Protein AF-A0A4W6E101-F1 (afdb_monomer_lite)

pLDDT: mean 82.93, std 12.12, range [36.28, 95.25]

Foldseek 3Di:
DPFKDFDLLQLQQLCLLQPCVVQEAEDAAVVVVVVVVVVCVVVVPDDDYHYDHLVPQDADDDDDDPDPFKDQPLVRMDGDPSCVSVSCVRRVQEIEGCDPVVQVVCLCVDQGWYAYSQGFTAHVVGDTDDDHDDSVPRPSVVVVVVVVVVVVVVVVVVVVVVVVVVVVVVVVVVVVVVVVVVVVVVVVVVVVVVVVVVVVVVVVVVVVVVVVVVVVVVVVVVVVVVVPPDDDDPDDDPVVVVVVVVVVVVVVVVVVVVVVVVVVVVVVVVVVVVVVCCCVVPVVVVVVVVVVVVVVCCVPCVPPVVVVVVVVVVVVVVVVVVVVVVVVVVVVVVVVVVVVVVVVVVVVVVVVVVVVVVVVVVVVVVVVVVVVVVVVVVVVVVVVVVVVVVVVVPDDDPVVCVPDVPDDPVRVVVVVVVVVVVVVVVVVVVVVVPPPDDDDDDDDDD

Sequence (446 aa):
MNNFECEPAFYTCVEVTAGTRLFYHIVETDEVSTKILMEFNKMNLPGEVTFLPLSKLDVRDTAYPETNDAIPMISKLRYSPNFDKAFKHVFGKTLICRSMEVSTQLARAFTMDCITLEGDQVSHRGALTGGYYDTRKSRLELQKDMRKAEEELGELEIDQLMNQMQQIETQQRKFKASRDSILSEMKMLKEKRQQSEKTFMPKQRSLQSLEASLHAMESTRESLKAELGTDLLSQLSLEDQRRVDDLNDEIRQLQQDNRQLLNERIKLEGIMTRVETYLNENLRKRLDQVEQELNELRETEGGTVLTATTSELDGINKRVKETLARSEDLDSLIDKTEAEIKDHIKSMERWKNIEKEQNDASTTTPRSWEKMTNRQGMLLKKKEECMKKIRELGSLPQEAFEKYQTLTLKQVQTQRQGLMMIHFQHQHRSKVVHIHTQIDPGLFKE

Organism: Lates calcarifer (NCBI:txid8187)

Secondary structure (DSSP, 8-state):
--SEEE-GGGHHHHHHHHGGGGG-EEES-HHHHHHHHHHHHHTT-SS---EEETTT------PPP--TTEEEGGGGEEE-GGGHHHHHHHHTTEEEESSHHHHHHHHHHSSSEEEETT--EE-TTS-EE-----GGG-HHHHHHHHHHHHHHHHHHHHHHHHHHHHHHHHHHHHHHHHHHHHHHHHHHHHHHHHHHHHHHHHHHHHHHHHHHHHHHHHHHHHHHHHHTT----SS--HHHHHHHHHHHHHHHHHHHHHHHHHHHHHHHHHHHHHHHHHIIIIIHHHHHHHHHHHHHHHHHTTTHHHHHHHHHHHHHHHHHHHHHHHHHHHHHHHHHHHHHHHHHHHHHHHHHHHHHHHHHHHHHHHHHHHHHHHHHHHHHHHHHHHHHHHHHT-PPPHHHHHHHTT--HHHHHHHHHHHHHHHHHHHHHHHGGGSSS---------

Radius of gyration: 68.0 Å; chains: 1; bounding box: 144×52×223 Å

InterPro domains:
  IPR010935 SMCs flexible hinge [PF06470] (3-106)
  IPR010935 SMCs flexible hinge [SM00968] (2-107)
  IPR036277 SMCs flexible hinge superfamily [SSF75553] (3-153)

Structure (mmCIF, N/CA/C/O backbone):
data_AF-A0A4W6E101-F1
#
_entry.id   AF-A0A4W6E101-F1
#
loop_
_atom_site.group_PDB
_atom_site.id
_atom_site.type_symbol
_atom_site.label_atom_id
_atom_site.label_alt_id
_atom_site.label_comp_id
_atom_site.label_asym_id
_atom_site.label_entity_id
_atom_site.label_seq_id
_atom_site.pdbx_PDB_ins_code
_atom_site.Cartn_x
_atom_site.Cartn_y
_atom_site.Cartn_z
_atom_site.occupancy
_atom_site.B_iso_or_equiv
_atom_site.auth_seq_id
_atom_site.auth_comp_id
_atom_site.auth_asym_id
_atom_site.auth_atom_id
_atom_site.pdbx_PDB_model_num
ATOM 1 N N . MET A 1 1 ? -24.120 6.894 14.967 1.00 57.19 1 MET A N 1
ATOM 2 C CA . MET A 1 1 ? -25.195 7.127 13.974 1.00 57.19 1 MET A CA 1
ATOM 3 C C . MET A 1 1 ? -24.882 6.552 12.581 1.00 57.19 1 MET A C 1
ATOM 5 O O . MET A 1 1 ? -25.517 6.953 11.619 1.00 57.19 1 MET A O 1
ATOM 9 N N . ASN A 1 2 ? -23.992 5.557 12.446 1.00 72.00 2 ASN A N 1
ATOM 10 C CA . ASN A 1 2 ? -23.522 5.120 11.115 1.00 72.00 2 ASN A CA 1
ATOM 11 C C . ASN A 1 2 ? -24.126 3.789 10.638 1.00 72.00 2 ASN A C 1
ATOM 13 O O . ASN A 1 2 ? -23.868 3.374 9.517 1.00 72.00 2 ASN A O 1
ATOM 17 N N . ASN A 1 3 ? -24.934 3.126 11.472 1.00 83.94 3 ASN A N 1
ATOM 18 C CA . ASN A 1 3 ? -25.339 1.730 11.262 1.00 83.94 3 ASN A CA 1
ATOM 19 C C . ASN A 1 3 ? -26.800 1.549 10.811 1.00 83.94 3 ASN A C 1
ATOM 21 O O . ASN A 1 3 ? -27.260 0.411 10.719 1.00 83.94 3 ASN A O 1
ATOM 25 N N . PHE A 1 4 ? -27.532 2.641 10.561 1.00 90.38 4 PHE A N 1
ATOM 26 C CA . PHE A 1 4 ? -28.880 2.585 9.995 1.00 90.38 4 PHE A CA 1
ATOM 27 C C . PHE A 1 4 ? -29.210 3.805 9.133 1.00 90.38 4 PHE A C 1
ATOM 29 O O . PHE A 1 4 ? -28.585 4.857 9.260 1.00 90.38 4 PHE A O 1
ATOM 36 N N . GLU A 1 5 ? -30.233 3.657 8.297 1.00 88.75 5 GLU A N 1
ATOM 37 C CA . GLU A 1 5 ? -30.813 4.698 7.453 1.00 88.75 5 GLU A CA 1
ATOM 38 C C . GLU A 1 5 ? -32.338 4.684 7.549 1.00 88.75 5 GLU A C 1
ATOM 40 O O . GLU A 1 5 ? -32.955 3.641 7.773 1.00 88.75 5 GLU A O 1
ATOM 45 N N . CYS A 1 6 ? -32.961 5.839 7.338 1.00 90.75 6 CYS A N 1
ATOM 46 C CA . CYS A 1 6 ? -34.413 5.973 7.256 1.00 90.75 6 CYS A CA 1
ATOM 47 C C . CYS A 1 6 ? -34.798 7.073 6.261 1.00 90.75 6 CYS A C 1
ATOM 49 O O . CYS A 1 6 ? -33.945 7.841 5.810 1.00 90.75 6 CYS A O 1
ATOM 51 N N . GLU A 1 7 ? -36.072 7.127 5.872 1.00 90.44 7 GLU A N 1
ATOM 52 C CA . GLU A 1 7 ? -36.559 8.195 4.996 1.00 90.44 7 GLU A CA 1
ATOM 53 C C . GLU A 1 7 ? -36.693 9.525 5.760 1.00 90.44 7 GLU A C 1
ATOM 55 O O . GLU A 1 7 ? -37.058 9.507 6.939 1.00 90.44 7 GLU A O 1
ATOM 60 N N . PRO A 1 8 ? -36.486 10.682 5.096 1.00 88.50 8 PRO A N 1
ATOM 61 C CA . PRO A 1 8 ? -36.558 11.999 5.738 1.00 88.50 8 PRO A CA 1
ATOM 62 C C . PRO A 1 8 ? -37.877 12.282 6.463 1.00 88.50 8 PRO A C 1
ATOM 64 O O . PRO A 1 8 ? -37.885 12.950 7.492 1.00 88.50 8 PRO A O 1
ATOM 67 N N . ALA A 1 9 ? -38.986 11.718 5.972 1.00 89.75 9 ALA A N 1
ATOM 68 C CA . ALA A 1 9 ? -40.302 11.853 6.595 1.00 89.75 9 ALA A CA 1
ATOM 69 C C . ALA A 1 9 ? -40.366 11.285 8.027 1.00 89.75 9 ALA A C 1
ATOM 71 O O . ALA A 1 9 ? -41.233 11.680 8.800 1.00 89.75 9 ALA A O 1
ATOM 72 N N . PHE A 1 10 ? -39.454 10.376 8.392 1.00 91.69 10 PHE A N 1
ATOM 73 C CA . PHE A 1 10 ? -39.414 9.740 9.708 1.00 91.69 10 PHE A CA 1
ATOM 74 C C . PHE A 1 10 ? -38.312 10.289 10.621 1.00 91.69 10 PHE A C 1
ATOM 76 O O . PHE A 1 10 ? -38.207 9.827 11.756 1.00 91.69 10 PHE A O 1
ATOM 83 N N . TYR A 1 11 ? -37.505 11.264 10.185 1.00 90.81 11 TYR A N 1
ATOM 84 C CA . TYR A 1 11 ? -36.367 11.753 10.975 1.00 90.81 11 TYR A CA 1
ATOM 85 C C . TYR A 1 11 ? -36.785 12.226 12.364 1.00 90.81 11 TYR A C 1
ATOM 87 O O . TYR A 1 11 ? -36.244 11.732 13.349 1.00 90.81 11 TYR A O 1
ATOM 95 N N . THR A 1 12 ? -37.800 13.088 12.454 1.00 90.00 12 THR A N 1
ATOM 96 C CA . THR A 1 12 ? -38.285 13.618 13.734 1.00 90.00 12 THR A CA 1
ATOM 97 C C . THR A 1 12 ? -38.743 12.500 14.664 1.00 90.00 12 THR A C 1
ATOM 99 O O . THR A 1 12 ? -38.264 12.397 15.789 1.00 90.00 12 THR A O 1
ATOM 102 N N . CYS A 1 13 ? -39.617 11.605 14.197 1.00 91.00 13 CYS A N 1
ATOM 103 C CA . CYS A 1 13 ? -40.147 10.548 15.057 1.00 91.00 13 CYS A CA 1
ATOM 104 C C . CYS A 1 13 ? -39.066 9.539 15.492 1.00 91.00 13 CYS A C 1
ATOM 106 O O . CYS A 1 13 ? -39.061 9.105 16.644 1.00 91.00 13 CYS A O 1
ATOM 108 N N . VAL A 1 14 ? -38.106 9.206 14.626 1.00 92.50 14 VAL A N 1
ATOM 109 C CA . VAL A 1 14 ? -36.992 8.298 14.950 1.00 92.50 14 VAL A CA 1
ATOM 110 C C . VAL A 1 14 ? -36.014 8.963 15.919 1.00 92.50 14 VAL A C 1
ATOM 112 O O . VAL A 1 14 ? -35.576 8.334 16.886 1.00 92.50 14 VAL A O 1
ATOM 115 N N . GLU A 1 15 ? -35.703 10.239 15.696 1.00 90.75 15 GLU A N 1
ATOM 116 C CA . GLU A 1 15 ? -34.785 11.013 16.525 1.00 90.75 15 GLU A CA 1
ATOM 117 C C . GLU A 1 15 ? -35.354 11.246 17.927 1.00 90.75 15 GLU A C 1
ATOM 119 O O . GLU A 1 15 ? -34.643 11.046 18.909 1.00 90.75 15 GLU A O 1
ATOM 124 N N . VAL A 1 16 ? -36.646 11.565 18.037 1.00 90.44 16 VAL A N 1
ATOM 125 C CA . VAL A 1 16 ? -37.339 11.716 19.325 1.00 90.44 16 VAL A CA 1
ATOM 126 C C . VAL A 1 16 ? -37.468 10.374 20.044 1.00 90.44 16 VAL A C 1
ATOM 128 O O . VAL A 1 16 ? -37.168 10.291 21.233 1.00 90.44 16 VAL A O 1
ATOM 131 N N . THR A 1 17 ? -37.835 9.304 19.328 1.00 91.38 17 THR A N 1
ATOM 132 C CA . THR A 1 17 ? -37.993 7.964 19.922 1.00 91.38 17 THR A CA 1
ATOM 133 C C . THR A 1 17 ? -36.693 7.450 20.528 1.00 91.38 17 THR A C 1
ATOM 135 O O . THR A 1 17 ? -36.692 6.886 21.624 1.00 91.38 17 THR A O 1
ATOM 138 N N . ALA A 1 18 ? -35.577 7.611 19.817 1.00 90.50 18 ALA A N 1
ATOM 139 C CA . ALA A 1 18 ? -34.288 7.166 20.320 1.00 90.50 18 ALA A CA 1
ATOM 140 C C . ALA A 1 18 ? -33.660 8.186 21.281 1.00 90.50 18 ALA A C 1
ATOM 142 O O . ALA A 1 18 ? -33.033 7.782 22.258 1.00 90.50 18 ALA A O 1
ATOM 143 N N . GLY A 1 19 ? -33.815 9.488 21.046 1.00 89.31 19 GLY A N 1
ATOM 144 C CA . GLY A 1 19 ? -33.216 10.543 21.860 1.00 89.31 19 GLY A CA 1
ATOM 145 C C . GLY A 1 19 ? -31.707 10.343 22.027 1.00 89.31 19 GLY A C 1
ATOM 146 O O . GLY A 1 19 ? -30.949 10.268 21.059 1.00 89.31 19 GLY A O 1
ATOM 147 N N . THR A 1 20 ? -31.253 10.188 23.272 1.00 88.38 20 THR A N 1
ATOM 148 C CA . THR A 1 20 ? -29.842 9.897 23.586 1.00 88.38 20 THR A CA 1
ATOM 149 C C . THR A 1 20 ? -29.395 8.496 23.155 1.00 88.38 20 THR A C 1
ATOM 151 O O . THR A 1 20 ? -28.202 8.275 22.947 1.00 88.38 20 THR A O 1
ATOM 154 N N . ARG A 1 21 ? -30.329 7.560 22.929 1.00 90.75 21 ARG A N 1
ATOM 155 C CA . ARG A 1 21 ? -30.037 6.184 22.488 1.00 90.75 21 ARG A CA 1
ATOM 156 C C . ARG A 1 21 ? -29.416 6.117 21.094 1.00 90.75 21 ARG A C 1
ATOM 158 O O . ARG A 1 21 ? -28.797 5.113 20.758 1.00 90.75 21 ARG A O 1
ATOM 165 N N . LEU A 1 22 ? -29.508 7.186 20.298 1.00 89.31 22 LEU A N 1
ATOM 166 C CA . LEU A 1 22 ? -28.811 7.289 19.008 1.00 89.31 22 LEU A CA 1
ATOM 167 C C . LEU A 1 22 ? -27.279 7.259 19.145 1.00 89.31 22 LEU A C 1
ATOM 169 O O . LEU A 1 22 ? -26.581 6.944 18.177 1.00 89.31 22 LEU A O 1
ATOM 173 N N . PHE A 1 23 ? -26.766 7.592 20.335 1.00 89.81 23 PHE A N 1
ATOM 174 C CA . PHE A 1 23 ? -25.338 7.600 20.666 1.00 89.81 23 PHE A CA 1
ATOM 175 C C . PHE A 1 23 ? -24.892 6.324 21.369 1.00 89.81 23 PHE A C 1
ATOM 177 O O . PHE A 1 23 ? -23.763 6.253 21.845 1.00 89.81 23 PHE A O 1
ATOM 184 N N . TYR A 1 24 ? -25.746 5.304 21.443 1.00 92.88 24 TYR A N 1
ATOM 185 C CA . TYR A 1 24 ? -25.341 4.036 22.027 1.00 92.88 24 TYR A CA 1
ATOM 186 C C . TYR A 1 24 ? -24.342 3.330 21.109 1.00 92.88 24 TYR A C 1
ATOM 188 O O . TYR A 1 24 ? -24.523 3.248 19.892 1.00 92.88 24 TYR A O 1
ATOM 196 N N . HIS A 1 25 ? -23.263 2.838 21.705 1.00 92.19 25 HIS A N 1
ATOM 197 C CA . HIS A 1 25 ? -22.160 2.215 20.986 1.00 92.19 25 HIS A CA 1
ATOM 198 C C . HIS A 1 25 ? -22.430 0.716 20.865 1.00 92.19 25 HIS A C 1
ATOM 200 O O . HIS A 1 25 ? -22.477 0.006 21.868 1.00 92.19 25 HIS A O 1
ATOM 206 N N . ILE A 1 26 ? -22.636 0.235 19.639 1.00 92.19 26 ILE A N 1
ATOM 207 C CA . ILE A 1 26 ? -22.823 -1.194 19.368 1.00 92.19 26 ILE A CA 1
ATOM 208 C C . ILE A 1 26 ? -21.456 -1.871 19.450 1.00 92.19 26 ILE A C 1
ATOM 210 O O . ILE A 1 26 ? -20.531 -1.479 18.742 1.00 92.19 26 ILE A O 1
ATOM 214 N N . VAL A 1 27 ? -21.340 -2.875 20.314 1.00 92.88 27 VAL A N 1
ATOM 215 C CA . VAL A 1 27 ? -20.091 -3.600 20.573 1.00 92.88 27 VAL A CA 1
ATOM 216 C C . VAL A 1 27 ? -20.346 -5.098 20.572 1.00 92.88 27 VAL A C 1
ATOM 218 O O . VAL A 1 27 ? -21.447 -5.559 20.868 1.00 92.88 27 VAL A O 1
ATOM 221 N N . GLU A 1 28 ? -19.329 -5.873 20.220 1.00 89.50 28 GLU A N 1
ATOM 222 C CA . GLU A 1 28 ? -19.459 -7.320 20.056 1.00 89.50 28 GLU A CA 1
ATOM 223 C C . GLU A 1 28 ? -19.690 -8.030 21.402 1.00 89.50 28 GLU A C 1
ATOM 225 O O . GLU A 1 28 ? -20.663 -8.775 21.573 1.00 89.50 28 GLU A O 1
ATOM 230 N N . THR A 1 29 ? -18.857 -7.722 22.401 1.00 91.56 29 THR A N 1
ATOM 231 C CA . THR A 1 29 ? -18.892 -8.343 23.733 1.00 91.56 29 THR A CA 1
ATOM 232 C C . THR A 1 29 ? -19.015 -7.326 24.873 1.00 91.56 29 THR A C 1
ATOM 234 O O . THR A 1 29 ? -18.703 -6.138 24.743 1.00 91.56 29 THR A O 1
ATOM 237 N N . ASP A 1 30 ? -19.506 -7.792 26.020 1.00 91.25 30 ASP A N 1
ATOM 238 C CA . ASP A 1 30 ? -19.560 -7.029 27.271 1.00 91.25 30 ASP A CA 1
ATOM 239 C C . ASP A 1 30 ? -18.164 -6.747 27.851 1.00 91.25 30 ASP A C 1
ATOM 241 O O . ASP A 1 30 ? -17.956 -5.699 28.467 1.00 91.25 30 ASP A O 1
ATOM 245 N N . GLU A 1 31 ? -17.181 -7.608 27.582 1.00 92.56 31 GLU A N 1
ATOM 246 C CA . GLU A 1 31 ? -15.774 -7.375 27.932 1.00 92.56 31 GLU A CA 1
ATOM 247 C C . GLU A 1 31 ? -15.227 -6.083 27.309 1.00 92.56 31 GLU A C 1
ATOM 249 O O . GLU A 1 31 ? -14.627 -5.265 28.010 1.00 92.56 31 GLU A O 1
ATOM 254 N N . VAL A 1 32 ? -15.496 -5.848 26.016 1.00 92.12 32 VAL A N 1
ATOM 255 C CA . VAL A 1 32 ? -15.089 -4.611 25.323 1.00 92.12 32 VAL A CA 1
ATOM 256 C C . VAL A 1 32 ? -15.723 -3.392 25.993 1.00 92.12 32 VAL A C 1
ATOM 258 O O . VAL A 1 32 ? -15.030 -2.417 26.279 1.00 92.12 32 VAL A O 1
ATOM 261 N N . SER A 1 33 ? -17.018 -3.472 26.319 1.00 91.88 33 SER A N 1
ATOM 262 C CA . SER A 1 33 ? -17.739 -2.400 27.028 1.00 91.88 33 SER A CA 1
ATOM 263 C C . SER A 1 33 ? -17.082 -2.070 28.372 1.00 91.88 33 SER A C 1
ATOM 265 O O . SER A 1 33 ? -16.861 -0.908 28.709 1.00 91.88 33 SER A O 1
ATOM 267 N N . THR A 1 34 ? -16.748 -3.112 29.137 1.00 91.69 34 THR A N 1
ATOM 268 C CA . THR A 1 34 ? -16.205 -2.994 30.495 1.00 91.69 34 THR A CA 1
ATOM 269 C C . THR A 1 34 ? -14.797 -2.414 30.471 1.00 91.69 34 THR A C 1
ATOM 271 O O . THR A 1 34 ? -14.480 -1.527 31.263 1.00 91.69 34 THR A O 1
ATOM 274 N N . LYS A 1 35 ? -13.970 -2.847 29.515 1.00 93.19 35 LYS A N 1
ATOM 275 C CA . LYS A 1 35 ? -12.613 -2.333 29.320 1.00 93.19 35 LYS A CA 1
ATOM 276 C C . LYS A 1 35 ? -12.613 -0.849 28.954 1.00 93.19 35 LYS A C 1
ATOM 278 O O . LYS A 1 35 ? -11.828 -0.088 29.516 1.00 93.19 35 LYS A O 1
ATOM 283 N N . ILE A 1 36 ? -13.522 -0.427 28.070 1.00 92.62 36 ILE A N 1
ATOM 284 C CA . ILE A 1 36 ? -13.668 0.989 27.709 1.00 92.62 36 ILE A CA 1
ATOM 285 C C . ILE A 1 36 ? -14.114 1.804 28.930 1.00 92.62 36 ILE A C 1
ATOM 287 O O . ILE A 1 36 ? -13.514 2.838 29.207 1.00 92.62 36 ILE A O 1
ATOM 291 N N . LEU A 1 37 ? -15.099 1.331 29.703 1.00 92.00 37 LEU A N 1
ATOM 292 C CA . LEU A 1 37 ? -15.545 2.016 30.926 1.00 92.00 37 LEU A CA 1
ATOM 293 C C . LEU A 1 37 ? -14.449 2.121 31.993 1.00 92.00 37 LEU A C 1
ATOM 295 O O . LEU A 1 37 ? -14.331 3.156 32.649 1.00 92.00 37 LEU A O 1
ATOM 299 N N . MET A 1 38 ? -13.645 1.072 32.174 1.00 91.56 38 MET A N 1
ATOM 300 C CA . MET A 1 38 ? -12.530 1.077 33.123 1.00 91.56 38 MET A CA 1
ATOM 301 C C . MET A 1 38 ? -11.508 2.163 32.783 1.00 91.56 38 MET A C 1
ATOM 303 O O . MET A 1 38 ? -11.156 2.958 33.655 1.00 91.56 38 MET A O 1
ATOM 307 N N . GLU A 1 39 ? -11.068 2.238 31.525 1.00 92.19 39 GLU A N 1
ATOM 308 C CA . GLU A 1 39 ? -10.117 3.270 31.099 1.00 92.19 39 GLU A CA 1
ATOM 309 C C . GLU A 1 39 ? -10.752 4.669 31.098 1.00 92.19 39 GLU A C 1
ATOM 311 O O . GLU A 1 39 ? -10.114 5.625 31.536 1.00 92.19 39 GLU A O 1
ATOM 316 N N . PHE A 1 40 ? -12.029 4.793 30.721 1.00 93.31 40 PHE A N 1
ATOM 317 C CA . PHE A 1 40 ? -12.762 6.062 30.760 1.00 93.31 40 PHE A CA 1
ATOM 318 C C . PHE A 1 40 ? -12.808 6.657 32.178 1.00 93.31 40 PHE A C 1
ATOM 320 O O . PHE A 1 40 ? -12.501 7.835 32.375 1.00 93.31 40 PHE A O 1
ATOM 327 N N . ASN A 1 41 ? -13.111 5.822 33.179 1.00 91.56 41 ASN A N 1
ATOM 328 C CA . ASN A 1 41 ? -13.149 6.227 34.586 1.00 91.56 41 ASN A CA 1
ATOM 329 C C . ASN A 1 41 ? -11.750 6.508 35.147 1.00 91.56 41 ASN A C 1
ATOM 331 O O . ASN A 1 41 ? -11.559 7.467 35.891 1.00 91.56 41 ASN A O 1
ATOM 335 N N . LYS A 1 42 ? -10.756 5.698 34.772 1.00 93.81 42 LYS A N 1
ATOM 336 C CA . LYS A 1 42 ? -9.358 5.876 35.186 1.00 93.81 42 LYS A CA 1
ATOM 337 C C . LYS A 1 42 ? -8.767 7.193 34.682 1.00 93.81 42 LYS A C 1
ATOM 339 O O . LYS A 1 42 ? -8.004 7.829 35.403 1.00 93.81 42 LYS A O 1
ATOM 344 N N . MET A 1 43 ? -9.132 7.606 33.471 1.00 93.06 43 MET A N 1
ATOM 345 C CA . MET A 1 43 ? -8.708 8.875 32.870 1.00 93.06 43 MET A CA 1
ATOM 346 C C . MET A 1 43 ? -9.583 10.069 33.286 1.00 93.06 43 MET A C 1
ATOM 348 O O . MET A 1 43 ? -9.286 11.196 32.898 1.00 93.06 43 MET A O 1
ATOM 352 N N . ASN A 1 44 ? -10.631 9.838 34.087 1.00 90.44 44 ASN A N 1
ATOM 353 C CA . ASN A 1 44 ? -11.578 10.850 34.559 1.00 90.44 44 ASN A CA 1
ATOM 354 C C . ASN A 1 44 ? -12.146 11.713 33.413 1.00 90.44 44 ASN A C 1
ATOM 356 O O . ASN A 1 44 ? -12.199 12.943 33.503 1.00 90.44 44 ASN A O 1
ATOM 360 N N . LEU A 1 45 ? -12.510 11.057 32.306 1.00 90.00 45 LEU A N 1
ATOM 361 C CA . LEU A 1 45 ? -13.022 11.734 31.119 1.00 90.00 45 LEU A CA 1
ATOM 362 C C . LEU A 1 45 ? -14.437 12.285 31.367 1.00 90.00 45 LEU A C 1
ATOM 364 O O . LEU A 1 45 ? -15.250 11.638 32.030 1.00 90.00 45 LEU A O 1
ATOM 368 N N . PRO A 1 46 ? -14.761 13.476 30.836 1.00 88.19 46 PRO A N 1
ATOM 369 C CA . PRO A 1 46 ? -16.088 14.052 30.989 1.00 88.19 46 PRO A CA 1
ATOM 370 C C . PRO A 1 46 ? -17.110 13.335 30.096 1.00 88.19 46 PRO A C 1
ATOM 372 O O . PRO A 1 46 ? -16.884 13.160 28.899 1.00 88.19 46 PRO A O 1
ATOM 375 N N . GLY A 1 47 ? -18.272 12.999 30.660 1.00 85.81 47 GLY A N 1
ATOM 376 C CA . GLY A 1 47 ? -19.443 12.540 29.909 1.00 85.81 47 GLY A CA 1
ATOM 377 C C . GLY A 1 47 ? -20.017 11.207 30.382 1.00 85.81 47 GLY A C 1
ATOM 378 O O . GLY A 1 47 ? -19.573 10.625 31.367 1.00 85.81 47 GLY A O 1
ATOM 379 N N . GLU A 1 48 ? -21.029 10.741 29.653 1.00 86.81 48 GLU A N 1
ATOM 380 C CA . GLU A 1 48 ? -21.656 9.434 29.831 1.00 86.81 48 GLU A CA 1
ATOM 381 C C . GLU A 1 48 ? -21.551 8.660 28.515 1.00 86.81 48 GLU A C 1
ATOM 383 O O . GLU A 1 48 ? -21.819 9.201 27.439 1.00 86.81 48 GLU A O 1
ATOM 388 N N . VAL A 1 49 ? -21.161 7.391 28.603 1.00 90.00 49 VAL A N 1
ATOM 389 C CA . VAL A 1 49 ? -21.100 6.471 27.467 1.00 90.00 49 VAL A CA 1
ATOM 390 C C . VAL A 1 49 ? -22.004 5.279 27.743 1.00 90.00 49 VAL A C 1
ATOM 392 O O . VAL A 1 49 ? -21.984 4.702 28.829 1.00 90.00 49 VAL A O 1
ATOM 395 N N . THR A 1 50 ? -22.809 4.898 26.756 1.00 91.50 50 THR A N 1
ATOM 396 C CA . THR A 1 50 ? -23.711 3.749 26.866 1.00 91.50 50 THR A CA 1
ATOM 397 C C . THR A 1 50 ? -23.416 2.753 25.757 1.00 91.50 50 THR A C 1
ATOM 399 O O . THR A 1 50 ? -23.318 3.122 24.584 1.00 91.50 50 THR A O 1
ATOM 402 N N . PHE A 1 51 ? -23.303 1.479 26.126 1.00 93.38 51 PHE A N 1
ATOM 403 C CA . PHE A 1 51 ? -22.934 0.395 25.221 1.00 93.38 51 PHE A CA 1
ATOM 404 C C . PHE A 1 51 ? -24.097 -0.574 25.001 1.00 93.38 51 PHE A C 1
ATOM 406 O O . PHE A 1 51 ? -24.902 -0.825 25.898 1.00 93.38 51 PHE A O 1
ATOM 413 N N . LEU A 1 52 ? -24.158 -1.137 23.797 1.00 92.44 52 LEU A N 1
ATOM 414 C CA . LEU A 1 52 ? -25.100 -2.167 23.371 1.00 92.44 52 LEU A CA 1
ATOM 415 C C . LEU A 1 52 ? -24.314 -3.439 23.006 1.00 92.44 52 LEU A C 1
ATOM 417 O O . LEU A 1 52 ? -23.959 -3.615 21.836 1.00 92.44 52 LEU A O 1
ATOM 421 N N . PRO A 1 53 ? -24.006 -4.309 23.988 1.00 92.94 53 PRO A N 1
ATOM 422 C CA . PRO A 1 53 ? -23.261 -5.543 23.753 1.00 92.94 53 PRO A CA 1
ATOM 423 C C . PRO A 1 53 ? -24.126 -6.597 23.051 1.00 92.94 53 PRO A C 1
ATOM 425 O O . PRO A 1 53 ? -25.096 -7.104 23.621 1.00 92.94 53 PRO A O 1
ATOM 428 N N . LEU A 1 54 ? -23.754 -6.973 21.825 1.00 90.00 54 LEU A N 1
ATOM 429 C CA . LEU A 1 54 ? -24.494 -7.937 20.997 1.00 90.00 54 LEU A CA 1
ATOM 430 C C . LEU A 1 54 ? -24.598 -9.326 21.651 1.00 90.00 54 LEU A C 1
ATOM 432 O O . LEU A 1 54 ? -25.629 -9.989 21.526 1.00 90.00 54 LEU A O 1
ATOM 436 N N . SER A 1 55 ? -23.565 -9.739 22.390 1.00 88.50 55 SER A N 1
ATOM 437 C CA . SER A 1 55 ? -23.526 -11.000 23.152 1.00 88.50 55 SER A CA 1
ATOM 438 C C . SER A 1 55 ? -24.544 -11.093 24.299 1.00 88.50 55 SER A C 1
ATOM 440 O O . SER A 1 55 ? -24.995 -12.192 24.622 1.00 88.50 55 SER A O 1
ATOM 442 N N . LYS A 1 56 ? -24.921 -9.963 24.914 1.00 86.19 56 LYS A N 1
ATOM 443 C CA . LYS A 1 56 ? -25.777 -9.901 26.117 1.00 86.19 56 LYS A CA 1
ATOM 444 C C . LYS A 1 56 ? -27.152 -9.285 25.874 1.00 86.19 56 LYS A C 1
ATOM 446 O O . LYS A 1 56 ? -27.996 -9.337 26.765 1.00 86.19 56 LYS A O 1
ATOM 451 N N . LEU A 1 57 ? -27.380 -8.698 24.701 1.00 88.62 57 LEU A N 1
ATOM 452 C CA . LEU A 1 57 ? -28.662 -8.109 24.335 1.00 88.62 57 LEU A CA 1
ATOM 453 C C . LEU A 1 57 ? -29.762 -9.174 24.304 1.00 88.62 57 LEU A C 1
ATOM 455 O O . LEU A 1 57 ? -29.794 -10.032 23.418 1.00 88.62 57 LEU A O 1
ATOM 459 N N . ASP A 1 58 ? -30.676 -9.071 25.266 1.00 84.31 58 ASP A N 1
ATOM 460 C CA . ASP A 1 58 ? -31.914 -9.836 25.304 1.00 84.31 58 ASP A CA 1
ATOM 461 C C . ASP A 1 58 ? -33.071 -8.957 24.826 1.00 84.31 58 ASP A C 1
ATOM 463 O O . ASP A 1 58 ? -33.337 -7.874 25.359 1.00 84.31 58 ASP A O 1
ATOM 467 N N . VAL A 1 59 ? -33.745 -9.417 23.779 1.00 84.19 59 VAL A N 1
ATOM 468 C CA . VAL A 1 59 ? -34.848 -8.708 23.142 1.00 84.19 59 VAL A CA 1
ATOM 469 C C . VAL A 1 59 ? -36.025 -9.658 23.088 1.00 84.19 59 VAL A C 1
ATOM 471 O O . VAL A 1 59 ? -35.930 -10.751 22.539 1.00 84.19 59 VAL A O 1
ATOM 474 N N . ARG A 1 60 ? -37.160 -9.220 23.631 1.00 77.50 60 ARG A N 1
ATOM 475 C CA . ARG A 1 60 ? -38.405 -9.977 23.525 1.00 77.50 60 ARG A CA 1
ATOM 476 C C . ARG A 1 60 ? -38.994 -9.821 22.134 1.00 77.50 60 ARG A C 1
ATOM 478 O O . ARG A 1 60 ? -39.229 -8.692 21.697 1.00 77.50 60 ARG A O 1
ATOM 485 N N . ASP A 1 61 ? -39.320 -10.945 21.508 1.00 75.25 61 ASP A N 1
ATOM 486 C CA . ASP A 1 61 ? -40.181 -10.938 20.334 1.00 75.25 61 ASP A CA 1
ATOM 487 C C . ASP A 1 61 ? -41.552 -10.398 20.734 1.00 75.25 61 ASP A C 1
ATOM 489 O O . ASP A 1 61 ? -42.213 -10.880 21.657 1.00 75.25 61 ASP A O 1
ATOM 493 N N . THR A 1 62 ? -41.936 -9.318 20.070 1.00 79.38 62 THR A N 1
ATOM 494 C CA . THR A 1 62 ? -43.171 -8.596 20.331 1.00 79.38 62 THR A CA 1
ATOM 495 C C . THR A 1 62 ? -44.039 -8.691 19.090 1.00 79.38 62 THR A C 1
ATOM 497 O O . THR A 1 62 ? -43.633 -8.289 18.004 1.00 79.38 62 THR A O 1
ATOM 500 N N . ALA A 1 63 ? -45.235 -9.255 19.249 1.00 83.38 63 ALA A N 1
ATOM 501 C CA . ALA A 1 63 ? -46.228 -9.250 18.188 1.00 83.38 63 ALA A CA 1
ATOM 502 C C . ALA A 1 63 ? -46.778 -7.827 18.043 1.00 83.38 63 ALA A C 1
ATOM 504 O O . ALA A 1 63 ? -47.283 -7.247 19.008 1.00 83.38 63 ALA A O 1
ATOM 505 N N . TYR A 1 64 ? -46.647 -7.258 16.847 1.00 88.25 64 TYR A N 1
ATOM 506 C CA . TYR A 1 64 ? -47.207 -5.948 16.538 1.00 88.25 64 TYR A CA 1
ATOM 507 C C . TYR A 1 64 ? -48.704 -6.074 16.228 1.00 88.25 64 TYR A C 1
ATOM 509 O O . TYR A 1 64 ? -49.108 -7.053 15.600 1.00 88.25 64 TYR A O 1
ATOM 517 N N . PRO A 1 65 ? -49.535 -5.108 16.650 1.00 85.19 65 PRO A N 1
ATOM 518 C CA . PRO A 1 65 ? -50.953 -5.118 16.324 1.00 85.19 65 PRO A CA 1
ATOM 519 C C . PRO A 1 65 ? -51.174 -4.923 14.818 1.00 85.19 65 PRO A C 1
ATOM 521 O O . PRO A 1 65 ? -50.607 -4.017 14.207 1.00 85.19 65 PRO A O 1
ATOM 524 N N . GLU A 1 66 ? -52.035 -5.752 14.226 1.00 81.69 66 GLU A N 1
ATOM 525 C CA . GLU A 1 66 ? -52.475 -5.623 12.831 1.00 81.69 66 GLU A CA 1
ATOM 526 C C . GLU A 1 66 ? -53.554 -4.536 12.720 1.00 81.69 66 GLU A C 1
ATOM 528 O O . GLU A 1 66 ? -54.749 -4.804 12.605 1.00 81.69 66 GLU A O 1
ATOM 533 N N . THR A 1 67 ? -53.136 -3.276 12.820 1.00 84.38 67 THR A N 1
ATOM 534 C CA . THR A 1 67 ? -54.020 -2.110 12.690 1.00 84.38 67 THR A CA 1
ATOM 535 C C . THR A 1 67 ? -53.602 -1.247 11.509 1.00 84.38 67 THR A C 1
ATOM 537 O O . THR A 1 67 ? -52.428 -0.925 11.374 1.00 84.38 67 THR A O 1
ATOM 540 N N . ASN A 1 68 ? -54.561 -0.783 10.703 1.00 84.38 68 ASN A N 1
ATOM 541 C CA . ASN A 1 68 ? -54.286 0.091 9.550 1.00 84.38 68 ASN A CA 1
ATOM 542 C C . ASN A 1 68 ? -53.859 1.522 9.927 1.00 84.38 68 ASN A C 1
ATOM 544 O O . ASN A 1 68 ? -53.455 2.297 9.058 1.00 84.38 68 ASN A O 1
ATOM 548 N N . ASP A 1 69 ? -53.960 1.891 11.204 1.00 88.19 69 ASP A N 1
ATOM 549 C CA . ASP A 1 69 ? -53.686 3.250 11.682 1.00 88.19 69 ASP A CA 1
ATOM 550 C C . ASP A 1 69 ? -52.328 3.392 12.391 1.00 88.19 69 ASP A C 1
ATOM 552 O O . ASP A 1 69 ? -51.981 4.493 12.833 1.00 88.19 69 ASP A O 1
ATOM 556 N N . ALA A 1 70 ? -51.542 2.309 12.455 1.00 89.81 70 ALA A N 1
ATOM 557 C CA . ALA A 1 70 ? -50.190 2.320 13.000 1.00 89.81 70 ALA A CA 1
ATOM 558 C C . ALA A 1 70 ? -49.246 1.362 12.267 1.00 89.81 70 ALA A C 1
ATOM 560 O O . ALA A 1 70 ? -49.647 0.303 11.793 1.00 89.81 70 ALA A O 1
ATOM 561 N N . ILE A 1 71 ? -47.968 1.733 12.206 1.00 92.62 71 ILE A N 1
ATOM 562 C CA . ILE A 1 71 ? -46.906 0.933 11.589 1.00 92.62 71 ILE A CA 1
ATOM 563 C C . ILE A 1 71 ? -45.741 0.724 12.570 1.00 92.62 71 ILE A C 1
ATOM 565 O O . ILE A 1 71 ? -45.394 1.649 13.311 1.00 92.62 71 ILE A O 1
ATOM 569 N N . PRO A 1 72 ? -45.085 -0.451 12.586 1.00 92.56 72 PRO A N 1
ATOM 570 C CA . PRO A 1 72 ? -43.884 -0.663 13.393 1.00 92.56 72 PRO A CA 1
ATOM 571 C C . PRO A 1 72 ? -42.737 0.229 12.922 1.00 92.56 72 PRO A C 1
ATOM 573 O O . PRO A 1 72 ? -42.350 0.162 11.753 1.00 92.56 72 PRO A O 1
ATOM 576 N N . MET A 1 73 ? -42.145 1.017 13.826 1.00 92.12 73 MET A N 1
ATOM 577 C CA . MET A 1 73 ? -41.042 1.923 13.475 1.00 92.12 73 MET A CA 1
ATOM 578 C C . MET A 1 73 ? -39.862 1.168 12.857 1.00 92.12 73 MET A C 1
ATOM 580 O O . MET A 1 73 ? -39.308 1.596 11.848 1.00 92.12 73 MET A O 1
ATOM 584 N N . ILE A 1 74 ? -39.533 -0.001 13.412 1.00 91.62 74 ILE A N 1
ATOM 585 C CA . ILE A 1 74 ? -38.421 -0.836 12.948 1.00 91.62 74 ILE A CA 1
ATOM 586 C C . ILE A 1 74 ? -38.548 -1.259 11.476 1.00 91.62 74 ILE A C 1
ATOM 588 O O . ILE A 1 74 ? -37.539 -1.410 10.799 1.00 91.62 74 ILE A O 1
ATOM 592 N N . SER A 1 75 ? -39.775 -1.370 10.950 1.00 91.06 75 SER A N 1
ATOM 593 C CA . SER A 1 75 ? -40.021 -1.741 9.547 1.00 91.06 75 SER A CA 1
ATOM 594 C C . SER A 1 75 ? -39.620 -0.657 8.540 1.00 91.06 75 SER A C 1
ATOM 596 O O . SER A 1 75 ? -39.496 -0.935 7.348 1.00 91.06 75 SER A O 1
ATOM 598 N N . LYS A 1 76 ? -39.430 0.586 9.003 1.00 92.31 76 LYS A N 1
ATOM 599 C CA . LYS A 1 76 ? -39.045 1.745 8.183 1.00 92.31 76 LYS A CA 1
ATOM 600 C C . LYS A 1 76 ? -37.568 2.116 8.320 1.00 92.31 76 LYS A C 1
ATOM 602 O O . LYS A 1 76 ? -37.131 3.102 7.730 1.00 92.31 76 LYS A O 1
ATOM 607 N N . LEU A 1 77 ? -36.798 1.325 9.068 1.00 92.56 77 LEU A N 1
ATOM 608 C CA . LEU A 1 77 ? -35.361 1.502 9.242 1.00 92.56 77 LEU A CA 1
ATOM 609 C C . LEU A 1 77 ? -34.609 0.462 8.407 1.00 92.56 77 LEU A C 1
ATOM 611 O O . LEU A 1 77 ? -34.921 -0.726 8.454 1.00 92.56 77 LEU A O 1
ATOM 615 N N . ARG A 1 78 ? -33.585 0.896 7.670 1.00 92.19 78 ARG A N 1
ATOM 616 C CA . ARG A 1 78 ? -32.631 0.006 6.998 1.00 92.19 78 ARG A CA 1
ATOM 617 C C . ARG A 1 78 ? -31.384 -0.111 7.857 1.00 92.19 78 ARG A C 1
ATOM 619 O O . ARG A 1 78 ? -30.726 0.892 8.101 1.00 92.19 78 ARG A O 1
ATOM 626 N N . TYR A 1 79 ? -31.053 -1.313 8.307 1.00 92.50 79 TYR A N 1
ATOM 627 C CA . TYR A 1 79 ? -29.867 -1.580 9.120 1.00 92.50 79 TYR A CA 1
ATOM 628 C C . TYR A 1 79 ? -29.290 -2.962 8.794 1.00 92.50 79 TYR A C 1
ATOM 630 O O . TYR A 1 79 ? -29.958 -3.802 8.189 1.00 92.50 79 TYR A O 1
ATOM 638 N N . SER A 1 80 ? -28.035 -3.200 9.182 1.00 91.25 80 SER A N 1
ATOM 639 C CA . SER A 1 80 ? -27.385 -4.499 8.967 1.00 91.25 80 SER A CA 1
ATOM 640 C C . SER A 1 80 ? -28.022 -5.594 9.838 1.00 91.25 80 SER A C 1
ATOM 642 O O . SER A 1 80 ? -28.143 -5.385 11.050 1.00 91.25 80 SER A O 1
ATOM 644 N N . PRO A 1 81 ? -28.350 -6.783 9.290 1.00 89.06 81 PRO A N 1
ATOM 645 C CA . PRO A 1 81 ? -28.923 -7.897 10.055 1.00 89.06 81 PRO A CA 1
ATOM 646 C C . PRO A 1 81 ? -28.078 -8.316 11.264 1.00 89.06 81 PRO A C 1
ATOM 648 O O . PRO A 1 81 ? -28.613 -8.765 12.274 1.00 89.06 81 PRO A O 1
ATOM 651 N N . ASN A 1 82 ? -26.760 -8.103 11.201 1.00 89.50 82 ASN A N 1
ATOM 652 C CA . ASN A 1 82 ? -25.835 -8.407 12.295 1.00 89.50 82 ASN A CA 1
ATOM 653 C C . ASN A 1 82 ? -26.154 -7.617 13.577 1.00 89.50 82 ASN A C 1
ATOM 655 O O . ASN A 1 82 ? -25.796 -8.038 14.675 1.00 89.50 82 ASN A O 1
ATOM 659 N N . PHE A 1 83 ? -26.844 -6.481 13.449 1.00 91.62 83 PHE A N 1
ATOM 660 C CA . PHE A 1 83 ? -27.198 -5.594 14.555 1.00 91.62 83 PHE A CA 1
ATOM 661 C C . PHE A 1 83 ? -28.685 -5.660 14.929 1.00 91.62 83 PHE A C 1
ATOM 663 O O . PHE A 1 83 ? -29.159 -4.814 15.687 1.00 91.62 83 PHE A O 1
ATOM 670 N N . ASP A 1 84 ? -29.424 -6.666 14.450 1.00 90.06 84 ASP A N 1
ATOM 671 C CA . ASP A 1 84 ? -30.878 -6.768 14.635 1.00 90.06 84 ASP A CA 1
ATOM 672 C C . ASP A 1 84 ? -31.312 -6.682 16.104 1.00 90.06 84 ASP A C 1
ATOM 674 O O . ASP A 1 84 ? -32.211 -5.915 16.444 1.00 90.06 84 ASP A O 1
ATOM 678 N N . LYS A 1 85 ? -30.603 -7.365 17.011 1.00 90.56 85 LYS A N 1
ATOM 679 C CA . LYS A 1 85 ? -30.881 -7.286 18.455 1.00 90.56 85 LYS A CA 1
ATOM 680 C C . LYS A 1 85 ? -30.733 -5.862 19.006 1.00 90.56 85 LYS A C 1
ATOM 682 O O . LYS A 1 85 ? -31.555 -5.416 19.802 1.00 90.56 85 LYS A O 1
ATOM 687 N N . ALA A 1 86 ? -29.713 -5.123 18.574 1.00 91.94 86 ALA A N 1
ATOM 688 C CA . ALA A 1 86 ? -29.492 -3.753 19.030 1.00 91.94 86 ALA A CA 1
ATOM 689 C C . ALA A 1 86 ? -30.606 -2.815 18.535 1.00 91.94 86 ALA A C 1
ATOM 691 O O . ALA A 1 86 ? -31.156 -2.035 19.315 1.00 91.94 86 ALA A O 1
ATOM 692 N N . PHE A 1 87 ? -31.000 -2.934 17.265 1.00 92.69 87 PHE A N 1
ATOM 693 C CA . PHE A 1 87 ? -32.062 -2.105 16.692 1.00 92.69 87 PHE A CA 1
ATOM 694 C C . PHE A 1 87 ? -33.450 -2.458 17.232 1.00 92.69 87 PHE A C 1
ATOM 696 O O . PHE A 1 87 ? -34.216 -1.550 17.556 1.00 92.69 87 PHE A O 1
ATOM 703 N N . LYS A 1 88 ? -33.755 -3.743 17.446 1.00 91.31 88 LYS A N 1
ATOM 704 C CA . LYS A 1 88 ? -34.985 -4.159 18.134 1.00 91.31 88 LYS A CA 1
ATOM 705 C C . LYS A 1 88 ? -35.040 -3.679 19.581 1.00 91.31 88 LYS A C 1
ATOM 707 O O . LYS A 1 88 ? -36.112 -3.317 20.054 1.00 91.31 88 LYS A O 1
ATOM 712 N N . HIS A 1 89 ? -33.910 -3.615 20.283 1.00 90.81 89 HIS A N 1
ATOM 713 C CA . HIS A 1 89 ? -33.877 -3.060 21.635 1.00 90.81 89 HIS A CA 1
ATOM 714 C C . HIS A 1 89 ? -34.243 -1.565 21.664 1.00 90.81 89 HIS A C 1
ATOM 716 O O . HIS A 1 89 ? -34.970 -1.126 22.554 1.00 90.81 89 HIS A O 1
ATOM 722 N N . VAL A 1 90 ? -33.763 -0.780 20.691 1.00 90.75 90 VAL A N 1
ATOM 723 C CA . VAL A 1 90 ? -34.001 0.675 20.650 1.00 90.75 90 VAL A CA 1
ATOM 724 C C . VAL A 1 90 ? -35.374 1.027 20.069 1.00 90.75 90 VAL A C 1
ATOM 726 O O . VAL A 1 90 ? -36.068 1.858 20.650 1.00 90.75 90 VAL A O 1
ATOM 729 N N . PHE A 1 91 ? -35.778 0.392 18.964 1.00 92.19 91 PHE A N 1
ATOM 730 C CA . PHE A 1 91 ? -36.965 0.770 18.178 1.00 92.19 91 PHE A CA 1
ATOM 731 C C . PHE A 1 91 ? -38.073 -0.290 18.151 1.00 92.19 91 PHE A C 1
ATOM 733 O O . PHE A 1 91 ? -39.169 -0.026 17.661 1.00 92.19 91 PHE A O 1
ATOM 740 N N . GLY A 1 92 ? -37.822 -1.494 18.668 1.00 89.31 92 GLY A N 1
ATOM 741 C CA . GLY A 1 92 ? -38.753 -2.620 18.555 1.00 89.31 92 GLY A CA 1
ATOM 742 C C . GLY A 1 92 ? -40.029 -2.482 19.385 1.00 89.31 92 GLY A C 1
ATOM 743 O O . GLY A 1 92 ? -40.966 -3.237 19.155 1.00 89.31 92 GLY A O 1
ATOM 744 N N . LYS A 1 93 ? -40.105 -1.517 20.309 1.00 89.88 93 LYS A N 1
ATOM 745 C CA . LYS A 1 93 ? -41.287 -1.267 21.153 1.00 89.88 93 LYS A CA 1
ATOM 746 C C . LYS A 1 93 ? -42.064 -0.002 20.785 1.00 89.88 93 LYS A C 1
ATOM 748 O O . LYS A 1 93 ? -42.911 0.420 21.568 1.00 89.88 93 LYS A O 1
ATOM 753 N N . THR A 1 94 ? -41.790 0.582 19.617 1.00 92.31 94 THR A N 1
ATOM 754 C CA . THR A 1 94 ? -42.403 1.846 19.198 1.00 92.31 94 THR A CA 1
ATOM 755 C C . THR A 1 94 ? -43.211 1.690 17.911 1.00 92.31 94 THR A C 1
ATOM 757 O O . THR A 1 94 ? -42.716 1.193 16.894 1.00 92.31 94 THR A O 1
ATOM 760 N N . LEU A 1 95 ? -44.458 2.155 17.949 1.00 93.75 95 LEU A N 1
ATOM 761 C CA . LEU A 1 95 ? -45.377 2.239 16.818 1.00 93.75 95 LEU A CA 1
ATOM 762 C C . LEU A 1 95 ? -45.506 3.690 16.347 1.00 93.75 95 LEU A C 1
ATOM 764 O O . LEU A 1 95 ? -45.665 4.603 17.156 1.00 93.75 95 LEU A O 1
ATOM 768 N N . ILE A 1 96 ? -45.491 3.897 15.033 1.00 94.56 96 ILE A N 1
ATOM 769 C CA . ILE A 1 96 ? -45.785 5.191 14.418 1.00 94.56 96 ILE A CA 1
ATOM 770 C C . ILE A 1 96 ? -47.280 5.226 14.109 1.00 94.56 96 ILE A C 1
ATOM 772 O O . ILE A 1 96 ? -47.764 4.405 13.332 1.00 94.56 96 ILE A O 1
ATOM 776 N N . CYS A 1 97 ? -48.002 6.160 14.718 1.00 93.44 97 CYS A N 1
ATOM 777 C CA . CYS A 1 97 ? -49.452 6.299 14.607 1.00 93.44 97 CYS A CA 1
ATOM 778 C C . CYS A 1 97 ? -49.830 7.507 13.741 1.00 93.44 97 CYS A C 1
ATOM 780 O O . CYS A 1 97 ? -49.085 8.486 13.657 1.00 93.44 97 CYS A O 1
ATOM 782 N N . ARG A 1 98 ? -51.020 7.465 13.124 1.00 91.44 98 ARG A N 1
ATOM 783 C CA . ARG A 1 98 ? -51.518 8.566 12.277 1.00 91.44 98 ARG A CA 1
ATOM 784 C C . ARG A 1 98 ? -51.788 9.859 13.056 1.00 91.44 98 ARG A C 1
ATOM 786 O O . ARG A 1 98 ? -51.543 10.936 12.527 1.00 91.44 98 ARG A O 1
ATOM 793 N N . SER A 1 99 ? -52.321 9.762 14.272 1.00 91.12 99 SER A N 1
ATOM 794 C CA . SER A 1 99 ? -52.701 10.915 15.098 1.00 91.12 99 SER A CA 1
ATOM 795 C C . SER A 1 99 ? -52.468 10.644 16.584 1.00 91.12 99 SER A C 1
ATOM 797 O O . SER A 1 99 ? -52.394 9.492 17.011 1.00 91.12 99 SER A O 1
ATOM 799 N N . MET A 1 100 ? -52.390 11.709 17.386 1.00 89.06 100 MET A N 1
ATOM 800 C CA . MET A 1 100 ? -52.182 11.620 18.837 1.00 89.06 100 MET A CA 1
ATOM 801 C C . MET A 1 100 ? -53.309 10.857 19.559 1.00 89.06 100 MET A C 1
ATOM 803 O O . MET A 1 100 ? -53.067 10.137 20.532 1.00 89.06 100 MET A O 1
ATOM 807 N N . GLU A 1 101 ? -54.545 10.978 19.073 1.00 89.69 101 GLU A N 1
ATOM 808 C CA . GLU A 1 101 ? -55.704 10.251 19.604 1.00 89.69 101 GLU A CA 1
ATOM 809 C C . GLU A 1 101 ? -55.524 8.737 19.437 1.00 89.69 101 GLU A C 1
ATOM 811 O O . GLU A 1 101 ? -55.663 7.978 20.401 1.00 89.69 101 GLU A O 1
ATOM 816 N N . VAL A 1 102 ? -55.109 8.314 18.237 1.00 91.06 102 VAL A N 1
ATOM 817 C CA . VAL A 1 102 ? -54.796 6.915 17.923 1.00 91.06 102 VAL A CA 1
ATOM 818 C C . VAL A 1 102 ? -53.599 6.434 18.747 1.00 91.06 102 VAL A C 1
ATOM 820 O O . VAL A 1 102 ? -53.665 5.345 19.316 1.00 91.06 102 VAL A O 1
ATOM 823 N N . SER A 1 103 ? -52.555 7.261 18.907 1.00 91.00 103 SER A N 1
ATOM 824 C CA . SER A 1 103 ? -51.413 6.956 19.784 1.00 91.00 103 SER A CA 1
ATOM 825 C C . SER A 1 103 ? -51.854 6.668 21.218 1.00 91.00 103 SER A C 1
ATOM 827 O O . SER A 1 103 ? -51.374 5.725 21.842 1.00 91.00 103 SER A O 1
ATOM 829 N N . THR A 1 104 ? -52.801 7.448 21.747 1.00 89.38 104 THR A N 1
ATOM 830 C CA . THR A 1 104 ? -53.307 7.279 23.117 1.00 89.38 104 THR A CA 1
ATOM 831 C C . THR A 1 104 ? -54.146 6.012 23.262 1.00 89.38 104 THR A C 1
ATOM 833 O O . THR A 1 104 ? -54.048 5.316 24.275 1.00 89.38 104 THR A O 1
ATOM 836 N N . GLN A 1 105 ? -54.964 5.692 22.257 1.00 89.81 105 GLN A N 1
ATOM 837 C CA . GLN A 1 105 ? -55.765 4.470 22.241 1.00 89.81 105 GLN A CA 1
ATOM 838 C C . GLN A 1 105 ? -54.876 3.221 22.162 1.00 89.81 105 GLN A C 1
ATOM 840 O O . GLN A 1 105 ? -55.048 2.296 22.959 1.00 89.81 105 GLN A O 1
ATOM 845 N N . LEU A 1 106 ? -53.899 3.211 21.251 1.00 89.94 106 LEU A N 1
ATOM 846 C CA . LEU A 1 106 ? -52.985 2.087 21.046 1.00 89.94 106 LEU A CA 1
ATOM 847 C C . LEU A 1 106 ? -52.031 1.884 22.223 1.00 89.94 106 LEU A C 1
ATOM 849 O O . LEU A 1 106 ? -51.882 0.748 22.660 1.00 89.94 106 LEU A O 1
ATOM 853 N N . ALA A 1 107 ? -51.462 2.950 22.793 1.00 89.62 107 ALA A N 1
ATOM 854 C CA . ALA A 1 107 ? -50.565 2.845 23.949 1.00 89.62 107 ALA A CA 1
ATOM 855 C C . ALA A 1 107 ? -51.273 2.348 25.225 1.00 89.62 107 ALA A C 1
ATOM 857 O O . ALA A 1 107 ? -50.627 1.820 26.128 1.00 89.62 107 ALA A O 1
ATOM 858 N N . ARG A 1 108 ? -52.602 2.524 25.324 1.00 86.50 108 ARG A N 1
ATOM 859 C CA . ARG A 1 108 ? -53.418 1.964 26.417 1.00 86.50 108 ARG A CA 1
ATOM 860 C C . ARG A 1 108 ? -53.826 0.517 26.163 1.00 86.50 108 ARG A C 1
ATOM 862 O O . ARG A 1 108 ? -53.888 -0.263 27.109 1.00 86.50 108 ARG A O 1
ATOM 869 N N . ALA A 1 109 ? -54.154 0.183 24.916 1.00 86.81 109 ALA A N 1
ATOM 870 C CA . ALA A 1 109 ? -54.613 -1.150 24.536 1.00 86.81 109 ALA A CA 1
ATOM 871 C C . ALA A 1 109 ? -53.460 -2.162 24.432 1.00 86.81 109 ALA A C 1
ATOM 873 O O . ALA A 1 109 ? -53.623 -3.326 24.791 1.00 86.81 109 ALA A O 1
ATOM 874 N N . PHE A 1 110 ? -52.294 -1.713 23.970 1.00 85.38 110 PHE A N 1
ATOM 875 C CA . PHE A 1 110 ? -51.105 -2.527 23.756 1.00 85.38 110 PHE A CA 1
ATOM 876 C C . PHE A 1 110 ? -49.940 -1.991 24.588 1.00 85.38 110 PHE A C 1
ATOM 878 O O . PHE A 1 110 ? -49.791 -0.789 24.779 1.00 85.38 110 PHE A O 1
ATOM 885 N N . THR A 1 111 ? -49.066 -2.878 25.065 1.00 87.50 111 THR A N 1
ATOM 886 C CA . THR A 1 111 ? -47.863 -2.505 25.829 1.00 87.50 111 THR A CA 1
ATOM 887 C C . THR A 1 111 ? -46.743 -2.005 24.906 1.00 87.50 111 THR A C 1
ATOM 889 O O . THR A 1 111 ? -45.653 -2.580 24.883 1.00 87.50 111 THR A O 1
ATOM 892 N N . MET A 1 112 ? -47.039 -0.981 24.105 1.00 89.12 112 MET A N 1
ATOM 893 C CA . MET A 1 112 ? -46.166 -0.396 23.086 1.00 89.12 112 MET A CA 1
ATOM 894 C C . MET A 1 112 ? -46.165 1.126 23.215 1.00 89.12 112 MET A C 1
ATOM 896 O O . MET A 1 112 ? -47.206 1.737 23.460 1.00 89.12 112 MET A O 1
ATOM 900 N N . ASP A 1 113 ? -45.000 1.738 23.034 1.00 92.56 113 ASP A N 1
ATOM 901 C CA . ASP A 1 113 ? -44.901 3.189 22.940 1.00 92.56 113 ASP A CA 1
ATOM 902 C C . ASP A 1 113 ? -45.418 3.633 21.565 1.00 92.56 113 ASP A C 1
ATOM 904 O O . ASP A 1 113 ? -45.199 2.964 20.554 1.00 92.56 113 ASP A O 1
ATOM 908 N N . CYS A 1 114 ? -46.132 4.751 21.518 1.00 93.69 114 CYS A N 1
ATOM 909 C CA . CYS A 1 114 ? -46.723 5.274 20.292 1.00 93.69 114 CYS A CA 1
ATOM 910 C C . CYS A 1 114 ? -46.206 6.685 20.027 1.00 93.69 114 CYS A C 1
ATOM 912 O O . CYS A 1 114 ? -46.099 7.489 20.952 1.00 93.69 114 CYS A O 1
ATOM 914 N N . ILE A 1 115 ? -45.901 6.996 18.771 1.00 95.25 115 ILE A N 1
ATOM 915 C CA . ILE A 1 115 ? -45.423 8.317 18.361 1.00 95.25 115 ILE A CA 1
ATOM 916 C C . ILE A 1 115 ? -46.078 8.753 17.048 1.00 95.25 115 ILE A C 1
ATOM 918 O O . ILE A 1 115 ? -46.344 7.922 16.181 1.00 95.25 115 ILE A O 1
ATOM 922 N N . THR A 1 116 ? -46.362 10.043 16.890 1.00 93.88 116 THR A N 1
ATOM 923 C CA . THR A 1 116 ? -46.812 10.617 15.611 1.00 93.88 116 THR A CA 1
ATOM 924 C C . THR A 1 116 ? -45.619 10.985 14.721 1.00 93.88 116 THR A C 1
ATOM 926 O O . THR A 1 116 ? -44.478 11.052 15.180 1.00 93.88 116 THR A O 1
ATOM 929 N N . LEU A 1 117 ? -45.856 11.259 13.433 1.00 91.62 117 LEU A N 1
ATOM 930 C CA . LEU A 1 117 ? -44.804 11.773 12.538 1.00 91.62 117 LEU A CA 1
ATOM 931 C C . LEU A 1 117 ? -44.242 13.128 13.003 1.00 91.62 117 LEU A C 1
ATOM 933 O O . LEU A 1 117 ? -43.076 13.426 12.759 1.00 91.62 117 LEU A O 1
ATOM 937 N N . GLU A 1 118 ? -45.060 13.913 13.706 1.00 89.06 118 GLU A N 1
ATOM 938 C CA . GLU A 1 118 ? -44.708 15.240 14.223 1.00 89.06 118 GLU A CA 1
ATOM 939 C C . GLU A 1 118 ? -43.866 15.180 15.510 1.00 89.06 118 GLU A C 1
ATOM 941 O O . GLU A 1 118 ? -43.252 16.176 15.882 1.00 89.06 118 GLU A O 1
ATOM 946 N N . GLY A 1 119 ? -43.764 14.006 16.146 1.00 89.81 119 GLY A N 1
ATOM 947 C CA . GLY A 1 119 ? -42.925 13.783 17.326 1.00 89.81 119 GLY A CA 1
ATOM 948 C C . GLY A 1 119 ? -43.677 13.718 18.656 1.00 89.81 119 GLY A C 1
ATOM 949 O O . GLY A 1 119 ? -43.033 13.573 19.693 1.00 89.81 119 GLY A O 1
ATOM 950 N N . ASP A 1 120 ? -45.013 13.767 18.656 1.00 92.69 120 ASP A N 1
ATOM 951 C CA . ASP A 1 120 ? -45.796 13.587 19.882 1.00 92.69 120 ASP A CA 1
ATOM 952 C C . ASP A 1 120 ? -45.759 12.128 20.326 1.00 92.69 120 ASP A C 1
ATOM 954 O O . ASP A 1 120 ? -46.249 11.233 19.630 1.00 92.69 120 ASP A O 1
ATOM 958 N N . GLN A 1 121 ? -45.195 11.891 21.506 1.00 93.06 121 GLN A N 1
ATOM 959 C CA . GLN A 1 121 ? -44.974 10.568 22.063 1.00 93.06 121 GLN A CA 1
ATOM 960 C C . GLN A 1 121 ? -45.918 10.292 23.236 1.00 93.06 121 GLN A C 1
ATOM 962 O O . GLN A 1 121 ? -46.031 11.067 24.190 1.00 93.06 121 GLN A O 1
ATOM 967 N N . VAL A 1 122 ? -46.546 9.119 23.192 1.00 92.94 122 VAL A N 1
ATOM 968 C CA . VAL A 1 122 ? -47.331 8.538 24.278 1.00 92.94 122 VAL A CA 1
ATOM 969 C C . VAL A 1 122 ? -46.659 7.240 24.700 1.00 92.94 122 VAL A C 1
ATOM 971 O O . VAL A 1 122 ? -46.617 6.270 23.942 1.00 92.94 122 VAL A O 1
ATOM 974 N N . SER A 1 123 ? -46.122 7.207 25.916 1.00 92.81 123 SER A N 1
ATOM 975 C CA . SER A 1 123 ? -45.556 5.975 26.456 1.00 92.81 123 SER A CA 1
ATOM 976 C C . SER A 1 123 ? -46.660 5.000 26.861 1.00 92.81 123 SER A C 1
ATOM 978 O O . SER A 1 123 ? -47.694 5.408 27.396 1.00 92.81 123 SER A O 1
ATOM 980 N N . HIS A 1 124 ? -46.383 3.701 26.754 1.00 88.31 124 HIS A N 1
ATOM 981 C CA . HIS A 1 124 ? -47.231 2.633 27.291 1.00 88.31 124 HIS A CA 1
ATOM 982 C C . HIS A 1 124 ? -47.469 2.750 28.815 1.00 88.31 124 HIS A C 1
ATOM 984 O O . HIS A 1 124 ? -48.334 2.079 29.377 1.00 88.31 124 HIS A O 1
ATOM 990 N N . ARG A 1 125 ? -46.674 3.574 29.519 1.00 89.50 125 ARG A N 1
ATOM 991 C CA . ARG A 1 125 ? -46.829 3.887 30.954 1.00 89.50 125 ARG A CA 1
ATOM 992 C C . ARG A 1 125 ? -47.663 5.144 31.220 1.00 89.50 125 ARG A C 1
ATOM 994 O O . ARG A 1 125 ? -47.821 5.521 32.377 1.00 89.50 125 ARG A O 1
ATOM 1001 N N . GLY A 1 126 ? -48.174 5.794 30.175 1.00 84.06 126 GLY A N 1
ATOM 1002 C CA . GLY A 1 126 ? -49.022 6.983 30.265 1.00 84.06 126 GLY A CA 1
ATOM 1003 C C . GLY A 1 126 ? -48.278 8.321 30.297 1.00 84.06 126 GLY A C 1
ATOM 1004 O O . GLY A 1 126 ? -48.921 9.350 30.483 1.00 84.06 126 GLY A O 1
ATOM 1005 N N . ALA A 1 127 ? -46.953 8.338 30.115 1.00 90.44 127 ALA A N 1
ATOM 1006 C CA . ALA A 1 127 ? -46.210 9.587 29.950 1.00 90.44 127 ALA A CA 1
ATOM 1007 C C . ALA A 1 127 ? -46.503 10.201 28.572 1.00 90.44 127 ALA A C 1
ATOM 1009 O O . ALA A 1 127 ? -46.444 9.499 27.564 1.00 90.44 127 ALA A O 1
ATOM 1010 N N . LEU A 1 128 ? -46.799 11.501 28.541 1.00 90.19 128 LEU A N 1
ATOM 1011 C CA . LEU A 1 128 ? -47.019 12.278 27.321 1.00 90.19 128 LEU A CA 1
ATOM 1012 C C . LEU A 1 128 ? -45.836 13.225 27.130 1.00 90.19 128 LEU A C 1
ATOM 1014 O O . LEU A 1 128 ? -45.463 13.942 28.058 1.00 90.19 128 LEU A O 1
ATOM 1018 N N . THR A 1 129 ? -45.221 13.206 25.955 1.00 88.88 129 THR A N 1
ATOM 1019 C CA . THR A 1 129 ? -44.091 14.071 25.601 1.00 88.88 129 THR A CA 1
ATOM 1020 C C . THR A 1 129 ? -44.372 14.698 24.245 1.00 88.88 129 THR A C 1
ATOM 1022 O O . THR A 1 129 ? -44.676 13.988 23.295 1.00 88.88 129 THR A O 1
ATOM 1025 N N . GLY A 1 130 ? -44.300 16.023 24.167 1.00 88.38 130 GLY A N 1
ATOM 1026 C CA . GLY A 1 130 ? -44.549 16.778 22.943 1.00 88.38 130 GLY A CA 1
ATOM 1027 C C . GLY A 1 130 ? -43.983 18.191 23.055 1.00 88.38 130 GLY A C 1
ATOM 1028 O O . GLY A 1 130 ? -43.641 18.651 24.150 1.00 88.38 130 GLY A O 1
ATOM 1029 N N . GLY A 1 131 ? -43.851 18.869 21.919 1.00 87.69 131 GLY A N 1
ATOM 1030 C CA . GLY A 1 131 ? -43.257 20.198 21.822 1.00 87.69 131 GLY A CA 1
ATOM 1031 C C . GLY A 1 131 ? -42.942 20.586 20.380 1.00 87.69 131 GLY A C 1
ATOM 1032 O O . GLY A 1 131 ? -43.231 19.848 19.445 1.00 87.69 131 GLY A O 1
ATOM 1033 N N . TYR A 1 132 ? -42.338 21.760 20.195 1.00 87.56 132 TYR A N 1
ATOM 1034 C CA . TYR A 1 132 ? -41.882 22.195 18.877 1.00 87.56 132 TYR A CA 1
ATOM 1035 C C . TYR A 1 132 ? -40.524 21.564 18.540 1.00 87.56 132 TYR A C 1
ATOM 1037 O O . TYR A 1 132 ? -39.538 21.803 19.243 1.00 87.56 132 TYR A O 1
ATOM 1045 N N . TYR A 1 133 ? -40.468 20.799 17.449 1.00 85.19 133 TYR A N 1
ATOM 1046 C CA . TYR A 1 133 ? -39.244 20.185 16.933 1.00 85.19 133 TYR A CA 1
ATOM 1047 C C . TYR A 1 133 ? -38.733 20.954 15.710 1.00 85.19 133 TYR A C 1
ATOM 1049 O O . TYR A 1 133 ? -39.420 21.069 14.697 1.00 85.19 133 TYR A O 1
ATOM 1057 N N . ASP A 1 134 ? -37.516 21.495 15.805 1.00 81.44 134 ASP A N 1
ATOM 1058 C CA . ASP A 1 134 ? -36.877 22.227 14.709 1.00 81.44 134 ASP A CA 1
ATOM 1059 C C . ASP A 1 134 ? -36.221 21.252 13.724 1.00 81.44 134 ASP A C 1
ATOM 1061 O O . ASP A 1 134 ? -35.224 20.602 14.045 1.00 81.44 134 ASP A O 1
ATOM 1065 N N . THR A 1 135 ? -36.765 21.177 12.512 1.00 74.12 135 THR A N 1
ATOM 1066 C CA . THR A 1 135 ? -36.278 20.285 11.453 1.00 74.12 135 THR A CA 1
ATOM 1067 C C . THR A 1 135 ? -34.854 20.619 11.013 1.00 74.12 135 THR A C 1
ATOM 1069 O O . THR A 1 135 ? -34.093 19.709 10.707 1.00 74.12 135 THR A O 1
ATOM 1072 N N . ARG A 1 136 ? -34.429 21.890 11.094 1.00 74.06 136 ARG A N 1
ATOM 1073 C CA . ARG A 1 136 ? -33.069 22.322 10.704 1.00 74.06 136 ARG A CA 1
ATOM 1074 C C . ARG A 1 136 ? -31.968 21.786 11.614 1.00 74.06 136 ARG A C 1
ATOM 1076 O O . ARG A 1 136 ? -30.793 21.860 11.266 1.00 74.06 136 ARG A O 1
ATOM 1083 N N . LYS A 1 137 ? -32.328 21.311 12.808 1.00 74.50 137 LYS A N 1
ATOM 1084 C CA . LYS A 1 137 ? -31.390 20.740 13.781 1.00 74.50 137 LYS A CA 1
ATOM 1085 C C . LYS A 1 137 ? -31.374 19.215 13.752 1.00 74.50 137 LYS A C 1
ATOM 1087 O O . LYS A 1 137 ? -30.768 18.626 14.648 1.00 74.50 137 LYS A O 1
ATOM 1092 N N . SER A 1 138 ? -32.017 18.577 12.768 1.00 81.75 138 SER A N 1
ATOM 1093 C CA . SER A 1 138 ? -32.031 17.119 12.708 1.00 81.75 138 SER A CA 1
ATOM 1094 C C . SER A 1 138 ? -30.620 16.579 12.503 1.00 81.75 138 SER A C 1
ATOM 1096 O O . SER A 1 138 ? -29.926 16.873 11.526 1.00 81.75 138 SER A O 1
ATOM 1098 N N . ARG A 1 139 ? -30.183 15.755 13.451 1.00 83.62 139 ARG A N 1
ATOM 1099 C CA . ARG A 1 139 ? -28.825 15.197 13.460 1.00 83.62 139 ARG A CA 1
ATOM 1100 C C . ARG A 1 139 ? -28.653 14.137 12.376 1.00 83.62 139 ARG A C 1
ATOM 1102 O O . ARG A 1 139 ? -27.551 13.948 11.870 1.00 83.62 139 ARG A O 1
ATOM 1109 N N . LEU A 1 140 ? -29.748 13.468 12.009 1.00 83.31 140 LEU A N 1
ATOM 1110 C CA . LEU A 1 140 ? -29.784 12.478 10.933 1.00 83.31 140 LEU A CA 1
ATOM 1111 C C . LEU A 1 140 ? -29.617 13.129 9.553 1.00 83.31 140 LEU A C 1
ATOM 1113 O O . LEU A 1 140 ? -28.970 12.548 8.684 1.00 83.31 140 LEU A O 1
ATOM 1117 N N . GLU A 1 141 ? -30.152 14.338 9.363 1.00 84.81 141 GLU A N 1
ATOM 1118 C CA . GLU A 1 141 ? -29.984 15.103 8.124 1.00 84.81 141 GLU A CA 1
ATOM 1119 C C . GLU A 1 141 ? -28.528 15.547 7.939 1.00 84.81 141 GLU A C 1
ATOM 1121 O O . GLU A 1 141 ? -27.914 15.213 6.927 1.00 84.81 141 GLU A O 1
ATOM 1126 N N . LEU A 1 142 ? -27.929 16.153 8.970 1.00 84.56 142 LEU A N 1
ATOM 1127 C CA . LEU A 1 142 ? -26.517 16.557 8.951 1.00 84.56 142 LEU A CA 1
ATOM 1128 C C . LEU A 1 142 ? -25.569 15.379 8.677 1.00 84.56 142 LEU A C 1
ATOM 1130 O O . LEU A 1 142 ? -24.622 15.510 7.905 1.00 84.56 142 LEU A O 1
ATOM 1134 N N . GLN A 1 143 ? -25.831 14.211 9.273 1.00 82.75 143 GLN A N 1
ATOM 1135 C CA . GLN A 1 143 ? -25.028 13.008 9.037 1.00 82.75 143 GLN A CA 1
ATOM 1136 C C . GLN A 1 143 ? -25.118 12.524 7.583 1.00 82.75 143 GLN A C 1
ATOM 1138 O O . GLN A 1 143 ? -24.133 12.021 7.038 1.00 82.75 143 GLN A O 1
ATOM 1143 N N . LYS A 1 144 ? -26.294 12.644 6.958 1.00 84.44 144 LYS A N 1
ATOM 1144 C CA . LYS A 1 144 ? -26.498 12.253 5.560 1.00 84.44 144 LYS A CA 1
ATOM 1145 C C . LYS A 1 144 ? -25.750 13.184 4.613 1.00 84.44 144 LYS A C 1
ATOM 1147 O O . LYS A 1 144 ? -25.120 12.698 3.679 1.00 84.44 144 LYS A O 1
ATOM 1152 N N . ASP A 1 145 ? -25.802 14.487 4.861 1.00 85.31 145 ASP A N 1
ATOM 1153 C CA . ASP A 1 145 ? -25.090 15.470 4.043 1.00 85.31 145 ASP A CA 1
ATOM 1154 C C . ASP A 1 145 ? -23.572 15.331 4.196 1.00 85.31 145 ASP A C 1
ATOM 1156 O O . ASP A 1 145 ? -22.852 15.371 3.202 1.00 85.31 145 ASP A O 1
ATOM 1160 N N . MET A 1 146 ? -23.087 15.056 5.411 1.00 84.00 146 MET A N 1
ATOM 1161 C CA . MET A 1 146 ? -21.672 14.766 5.650 1.00 84.00 146 MET A CA 1
ATOM 1162 C C . MET A 1 146 ? -21.209 13.514 4.894 1.00 84.00 146 MET A C 1
ATOM 1164 O O . MET A 1 146 ? -20.165 13.549 4.254 1.00 84.00 146 MET A O 1
ATOM 1168 N N . ARG A 1 147 ? -22.007 12.435 4.900 1.00 83.62 147 ARG A N 1
ATOM 1169 C CA . ARG A 1 147 ? -21.680 11.212 4.149 1.00 83.62 147 ARG A CA 1
ATOM 1170 C C . ARG A 1 147 ? -21.599 11.470 2.643 1.00 83.62 147 ARG A C 1
ATOM 1172 O O . ARG A 1 147 ? -20.672 10.995 2.003 1.00 83.62 147 ARG A O 1
ATOM 1179 N N . LYS A 1 148 ? -22.535 12.243 2.086 1.00 85.44 148 LYS A N 1
ATOM 1180 C CA . LYS A 1 148 ? -22.487 12.627 0.667 1.00 85.44 148 LYS A CA 1
ATOM 1181 C C . LYS A 1 148 ? -21.232 13.428 0.334 1.00 85.44 148 LYS A C 1
ATOM 1183 O O . LYS A 1 148 ? -20.602 13.159 -0.675 1.00 85.44 148 LYS A O 1
ATOM 1188 N N . ALA A 1 149 ? -20.859 14.380 1.187 1.00 82.62 149 ALA A N 1
ATOM 1189 C CA . ALA A 1 149 ? -19.649 15.168 0.982 1.00 82.62 149 ALA A CA 1
ATOM 1190 C C . ALA A 1 149 ? -18.372 14.306 1.051 1.00 82.62 149 ALA A C 1
ATOM 1192 O O . ALA A 1 149 ? -17.442 14.536 0.284 1.00 82.62 149 ALA A O 1
ATOM 1193 N N . GLU A 1 150 ? -18.325 13.308 1.941 1.00 80.81 150 GLU A N 1
ATOM 1194 C CA . GLU A 1 150 ? -17.227 12.329 2.001 1.00 80.81 150 GLU A CA 1
ATOM 1195 C C . GLU A 1 150 ? -17.164 11.457 0.736 1.00 80.81 150 GLU A C 1
ATOM 1197 O O . GLU A 1 150 ? -16.077 11.226 0.208 1.00 80.81 150 GLU A O 1
ATOM 1202 N N . GLU A 1 151 ? -18.314 11.004 0.228 1.00 82.69 151 GLU A N 1
ATOM 1203 C CA . GLU A 1 151 ? -18.412 10.246 -1.027 1.00 82.69 151 GLU A CA 1
ATOM 1204 C C . GLU A 1 151 ? -17.939 11.087 -2.226 1.00 82.69 151 GLU A C 1
ATOM 1206 O O . GLU A 1 151 ? -17.077 10.641 -2.983 1.00 82.69 151 GLU A O 1
ATOM 1211 N N . GLU A 1 152 ? -18.415 12.330 -2.350 1.00 83.00 152 GLU A N 1
ATOM 1212 C CA . GLU A 1 152 ? -18.011 13.265 -3.410 1.00 83.00 152 GLU A CA 1
ATOM 1213 C C . GLU A 1 152 ? -16.507 13.588 -3.362 1.00 83.00 152 GLU A C 1
ATOM 1215 O O . GLU A 1 152 ? -15.857 13.681 -4.405 1.00 83.00 152 GLU A O 1
ATOM 1220 N N . LEU A 1 153 ? -15.926 13.732 -2.164 1.00 79.75 153 LEU A N 1
ATOM 1221 C CA . LEU A 1 153 ? -14.487 13.960 -2.005 1.00 79.75 153 LEU A CA 1
ATOM 1222 C C . LEU A 1 153 ? -13.672 12.741 -2.458 1.00 79.75 153 LEU A C 1
ATOM 1224 O O . LEU A 1 153 ? -12.670 12.901 -3.156 1.00 79.75 153 LEU A O 1
ATOM 1228 N N . GLY A 1 154 ? -14.120 11.534 -2.099 1.00 75.56 154 GLY A N 1
ATOM 1229 C CA . GLY A 1 154 ? -13.480 10.287 -2.512 1.00 75.56 154 GLY A CA 1
ATOM 1230 C C . GLY A 1 154 ? -13.510 10.082 -4.028 1.00 75.56 154 GLY A C 1
ATOM 1231 O O . GLY A 1 154 ? -12.500 9.694 -4.615 1.00 75.56 154 GLY A O 1
ATOM 1232 N N . GLU A 1 155 ? -14.630 10.396 -4.682 1.00 79.62 155 GLU A N 1
ATOM 1233 C CA . GLU A 1 155 ? -14.730 10.360 -6.148 1.00 79.62 155 GLU A CA 1
ATOM 1234 C C . GLU A 1 155 ? -13.763 11.355 -6.807 1.00 79.62 155 GLU A C 1
ATOM 1236 O O . GLU A 1 155 ? -13.057 11.000 -7.754 1.00 79.62 155 GLU A O 1
ATOM 1241 N N . LEU A 1 156 ? -13.642 12.570 -6.258 1.00 78.38 156 LEU A N 1
ATOM 1242 C CA . LEU A 1 156 ? -12.736 13.590 -6.788 1.00 78.38 156 LEU A CA 1
ATOM 1243 C C . LEU A 1 156 ? -11.258 13.171 -6.715 1.00 78.38 156 LEU A C 1
ATOM 1245 O O . LEU A 1 156 ? -10.486 13.440 -7.639 1.00 78.38 156 LEU A O 1
ATOM 1249 N N . GLU A 1 157 ? -10.849 12.533 -5.617 1.00 78.19 157 GLU A N 1
ATOM 1250 C CA . GLU A 1 157 ? -9.483 12.026 -5.444 1.00 78.19 157 GLU A CA 1
ATOM 1251 C C . GLU A 1 157 ? -9.176 10.898 -6.436 1.00 78.19 157 GLU A C 1
ATOM 1253 O O . GLU A 1 157 ? -8.103 10.881 -7.053 1.00 78.19 157 GLU A O 1
ATOM 1258 N N . ILE A 1 158 ? -10.136 9.994 -6.649 1.00 77.94 158 ILE A N 1
ATOM 1259 C CA . ILE A 1 158 ? -10.025 8.905 -7.624 1.00 77.94 158 ILE A CA 1
ATOM 1260 C C . ILE A 1 158 ? -9.876 9.465 -9.044 1.00 77.94 158 ILE A C 1
ATOM 1262 O O . ILE A 1 158 ? -8.975 9.043 -9.774 1.00 77.94 158 ILE A O 1
ATOM 1266 N N . ASP A 1 159 ? -10.683 10.456 -9.422 1.00 82.88 159 ASP A N 1
ATOM 1267 C CA . ASP A 1 159 ? -10.618 11.085 -10.744 1.00 82.88 159 ASP A CA 1
ATOM 1268 C C . ASP A 1 159 ? -9.282 11.806 -10.990 1.00 82.88 159 ASP A C 1
ATOM 1270 O O . ASP A 1 159 ? -8.731 11.778 -12.099 1.00 82.88 159 ASP A O 1
ATOM 1274 N N . GLN A 1 160 ? -8.709 12.436 -9.960 1.00 83.75 160 GLN A N 1
ATOM 1275 C CA . GLN A 1 160 ? -7.383 13.053 -10.054 1.00 83.75 160 GLN A CA 1
ATOM 1276 C C . GLN A 1 160 ? -6.283 12.007 -10.264 1.00 83.75 160 GLN A C 1
ATOM 1278 O O . GLN A 1 160 ? -5.429 12.180 -11.141 1.00 83.75 160 GLN A O 1
ATOM 1283 N N . LEU A 1 161 ? -6.324 10.906 -9.509 1.00 77.88 161 LEU A N 1
ATOM 1284 C CA . LEU A 1 161 ? -5.396 9.782 -9.650 1.00 77.88 161 LEU A CA 1
ATOM 1285 C C . LEU A 1 161 ? -5.507 9.120 -11.032 1.00 77.88 161 LEU A C 1
ATOM 1287 O O . LEU A 1 161 ? -4.484 8.857 -11.668 1.00 77.88 161 LEU A O 1
ATOM 1291 N N . MET A 1 162 ? -6.725 8.920 -11.544 1.00 83.56 162 MET A N 1
ATOM 1292 C CA . MET A 1 162 ? -6.950 8.370 -12.886 1.00 83.56 162 MET A CA 1
ATOM 1293 C C . MET A 1 162 ? -6.362 9.269 -13.979 1.00 83.56 162 MET A C 1
ATOM 1295 O O . MET A 1 162 ? -5.675 8.780 -14.881 1.00 83.56 162 MET A O 1
ATOM 1299 N N . ASN A 1 163 ? -6.557 10.586 -13.877 1.00 89.12 163 ASN A N 1
ATOM 1300 C CA . ASN A 1 163 ? -5.978 11.539 -14.823 1.00 89.12 163 ASN A CA 1
ATOM 1301 C C . ASN A 1 163 ? -4.442 11.529 -14.793 1.00 89.12 163 ASN A C 1
ATOM 1303 O O . ASN A 1 163 ? -3.804 11.532 -15.850 1.00 89.12 163 ASN A O 1
ATOM 1307 N N . GLN A 1 164 ? -3.831 11.481 -13.605 1.00 86.56 164 GLN A N 1
ATOM 1308 C CA . GLN A 1 164 ? -2.374 11.368 -13.473 1.00 86.56 164 GLN A CA 1
ATOM 1309 C C . GLN A 1 164 ? -1.852 10.065 -14.091 1.00 86.56 164 GLN A C 1
ATOM 1311 O O . GLN A 1 164 ? -0.866 10.084 -14.831 1.00 86.56 164 GLN A O 1
ATOM 1316 N N . MET A 1 165 ? -2.544 8.947 -13.861 1.00 81.94 165 MET A N 1
ATOM 1317 C CA . MET A 1 165 ? -2.183 7.652 -14.435 1.00 81.94 165 MET A CA 1
ATOM 1318 C C . MET A 1 165 ? -2.225 7.684 -15.970 1.00 81.94 165 MET A C 1
ATOM 1320 O O . MET A 1 165 ? -1.267 7.274 -16.627 1.00 81.94 165 MET A O 1
ATOM 1324 N N . GLN A 1 166 ? -3.274 8.267 -16.556 1.00 88.94 166 GLN A N 1
ATOM 1325 C CA . GLN A 1 166 ? -3.400 8.405 -18.009 1.00 88.94 166 GLN A CA 1
ATOM 1326 C C . GLN A 1 166 ? -2.311 9.316 -18.613 1.00 88.94 166 GLN A C 1
ATOM 1328 O O . GLN A 1 166 ? -1.793 9.054 -19.707 1.00 88.94 166 GLN A O 1
ATOM 1333 N N . GLN A 1 167 ? -1.910 10.378 -17.905 1.00 90.12 167 GLN A N 1
ATOM 1334 C CA . GLN A 1 167 ? -0.788 11.228 -18.318 1.00 90.12 167 GLN A CA 1
ATOM 1335 C C . GLN A 1 167 ? 0.542 10.463 -18.312 1.00 90.12 167 GLN A C 1
ATOM 1337 O O . GLN A 1 167 ? 1.313 10.567 -19.269 1.00 90.12 167 GLN A O 1
ATOM 1342 N N . ILE A 1 168 ? 0.800 9.656 -17.281 1.00 84.25 168 ILE A N 1
ATOM 1343 C CA . ILE A 1 168 ? 2.015 8.837 -17.195 1.00 84.25 168 ILE A CA 1
ATOM 1344 C C . ILE A 1 168 ? 2.036 7.784 -18.311 1.00 84.25 168 ILE A C 1
ATOM 1346 O O . ILE A 1 168 ? 3.045 7.653 -19.008 1.00 84.25 168 ILE A O 1
ATOM 1350 N N . GLU A 1 169 ? 0.921 7.095 -18.567 1.00 83.62 169 GLU A N 1
ATOM 1351 C CA . GLU A 1 169 ? 0.835 6.110 -19.652 1.00 83.62 169 GLU A CA 1
ATOM 1352 C C . GLU A 1 169 ? 1.084 6.734 -21.031 1.00 83.62 169 GLU A C 1
ATOM 1354 O O . GLU A 1 169 ? 1.811 6.179 -21.862 1.00 83.62 169 GLU A O 1
ATOM 1359 N N . THR A 1 170 ? 0.503 7.907 -21.299 1.00 90.12 170 THR A N 1
ATOM 1360 C CA . THR A 1 170 ? 0.713 8.597 -22.580 1.00 90.12 170 THR A CA 1
ATOM 1361 C C . THR A 1 170 ? 2.159 9.064 -22.746 1.00 90.12 170 THR A C 1
ATOM 1363 O O . THR A 1 170 ? 2.707 8.951 -23.847 1.00 90.12 170 THR A O 1
ATOM 1366 N N . GLN A 1 171 ? 2.815 9.527 -21.677 1.00 87.81 171 GLN A N 1
ATOM 1367 C CA . GLN A 1 171 ? 4.249 9.832 -21.696 1.00 87.81 171 GLN A CA 1
ATOM 1368 C C . GLN A 1 171 ? 5.089 8.577 -21.954 1.00 87.81 171 GLN A C 1
ATOM 1370 O O . GLN A 1 171 ? 5.960 8.596 -22.825 1.00 87.81 171 GLN A O 1
ATOM 1375 N N . GLN A 1 172 ? 4.792 7.463 -21.283 1.00 81.44 172 GLN A N 1
ATOM 1376 C CA . GLN A 1 172 ? 5.510 6.201 -21.465 1.00 81.44 172 GLN A CA 1
ATOM 1377 C C . GLN A 1 172 ? 5.402 5.686 -22.909 1.00 81.44 172 GLN A C 1
ATOM 1379 O O . GLN A 1 172 ? 6.406 5.273 -23.494 1.00 81.44 172 GLN A O 1
ATOM 1384 N N . ARG A 1 173 ? 4.217 5.784 -23.531 1.00 84.94 173 ARG A N 1
ATOM 1385 C CA . ARG A 1 173 ? 4.026 5.445 -24.953 1.00 84.94 173 ARG A CA 1
ATOM 1386 C C . ARG A 1 173 ? 4.861 6.335 -25.876 1.00 84.94 173 ARG A C 1
ATOM 1388 O O . ARG A 1 173 ? 5.482 5.816 -26.803 1.00 84.94 173 ARG A O 1
ATOM 1395 N N . LYS A 1 174 ? 4.927 7.647 -25.614 1.00 90.44 174 LYS A N 1
ATOM 1396 C CA . LYS A 1 174 ? 5.768 8.584 -26.384 1.00 90.44 174 LYS A CA 1
ATOM 1397 C C . LYS A 1 174 ? 7.256 8.250 -26.256 1.00 90.44 174 LYS A C 1
ATOM 1399 O O . LYS A 1 174 ? 7.953 8.207 -27.268 1.00 90.44 174 LYS A O 1
ATOM 1404 N N . PHE A 1 175 ? 7.736 7.973 -25.043 1.00 81.75 175 PHE A N 1
ATOM 1405 C CA . PHE A 1 175 ? 9.132 7.588 -24.821 1.00 81.75 175 PHE A CA 1
ATOM 1406 C C . PHE A 1 175 ? 9.477 6.255 -25.484 1.00 81.75 175 PHE A C 1
ATOM 1408 O O . PHE A 1 175 ? 10.538 6.147 -26.094 1.00 81.75 175 PHE A O 1
ATOM 1415 N N . LYS A 1 176 ? 8.571 5.269 -25.439 1.00 84.69 176 LYS A N 1
ATOM 1416 C CA . LYS A 1 176 ? 8.757 3.985 -26.124 1.00 84.69 176 LYS A CA 1
ATOM 1417 C C . LYS A 1 176 ? 8.856 4.164 -27.642 1.00 84.69 176 LYS A C 1
ATOM 1419 O O . LYS A 1 176 ? 9.817 3.693 -28.236 1.00 84.69 176 LYS A O 1
ATOM 1424 N N . ALA A 1 177 ? 7.942 4.926 -28.246 1.00 88.88 177 ALA A N 1
ATOM 1425 C CA . ALA A 1 177 ? 7.983 5.215 -29.681 1.00 88.88 177 ALA A CA 1
ATOM 1426 C C . ALA A 1 177 ? 9.266 5.962 -30.098 1.00 88.88 177 ALA A C 1
ATOM 1428 O O . ALA A 1 177 ? 9.886 5.614 -31.100 1.00 88.88 177 ALA A O 1
ATOM 1429 N N . SER A 1 178 ? 9.696 6.954 -29.308 1.00 90.12 178 SER A N 1
ATOM 1430 C CA . SER A 1 178 ? 10.950 7.684 -29.543 1.00 90.12 178 SER A CA 1
ATOM 1431 C C . SER A 1 178 ? 12.172 6.761 -29.466 1.00 90.12 178 SER A C 1
ATOM 1433 O O . SER A 1 178 ? 13.013 6.758 -30.364 1.00 90.12 178 SER A O 1
ATOM 1435 N N . ARG A 1 179 ? 12.235 5.907 -28.437 1.00 84.81 179 ARG A N 1
ATOM 1436 C CA . ARG A 1 179 ? 13.299 4.910 -28.269 1.00 84.81 179 ARG A CA 1
ATOM 1437 C C . ARG A 1 179 ? 13.370 3.957 -29.460 1.00 84.81 179 ARG A C 1
ATOM 1439 O O . ARG A 1 179 ? 14.456 3.729 -29.984 1.00 84.81 179 ARG A O 1
ATOM 1446 N N . ASP A 1 180 ? 12.233 3.421 -29.891 1.00 85.06 180 ASP A N 1
ATOM 1447 C CA . ASP A 1 180 ? 12.181 2.458 -30.991 1.00 85.06 180 ASP A CA 1
ATOM 1448 C C . ASP A 1 180 ? 12.594 3.120 -32.327 1.00 85.06 180 ASP A C 1
ATOM 1450 O O . ASP A 1 180 ? 13.303 2.507 -33.129 1.00 85.06 180 ASP A O 1
ATOM 1454 N N . SER A 1 181 ? 12.264 4.405 -32.528 1.00 92.44 181 SER A N 1
ATOM 1455 C CA . SER A 1 181 ? 12.760 5.206 -33.661 1.00 92.44 181 SER A CA 1
ATOM 1456 C C . SER A 1 181 ? 14.284 5.369 -33.631 1.00 92.44 181 SER A C 1
ATOM 1458 O O . SER A 1 181 ? 14.951 5.091 -34.626 1.00 92.44 181 SER A O 1
ATOM 1460 N N . ILE A 1 182 ? 14.851 5.753 -32.481 1.00 89.69 182 ILE A N 1
ATOM 1461 C CA . ILE A 1 182 ? 16.304 5.930 -32.311 1.00 89.69 182 ILE A CA 1
ATOM 1462 C C . ILE A 1 182 ? 17.049 4.607 -32.535 1.00 89.69 182 ILE A C 1
ATOM 1464 O O . ILE A 1 182 ? 18.091 4.589 -33.189 1.00 89.69 182 ILE A O 1
ATOM 1468 N N . LEU A 1 183 ? 16.517 3.486 -32.037 1.00 85.50 183 LEU A N 1
ATOM 1469 C CA . LEU A 1 183 ? 17.103 2.159 -32.257 1.00 85.50 183 LEU A CA 1
ATOM 1470 C C . LEU A 1 183 ? 17.112 1.777 -33.744 1.00 85.50 183 LEU A C 1
ATOM 1472 O O . LEU A 1 183 ? 18.112 1.254 -34.242 1.00 85.50 183 LEU A O 1
ATOM 1476 N N . SER A 1 184 ? 16.031 2.076 -34.469 1.00 89.25 184 SER A N 1
ATOM 1477 C CA . SER A 1 184 ? 15.953 1.860 -35.918 1.00 89.25 184 SER A CA 1
ATOM 1478 C C . SER A 1 184 ? 16.975 2.713 -36.683 1.00 89.25 184 SER A C 1
ATOM 1480 O O . SER A 1 184 ? 17.713 2.201 -37.531 1.00 89.25 184 SER A O 1
ATOM 1482 N N . GLU A 1 185 ? 17.098 3.998 -36.335 1.00 92.62 185 GLU A N 1
ATOM 1483 C CA . GLU A 1 185 ? 18.102 4.897 -36.915 1.00 92.62 185 GLU A CA 1
ATOM 1484 C C . GLU A 1 185 ? 19.532 4.424 -36.634 1.00 92.62 185 GLU A C 1
ATOM 1486 O O . GLU A 1 185 ? 20.368 4.395 -37.543 1.00 92.62 185 GLU A O 1
ATOM 1491 N N . MET A 1 186 ? 19.810 3.989 -35.402 1.00 85.88 186 MET A N 1
ATOM 1492 C CA . MET A 1 186 ? 21.111 3.449 -35.013 1.00 85.88 186 MET A CA 1
ATOM 1493 C C . MET A 1 186 ? 21.461 2.199 -35.830 1.00 85.88 186 MET A C 1
ATOM 1495 O O . MET A 1 186 ? 22.592 2.078 -36.309 1.00 85.88 186 MET A O 1
ATOM 1499 N N . LYS A 1 187 ? 20.496 1.295 -36.047 1.00 86.81 187 LYS A N 1
ATOM 1500 C CA . LYS A 1 187 ? 20.685 0.100 -36.880 1.00 86.81 187 LYS A CA 1
ATOM 1501 C C . LYS A 1 187 ? 21.011 0.474 -38.327 1.00 86.81 187 LYS A C 1
ATOM 1503 O O . LYS A 1 187 ? 22.010 -0.004 -38.864 1.00 86.81 187 LYS A O 1
ATOM 1508 N N . MET A 1 188 ? 20.250 1.396 -38.922 1.00 91.94 188 MET A N 1
ATOM 1509 C CA . MET A 1 188 ? 20.522 1.886 -40.279 1.00 91.94 188 MET A CA 1
ATOM 1510 C C . MET A 1 188 ? 21.899 2.553 -40.401 1.00 91.94 188 MET A C 1
ATOM 1512 O O . MET A 1 188 ? 22.599 2.363 -41.398 1.00 91.94 188 MET A O 1
ATOM 1516 N N . LEU A 1 189 ? 22.319 3.332 -39.401 1.00 91.19 189 LEU A N 1
ATOM 1517 C CA . LEU A 1 189 ? 23.645 3.953 -39.381 1.00 91.19 189 LEU A CA 1
ATOM 1518 C C . LEU A 1 189 ? 24.768 2.912 -39.251 1.00 91.19 189 LEU A C 1
ATOM 1520 O O . LEU A 1 189 ? 25.786 3.041 -39.936 1.00 91.19 189 LEU A O 1
ATOM 1524 N N . LYS A 1 190 ? 24.581 1.863 -38.436 1.00 87.50 190 LYS A N 1
ATOM 1525 C CA . LYS A 1 190 ? 25.532 0.742 -38.300 1.00 87.50 190 LYS A CA 1
ATOM 1526 C C . LYS A 1 190 ? 25.706 0.010 -39.638 1.00 87.50 190 LYS A C 1
ATOM 1528 O O . LYS A 1 190 ? 26.840 -0.225 -40.056 1.00 87.50 190 LYS A O 1
ATOM 1533 N N . GLU A 1 191 ? 24.612 -0.254 -40.353 1.00 88.88 191 GLU A N 1
ATOM 1534 C CA . GLU A 1 191 ? 24.629 -0.874 -41.687 1.00 88.88 191 GLU A CA 1
ATOM 1535 C C . GLU A 1 191 ? 25.316 0.017 -42.737 1.00 88.88 191 GLU A C 1
ATOM 1537 O O . GLU A 1 191 ? 26.207 -0.444 -43.458 1.00 88.88 191 GLU A O 1
ATOM 1542 N N . LYS A 1 192 ? 24.983 1.317 -42.785 1.00 91.25 192 LYS A N 1
ATOM 1543 C CA . LYS A 1 192 ? 25.641 2.286 -43.684 1.00 91.25 192 LYS A CA 1
ATOM 1544 C C . LYS A 1 192 ? 27.144 2.377 -43.428 1.00 91.25 192 LYS A C 1
ATOM 1546 O O . LYS A 1 192 ? 27.925 2.406 -44.381 1.00 91.25 192 LYS A O 1
ATOM 1551 N N . ARG A 1 193 ? 27.560 2.393 -42.157 1.00 87.19 193 ARG A N 1
ATOM 1552 C CA . ARG A 1 193 ? 28.977 2.387 -41.774 1.00 87.19 193 ARG A CA 1
ATOM 1553 C C . ARG A 1 193 ? 29.674 1.124 -42.272 1.00 87.19 193 ARG A C 1
ATOM 1555 O O . ARG A 1 193 ? 30.710 1.238 -42.919 1.00 87.19 193 ARG A O 1
ATOM 1562 N N . GLN A 1 194 ? 29.090 -0.051 -42.033 1.00 86.81 194 GLN A N 1
ATOM 1563 C CA . GLN A 1 194 ? 29.668 -1.322 -42.473 1.00 86.81 194 GLN A CA 1
ATOM 1564 C C . GLN A 1 194 ? 29.805 -1.390 -44.001 1.00 86.81 194 GLN A C 1
ATOM 1566 O O . GLN A 1 194 ? 30.814 -1.875 -44.515 1.00 86.81 194 GLN A O 1
ATOM 1571 N N . GLN A 1 195 ? 28.817 -0.880 -44.740 1.00 89.69 195 GLN A N 1
ATOM 1572 C CA . GLN A 1 195 ? 28.883 -0.821 -46.198 1.00 89.69 195 GLN A CA 1
ATOM 1573 C C . GLN A 1 195 ? 29.970 0.146 -46.686 1.00 89.69 195 GLN A C 1
ATOM 1575 O O . GLN A 1 195 ? 30.733 -0.198 -47.589 1.00 89.69 195 GLN A O 1
ATOM 1580 N N . SER A 1 196 ? 30.077 1.328 -46.071 1.00 88.25 196 SER A N 1
ATOM 1581 C CA . SER A 1 196 ? 31.141 2.292 -46.375 1.00 88.25 196 SER A CA 1
ATOM 1582 C C . SER A 1 196 ? 32.526 1.673 -46.155 1.00 88.25 196 SER A C 1
ATOM 1584 O O . SER A 1 196 ? 33.366 1.702 -47.053 1.00 88.25 196 SER A O 1
ATOM 1586 N N . GLU A 1 197 ? 32.723 0.995 -45.023 1.00 85.06 197 GLU A N 1
ATOM 1587 C CA . GLU A 1 197 ? 33.977 0.331 -44.651 1.00 85.06 197 GLU A CA 1
ATOM 1588 C C . GLU A 1 197 ? 34.374 -0.771 -45.651 1.00 85.06 197 GLU A C 1
ATOM 1590 O O . GLU A 1 197 ? 35.524 -0.821 -46.097 1.00 85.06 197 GLU A O 1
ATOM 1595 N N . LYS A 1 198 ? 33.406 -1.574 -46.124 1.00 86.00 198 LYS A N 1
ATOM 1596 C CA . LYS A 1 198 ? 33.621 -2.568 -47.195 1.00 86.00 198 LYS A CA 1
ATOM 1597 C C . LYS A 1 198 ? 34.087 -1.942 -48.511 1.00 86.00 198 LYS A C 1
ATOM 1599 O O . LYS A 1 198 ? 34.880 -2.554 -49.220 1.00 86.00 198 LYS A O 1
ATOM 1604 N N . THR A 1 199 ? 33.603 -0.747 -48.855 1.00 89.81 199 THR A N 1
ATOM 1605 C CA . THR A 1 199 ? 34.013 -0.045 -50.088 1.00 89.81 199 THR A CA 1
ATOM 1606 C C . THR A 1 199 ? 35.306 0.754 -49.935 1.00 89.81 199 THR A C 1
ATOM 1608 O O . THR A 1 199 ? 36.017 0.959 -50.919 1.00 89.81 199 THR A O 1
ATOM 1611 N N . PHE A 1 200 ? 35.631 1.190 -48.718 1.00 88.25 200 PHE A N 1
ATOM 1612 C CA . PHE A 1 200 ? 36.807 2.002 -48.426 1.00 88.25 200 PHE A CA 1
ATOM 1613 C C . PHE A 1 200 ? 38.105 1.195 -48.557 1.00 88.25 200 PHE A C 1
ATOM 1615 O O . PHE A 1 200 ? 39.007 1.607 -49.283 1.00 88.25 200 PHE A O 1
ATOM 1622 N N . MET A 1 201 ? 38.168 0.005 -47.950 1.00 85.38 201 MET A N 1
ATOM 1623 C CA . MET A 1 201 ? 39.362 -0.855 -47.967 1.00 85.38 201 MET A CA 1
ATOM 1624 C C . MET A 1 201 ? 39.906 -1.179 -49.377 1.00 85.38 201 MET A C 1
ATOM 1626 O O . MET A 1 201 ? 41.108 -1.016 -49.599 1.00 85.38 201 MET A O 1
ATOM 1630 N N . PRO A 1 202 ? 39.094 -1.604 -50.368 1.00 89.50 202 PRO A N 1
ATOM 1631 C CA . PRO A 1 202 ? 39.602 -1.872 -51.713 1.00 89.50 202 PRO A CA 1
ATOM 1632 C C . PRO A 1 202 ? 40.037 -0.594 -52.439 1.00 89.50 202 PRO A C 1
ATOM 1634 O O . PRO A 1 202 ? 41.043 -0.619 -53.146 1.00 89.50 202 PRO A O 1
ATOM 1637 N N . LYS A 1 203 ? 39.341 0.534 -52.234 1.00 89.94 203 LYS A N 1
ATOM 1638 C CA . LYS A 1 203 ? 39.761 1.829 -52.792 1.00 89.94 203 LYS A CA 1
ATOM 1639 C C . LYS A 1 203 ? 41.100 2.281 -52.214 1.00 89.94 203 LYS A C 1
ATOM 1641 O O . LYS A 1 203 ? 41.950 2.733 -52.970 1.00 89.94 203 LYS A O 1
ATOM 1646 N N . GLN A 1 204 ? 41.313 2.100 -50.911 1.00 89.50 204 GLN A N 1
ATOM 1647 C CA . GLN A 1 204 ? 42.581 2.413 -50.254 1.00 89.50 204 GLN A CA 1
ATOM 1648 C C . GLN A 1 204 ? 43.729 1.547 -50.792 1.00 89.50 204 GLN A C 1
ATOM 1650 O O . GLN A 1 204 ? 44.790 2.076 -51.109 1.00 89.50 204 GLN A O 1
ATOM 1655 N N . ARG A 1 205 ? 43.507 0.237 -50.980 1.00 88.38 205 ARG A N 1
ATOM 1656 C CA . ARG A 1 205 ? 44.499 -0.652 -51.616 1.00 88.38 205 ARG A CA 1
ATOM 1657 C C . ARG A 1 205 ? 44.791 -0.253 -53.064 1.00 88.38 205 ARG A C 1
ATOM 1659 O O . ARG A 1 205 ? 45.944 -0.265 -53.482 1.00 88.38 205 ARG A O 1
ATOM 1666 N N . SER A 1 206 ? 43.760 0.117 -53.824 1.00 91.69 206 SER A N 1
ATOM 1667 C CA . SER A 1 206 ? 43.925 0.591 -55.201 1.00 91.69 206 SER A CA 1
ATOM 1668 C C . SER A 1 206 ? 44.732 1.887 -55.259 1.00 91.69 206 SER A C 1
ATOM 1670 O O . SER A 1 206 ? 45.585 2.014 -56.132 1.00 91.69 206 SER A O 1
ATOM 1672 N N . LEU A 1 207 ? 44.486 2.823 -54.336 1.00 92.06 207 LEU A N 1
ATOM 1673 C CA . LEU A 1 207 ? 45.240 4.071 -54.228 1.00 92.06 207 LEU A CA 1
ATOM 1674 C C . LEU A 1 207 ? 46.721 3.788 -53.960 1.00 92.06 207 LEU A C 1
ATOM 1676 O O . LEU A 1 207 ? 47.560 4.253 -54.720 1.00 92.06 207 LEU A O 1
ATOM 1680 N N . GLN A 1 208 ? 47.031 2.940 -52.975 1.00 91.75 208 GLN A N 1
ATOM 1681 C CA . GLN A 1 208 ? 48.414 2.550 -52.666 1.00 91.75 208 GLN A CA 1
ATOM 1682 C C . GLN A 1 208 ? 49.125 1.900 -53.864 1.00 91.75 208 GLN A C 1
ATOM 1684 O O . GLN A 1 208 ? 50.294 2.175 -54.125 1.00 91.75 208 GLN A O 1
ATOM 1689 N N . SER A 1 209 ? 48.425 1.052 -54.626 1.00 92.62 209 SER A N 1
ATOM 1690 C CA . SER A 1 209 ? 48.987 0.443 -55.838 1.00 92.62 209 SER A CA 1
ATOM 1691 C C . SER A 1 209 ? 49.243 1.468 -56.948 1.00 92.62 209 SER A C 1
ATOM 1693 O O . SER A 1 209 ? 50.246 1.361 -57.654 1.00 92.62 209 SER A O 1
ATOM 1695 N N . LEU A 1 210 ? 48.338 2.434 -57.126 1.00 91.50 210 LEU A N 1
ATOM 1696 C CA . LEU A 1 210 ? 48.483 3.516 -58.102 1.00 91.50 210 LEU A CA 1
ATOM 1697 C C . LEU A 1 210 ? 49.626 4.461 -57.717 1.00 91.50 210 LEU A C 1
ATOM 1699 O O . LEU A 1 210 ? 50.422 4.811 -58.580 1.00 91.50 210 LEU A O 1
ATOM 1703 N N . GLU A 1 211 ? 49.749 4.814 -56.437 1.00 92.25 211 GLU A N 1
ATOM 1704 C CA . GLU A 1 211 ? 50.849 5.624 -55.899 1.00 92.25 211 GLU A CA 1
ATOM 1705 C C . GLU A 1 211 ? 52.207 4.940 -56.106 1.00 92.25 211 GLU A C 1
ATOM 1707 O O . GLU A 1 211 ? 53.141 5.567 -56.603 1.00 92.25 211 GLU A O 1
ATOM 1712 N N . ALA A 1 212 ? 52.309 3.637 -55.820 1.00 91.69 212 ALA A N 1
ATOM 1713 C CA . ALA A 1 212 ? 53.530 2.871 -56.072 1.00 91.69 212 ALA A CA 1
ATOM 1714 C C . ALA A 1 212 ? 53.891 2.829 -57.569 1.00 91.69 212 ALA A C 1
ATOM 1716 O O . ALA A 1 212 ? 55.056 2.994 -57.936 1.00 91.69 212 ALA A O 1
ATOM 1717 N N . SER A 1 213 ? 52.896 2.647 -58.446 1.00 92.62 213 SER A N 1
ATOM 1718 C CA . SER A 1 213 ? 53.109 2.671 -59.897 1.00 92.62 213 SER A CA 1
ATOM 1719 C C . SER A 1 213 ? 53.515 4.056 -60.400 1.00 92.62 213 SER A C 1
ATOM 1721 O O . SER A 1 213 ? 54.351 4.145 -61.297 1.00 92.62 213 SER A O 1
ATOM 1723 N N . LEU A 1 214 ? 52.930 5.124 -59.851 1.00 92.62 214 LEU A N 1
ATOM 1724 C CA . LEU A 1 214 ? 53.277 6.499 -60.197 1.00 92.62 214 LEU A CA 1
ATOM 1725 C C . LEU A 1 214 ? 54.732 6.782 -59.823 1.00 92.62 214 LEU A C 1
ATOM 1727 O O . LEU A 1 214 ? 55.494 7.222 -60.676 1.00 92.62 214 LEU A O 1
ATOM 1731 N N . HIS A 1 215 ? 55.134 6.432 -58.600 1.00 92.12 215 HIS A N 1
ATOM 1732 C CA . HIS A 1 215 ? 56.505 6.614 -58.132 1.00 92.12 215 HIS A CA 1
ATOM 1733 C C . HIS A 1 215 ? 57.518 5.827 -58.983 1.00 92.12 215 HIS A C 1
ATOM 1735 O O . HIS A 1 215 ? 58.583 6.339 -59.328 1.00 92.12 215 HIS A O 1
ATOM 1741 N N . ALA A 1 216 ? 57.189 4.590 -59.376 1.00 90.19 216 ALA A N 1
ATOM 1742 C CA . ALA A 1 216 ? 58.027 3.810 -60.287 1.00 90.19 216 ALA A CA 1
ATOM 1743 C C . ALA A 1 216 ? 58.180 4.500 -61.656 1.00 90.19 216 ALA A C 1
ATOM 1745 O O . ALA A 1 216 ? 59.293 4.637 -62.161 1.00 90.19 216 ALA A O 1
ATOM 1746 N N . MET A 1 217 ? 57.080 4.990 -62.235 1.00 88.62 217 MET A N 1
ATOM 1747 C CA . MET A 1 217 ? 57.108 5.711 -63.512 1.00 88.62 217 MET A CA 1
ATOM 1748 C C . MET A 1 217 ? 57.880 7.033 -63.414 1.00 88.62 217 MET A C 1
ATOM 1750 O O . MET A 1 217 ? 58.657 7.357 -64.310 1.00 88.62 217 MET A O 1
ATOM 1754 N N . GLU A 1 218 ? 57.729 7.780 -62.322 1.00 91.50 218 GLU A N 1
ATOM 1755 C CA . GLU A 1 218 ? 58.486 9.010 -62.075 1.00 91.50 218 GLU A CA 1
ATOM 1756 C C . GLU A 1 218 ? 59.989 8.745 -61.982 1.00 91.50 218 GLU A C 1
ATOM 1758 O O . GLU A 1 218 ? 60.759 9.443 -62.645 1.00 91.50 218 GLU A O 1
ATOM 1763 N N . SER A 1 219 ? 60.391 7.689 -61.269 1.00 89.12 219 SER A N 1
ATOM 1764 C CA . SER A 1 219 ? 61.787 7.255 -61.185 1.00 89.12 219 SER A CA 1
ATOM 1765 C C . SER A 1 219 ? 62.347 6.846 -62.555 1.00 89.12 219 SER A C 1
ATOM 1767 O O . SER A 1 219 ? 63.424 7.307 -62.934 1.00 89.12 219 SER A O 1
ATOM 1769 N N . THR A 1 220 ? 61.602 6.072 -63.359 1.00 87.12 220 THR A N 1
ATOM 1770 C CA . THR A 1 220 ? 62.046 5.721 -64.726 1.00 87.12 220 THR A CA 1
ATOM 1771 C C . THR A 1 220 ? 62.168 6.944 -65.632 1.00 87.12 220 THR A C 1
ATOM 1773 O O . THR A 1 220 ? 63.129 7.057 -66.389 1.00 87.12 220 THR A O 1
ATOM 1776 N N . ARG A 1 221 ? 61.234 7.898 -65.534 1.00 89.69 221 ARG A N 1
ATOM 1777 C CA . ARG A 1 221 ? 61.284 9.159 -66.283 1.00 89.69 221 ARG A CA 1
ATOM 1778 C C . ARG A 1 221 ? 62.525 9.967 -65.914 1.00 89.69 221 ARG A C 1
ATOM 1780 O O . ARG A 1 221 ? 63.118 10.590 -66.788 1.00 89.69 221 ARG A O 1
ATOM 1787 N N . GLU A 1 222 ? 62.876 10.008 -64.635 1.00 88.00 222 GLU A N 1
ATOM 1788 C CA . GLU A 1 222 ? 64.049 10.730 -64.147 1.00 88.00 222 GLU A CA 1
ATOM 1789 C C . GLU A 1 222 ? 65.352 10.065 -64.604 1.00 88.00 222 GLU A C 1
ATOM 1791 O O . GLU A 1 222 ? 66.219 10.763 -65.126 1.00 88.00 222 GLU A O 1
ATOM 1796 N N . SER A 1 223 ? 65.433 8.728 -64.562 1.00 83.19 223 SER A N 1
ATOM 1797 C CA . SER A 1 223 ? 66.559 7.962 -65.124 1.00 83.19 223 SER A CA 1
ATOM 1798 C C . SER A 1 223 ? 66.731 8.209 -66.625 1.00 83.19 223 SER A C 1
ATOM 1800 O O . SER A 1 223 ? 67.807 8.593 -67.067 1.00 83.19 223 SER A O 1
ATOM 1802 N N . LEU A 1 224 ? 65.656 8.083 -67.412 1.00 82.38 224 LEU A N 1
ATOM 1803 C CA . LEU A 1 224 ? 65.697 8.306 -68.863 1.00 82.38 224 LEU A CA 1
ATOM 1804 C C . LEU A 1 224 ? 66.046 9.754 -69.228 1.00 82.38 224 LEU A C 1
ATOM 1806 O O . LEU A 1 224 ? 66.684 9.996 -70.247 1.00 82.38 224 LEU A O 1
ATOM 1810 N N . LYS A 1 225 ? 65.633 10.733 -68.411 1.00 85.38 225 LYS A N 1
ATOM 1811 C CA . LYS A 1 225 ? 66.051 12.132 -68.577 1.00 85.38 225 LYS A CA 1
ATOM 1812 C C . LYS A 1 225 ? 67.535 12.327 -68.279 1.00 85.38 225 LYS A C 1
ATOM 1814 O O . LYS A 1 225 ? 68.161 13.120 -68.970 1.00 85.38 225 LYS A O 1
ATOM 1819 N N . ALA A 1 226 ? 68.071 11.644 -67.269 1.00 79.81 226 ALA A N 1
ATOM 1820 C CA . ALA A 1 226 ? 69.492 11.692 -66.937 1.00 79.81 226 ALA A CA 1
ATOM 1821 C C . ALA A 1 226 ? 70.362 11.006 -68.007 1.00 79.81 226 ALA A C 1
ATOM 1823 O O . ALA A 1 226 ? 71.464 11.466 -68.282 1.00 79.81 226 ALA A O 1
ATOM 1824 N N . GLU A 1 227 ? 69.850 9.952 -68.648 1.00 75.00 227 GLU A N 1
ATOM 1825 C CA . GLU A 1 227 ? 70.491 9.281 -69.791 1.00 75.00 227 GLU A CA 1
ATOM 1826 C C . GLU A 1 227 ? 70.431 10.106 -71.088 1.00 75.00 227 GLU A C 1
ATOM 1828 O O . GLU A 1 227 ? 71.187 9.867 -72.030 1.00 75.00 227 GLU A O 1
ATOM 1833 N N . LEU A 1 228 ? 69.537 11.095 -71.166 1.00 72.88 228 LEU A N 1
ATOM 1834 C CA . LEU A 1 228 ? 69.349 11.896 -72.368 1.00 72.88 228 LEU A CA 1
ATOM 1835 C C . LEU A 1 228 ? 70.506 12.899 -72.536 1.00 72.88 228 LEU A C 1
ATOM 1837 O O . LEU A 1 228 ? 70.512 13.968 -71.929 1.00 72.88 228 LEU A O 1
ATOM 1841 N N . GLY A 1 229 ? 71.465 12.570 -73.404 1.00 66.62 229 GLY A N 1
ATOM 1842 C CA . GLY A 1 229 ? 72.599 13.440 -73.747 1.00 66.62 229 GLY A CA 1
ATOM 1843 C C . GLY A 1 229 ? 73.953 12.992 -73.192 1.00 66.62 229 GLY A C 1
ATOM 1844 O O . GLY A 1 229 ? 74.911 13.757 -73.284 1.00 66.62 229 GLY A O 1
ATOM 1845 N N . THR A 1 230 ? 74.049 11.781 -72.639 1.00 70.12 230 THR A N 1
ATOM 1846 C CA . THR A 1 230 ? 75.329 11.150 -72.294 1.00 70.12 230 THR A CA 1
ATOM 1847 C C . THR A 1 230 ? 75.899 10.377 -73.491 1.00 70.12 230 THR A C 1
ATOM 1849 O O . THR A 1 230 ? 75.158 9.817 -74.302 1.00 70.12 230 THR A O 1
ATOM 1852 N N . ASP A 1 231 ? 77.227 10.356 -73.632 1.00 61.50 231 ASP A N 1
ATOM 1853 C CA . ASP A 1 231 ? 77.900 9.610 -74.700 1.00 61.50 231 ASP A CA 1
ATOM 1854 C C . ASP A 1 231 ? 77.861 8.099 -74.418 1.00 61.50 231 ASP A C 1
ATOM 1856 O O . ASP A 1 231 ? 78.258 7.643 -73.342 1.00 61.50 231 ASP A O 1
ATOM 1860 N N . LEU A 1 232 ? 77.420 7.300 -75.399 1.00 59.09 232 LEU A N 1
ATOM 1861 C CA . LEU A 1 232 ? 77.457 5.836 -75.307 1.00 59.09 232 LEU A CA 1
ATOM 1862 C C . LEU A 1 232 ? 78.905 5.333 -75.419 1.00 59.09 232 LEU A C 1
ATOM 1864 O O . LEU A 1 232 ? 79.412 5.057 -76.507 1.00 59.09 232 LEU A O 1
ATOM 1868 N N . LEU A 1 233 ? 79.569 5.182 -74.277 1.00 60.41 233 LEU A N 1
ATOM 1869 C CA . LEU A 1 233 ? 80.860 4.508 -74.168 1.00 60.41 233 LEU A CA 1
ATOM 1870 C C . LEU A 1 233 ? 80.663 2.983 -74.180 1.00 60.41 233 LEU A C 1
ATOM 1872 O O . LEU A 1 233 ? 79.815 2.444 -73.473 1.00 60.41 233 LEU A O 1
ATOM 1876 N N . SER A 1 234 ? 81.466 2.260 -74.967 1.00 60.59 234 SER A N 1
ATOM 1877 C CA . SER A 1 234 ? 81.381 0.793 -75.070 1.00 60.59 234 SER A CA 1
ATOM 1878 C C . SER A 1 234 ? 82.022 0.043 -73.892 1.00 60.59 234 SER A C 1
ATOM 1880 O O . SER A 1 234 ? 81.930 -1.182 -73.832 1.00 60.59 234 SER A O 1
ATOM 1882 N N . GLN A 1 235 ? 82.723 0.747 -72.997 1.00 59.88 235 GLN A N 1
ATOM 1883 C CA . GLN A 1 235 ? 83.411 0.196 -71.823 1.00 59.88 235 GLN A CA 1
ATOM 1884 C C . GLN A 1 235 ? 83.289 1.179 -70.647 1.00 59.88 235 GLN A C 1
ATOM 1886 O O . GLN A 1 235 ? 83.412 2.386 -70.851 1.00 59.88 235 GLN A O 1
ATOM 1891 N N . LEU A 1 236 ? 83.047 0.663 -69.436 1.00 64.00 236 LEU A N 1
ATOM 1892 C CA . LEU A 1 236 ? 83.018 1.461 -68.202 1.00 64.00 236 LEU A CA 1
ATOM 1893 C C . LEU A 1 236 ? 84.405 2.047 -67.899 1.00 64.00 236 LEU A C 1
ATOM 1895 O O . LEU A 1 236 ? 85.423 1.393 -68.138 1.00 64.00 236 LEU A O 1
ATOM 1899 N N . SER A 1 237 ? 84.454 3.251 -67.322 1.00 71.88 237 SER A N 1
ATOM 1900 C CA . SER A 1 237 ? 85.701 3.777 -66.761 1.00 71.88 237 SER A CA 1
ATOM 1901 C C . SER A 1 237 ? 86.092 3.016 -65.481 1.00 71.88 237 SER A C 1
ATOM 1903 O O . SER A 1 237 ? 85.258 2.388 -64.830 1.00 71.88 237 SER A O 1
ATOM 1905 N N . LEU A 1 238 ? 87.369 3.077 -65.083 1.00 72.38 238 LEU A N 1
ATOM 1906 C CA . LEU A 1 238 ? 87.859 2.463 -63.835 1.00 72.38 238 LEU A CA 1
ATOM 1907 C C . LEU A 1 238 ? 87.159 3.015 -62.576 1.00 72.38 238 LEU A C 1
ATOM 1909 O O . LEU A 1 238 ? 87.029 2.295 -61.586 1.00 72.38 238 LEU A O 1
ATOM 1913 N N . GLU A 1 239 ? 86.715 4.275 -62.608 1.00 75.12 239 GLU A N 1
ATOM 1914 C CA . GLU A 1 239 ? 85.934 4.898 -61.532 1.00 75.12 239 GLU A CA 1
ATOM 1915 C C . GLU A 1 239 ? 84.494 4.377 -61.518 1.00 75.12 239 GLU A C 1
ATOM 1917 O O . GLU A 1 239 ? 84.001 3.995 -60.456 1.00 75.12 239 GLU A O 1
ATOM 1922 N N . ASP A 1 240 ? 83.860 4.256 -62.688 1.00 74.31 240 ASP A N 1
ATOM 1923 C CA . ASP A 1 240 ? 82.519 3.673 -62.807 1.00 74.31 240 ASP A CA 1
ATOM 1924 C C . ASP A 1 240 ? 82.509 2.210 -62.372 1.00 74.31 240 ASP A C 1
ATOM 1926 O O . ASP A 1 240 ? 81.565 1.759 -61.732 1.00 74.31 240 ASP A O 1
ATOM 1930 N N . GLN A 1 241 ? 83.571 1.461 -62.670 1.00 77.00 241 GLN A N 1
ATOM 1931 C CA . GLN A 1 241 ? 83.666 0.052 -62.303 1.00 77.00 241 GLN A CA 1
ATOM 1932 C C . GLN A 1 241 ? 83.784 -0.136 -60.785 1.00 77.00 241 GLN A C 1
ATOM 1934 O O . GLN A 1 241 ? 83.086 -0.976 -60.224 1.00 77.00 241 GLN A O 1
ATOM 1939 N N . ARG A 1 242 ? 84.562 0.717 -60.099 1.00 81.88 242 ARG A N 1
ATOM 1940 C CA . ARG A 1 242 ? 84.573 0.765 -58.625 1.00 81.88 242 ARG A CA 1
ATOM 1941 C C . ARG A 1 242 ? 83.222 1.183 -58.059 1.00 81.88 242 ARG A C 1
ATOM 1943 O O . ARG A 1 242 ? 82.757 0.585 -57.098 1.00 81.88 242 ARG A O 1
ATOM 1950 N N . ARG A 1 243 ? 82.569 2.175 -58.673 1.00 81.56 243 ARG A N 1
ATOM 1951 C CA . ARG A 1 243 ? 81.250 2.629 -58.228 1.00 81.56 243 ARG A CA 1
ATOM 1952 C C . ARG A 1 243 ? 80.191 1.541 -58.391 1.00 81.56 243 ARG A C 1
ATOM 1954 O O . ARG A 1 243 ? 79.329 1.419 -57.530 1.00 81.56 243 ARG A O 1
ATOM 1961 N N . VAL A 1 244 ? 80.260 0.748 -59.459 1.00 83.38 244 VAL A N 1
ATOM 1962 C CA . VAL A 1 244 ? 79.396 -0.418 -59.672 1.00 83.38 244 VAL A CA 1
ATOM 1963 C C . VAL A 1 244 ? 79.659 -1.498 -58.628 1.00 83.38 244 VAL A C 1
ATOM 1965 O O . VAL A 1 244 ? 78.696 -2.059 -58.115 1.00 83.38 244 VAL A O 1
ATOM 1968 N N . ASP A 1 245 ? 80.916 -1.775 -58.281 1.00 85.06 245 ASP A N 1
ATOM 1969 C CA . ASP A 1 245 ? 81.245 -2.744 -57.229 1.00 85.06 245 ASP A CA 1
ATOM 1970 C C . ASP A 1 245 ? 80.727 -2.282 -55.853 1.00 85.06 245 ASP A C 1
ATOM 1972 O O . ASP A 1 245 ? 80.014 -3.040 -55.193 1.00 85.06 245 ASP A O 1
ATOM 1976 N N . ASP A 1 246 ? 80.950 -1.016 -55.479 1.00 87.31 246 ASP A N 1
ATOM 1977 C CA . ASP A 1 246 ? 80.419 -0.425 -54.240 1.00 87.31 246 ASP A CA 1
ATOM 1978 C C . ASP A 1 246 ? 78.881 -0.462 -54.204 1.00 87.31 246 ASP A C 1
ATOM 1980 O O . ASP A 1 246 ? 78.278 -0.844 -53.200 1.00 87.31 246 ASP A O 1
ATOM 1984 N N . LEU A 1 247 ? 78.229 -0.094 -55.315 1.00 88.06 247 LEU A N 1
ATOM 1985 C CA . LEU A 1 247 ? 76.773 -0.152 -55.443 1.00 88.06 247 LEU A CA 1
ATOM 1986 C C . LEU A 1 247 ? 76.261 -1.594 -55.394 1.00 88.06 247 LEU A C 1
ATOM 1988 O O . LEU A 1 247 ? 75.189 -1.827 -54.850 1.00 88.06 247 LEU A O 1
ATOM 1992 N N . ASN A 1 248 ? 76.990 -2.573 -55.929 1.00 88.44 248 ASN A N 1
ATOM 1993 C CA . ASN A 1 248 ? 76.606 -3.983 -55.857 1.00 88.44 248 ASN A CA 1
ATOM 1994 C C . ASN A 1 248 ? 76.690 -4.524 -54.426 1.00 88.44 248 ASN A C 1
ATOM 1996 O O . ASN A 1 248 ? 75.820 -5.301 -54.023 1.00 88.44 248 ASN A O 1
ATOM 2000 N N . ASP A 1 249 ? 77.699 -4.115 -53.659 1.00 89.44 249 ASP A N 1
ATOM 2001 C CA . ASP A 1 249 ? 77.813 -4.462 -52.242 1.00 89.44 249 ASP A CA 1
ATOM 2002 C C . ASP A 1 249 ? 76.714 -3.779 -51.415 1.00 89.44 249 ASP A C 1
ATOM 2004 O O . ASP A 1 249 ? 76.052 -4.438 -50.607 1.00 89.44 249 ASP A O 1
ATOM 2008 N N . GLU A 1 250 ? 76.417 -2.506 -51.692 1.00 92.38 250 GLU A N 1
ATOM 2009 C CA . GLU A 1 250 ? 75.296 -1.782 -51.084 1.00 92.38 250 GLU A CA 1
ATOM 2010 C C . GLU A 1 250 ? 73.944 -2.422 -51.449 1.00 92.38 250 GLU A C 1
ATOM 2012 O O . GLU A 1 250 ? 73.105 -2.640 -50.576 1.00 92.38 250 GLU A O 1
ATOM 2017 N N . ILE A 1 251 ? 73.748 -2.830 -52.708 1.00 89.94 251 ILE A N 1
ATOM 2018 C CA . ILE A 1 251 ? 72.561 -3.570 -53.159 1.00 89.94 251 ILE A CA 1
ATOM 2019 C C . ILE A 1 251 ? 72.438 -4.894 -52.402 1.00 89.94 251 ILE A C 1
ATOM 2021 O O . ILE A 1 251 ? 71.335 -5.239 -51.979 1.00 89.94 251 ILE A O 1
ATOM 2025 N N . ARG A 1 252 ? 73.529 -5.646 -52.203 1.00 89.50 252 ARG A N 1
ATOM 2026 C CA . ARG A 1 252 ? 73.493 -6.907 -51.438 1.00 89.50 252 ARG A CA 1
ATOM 2027 C C . ARG A 1 252 ? 73.108 -6.665 -49.982 1.00 89.50 252 ARG A C 1
ATOM 2029 O O . ARG A 1 252 ? 72.257 -7.394 -49.467 1.00 89.50 252 ARG A O 1
ATOM 2036 N N . GLN A 1 253 ? 73.683 -5.642 -49.351 1.00 91.69 253 GLN A N 1
ATOM 2037 C CA . GLN A 1 253 ? 73.371 -5.277 -47.971 1.00 91.69 253 GLN A CA 1
ATOM 2038 C C . GLN A 1 253 ? 71.905 -4.839 -47.836 1.00 91.69 253 GLN A C 1
ATOM 2040 O O . GLN A 1 253 ? 71.160 -5.411 -47.041 1.00 91.69 253 GLN A O 1
ATOM 2045 N N . LEU A 1 254 ? 71.446 -3.922 -48.691 1.00 90.94 254 LEU A N 1
ATOM 2046 C CA . LEU A 1 254 ? 70.057 -3.460 -48.717 1.00 90.94 254 LEU A CA 1
ATOM 2047 C C . LEU A 1 254 ? 69.077 -4.593 -49.042 1.00 90.94 254 LEU A C 1
ATOM 2049 O O . LEU A 1 254 ? 67.982 -4.635 -48.487 1.00 90.94 254 LEU A O 1
ATOM 2053 N N . GLN A 1 255 ? 69.443 -5.547 -49.903 1.00 90.50 255 GLN A N 1
ATOM 2054 C CA . GLN A 1 255 ? 68.626 -6.737 -50.155 1.00 90.50 255 GLN A CA 1
ATOM 2055 C C . GLN A 1 255 ? 68.520 -7.636 -48.920 1.00 90.50 255 GLN A C 1
ATOM 2057 O O . GLN A 1 255 ? 67.456 -8.213 -48.680 1.00 90.50 255 GLN A O 1
ATOM 2062 N N . GLN A 1 256 ? 69.595 -7.776 -48.143 1.00 91.75 256 GLN A N 1
ATOM 2063 C CA . GLN A 1 256 ? 69.581 -8.542 -46.900 1.00 91.75 256 GLN A CA 1
ATOM 2064 C C . GLN A 1 256 ? 68.715 -7.856 -45.837 1.00 91.75 256 GLN A C 1
ATOM 2066 O O . GLN A 1 256 ? 67.849 -8.516 -45.256 1.00 91.75 256 GLN A O 1
ATOM 2071 N N . ASP A 1 257 ? 68.871 -6.546 -45.656 1.00 92.06 257 ASP A N 1
ATOM 2072 C CA . ASP A 1 257 ? 68.085 -5.752 -44.708 1.00 92.06 257 ASP A CA 1
ATOM 2073 C C . ASP A 1 257 ? 66.599 -5.734 -45.100 1.00 92.06 257 ASP A C 1
ATOM 2075 O O . ASP A 1 257 ? 65.724 -5.970 -44.267 1.00 92.06 257 ASP A O 1
ATOM 2079 N N . ASN A 1 258 ? 66.288 -5.584 -46.393 1.00 89.44 258 ASN A N 1
ATOM 2080 C CA . ASN A 1 258 ? 64.915 -5.638 -46.898 1.00 89.44 258 ASN A CA 1
ATOM 2081 C C . ASN A 1 258 ? 64.283 -7.024 -46.675 1.00 89.44 258 ASN A C 1
ATOM 2083 O O . ASN A 1 258 ? 63.129 -7.116 -46.266 1.00 89.44 258 ASN A O 1
ATOM 2087 N N . ARG A 1 259 ? 65.036 -8.124 -46.838 1.00 92.00 259 ARG A N 1
ATOM 2088 C CA . ARG A 1 259 ? 64.542 -9.470 -46.480 1.00 92.00 259 ARG A CA 1
ATOM 2089 C C . ARG A 1 259 ? 64.260 -9.606 -44.983 1.00 92.00 259 ARG A C 1
ATOM 2091 O O . ARG A 1 259 ? 63.280 -10.255 -44.618 1.00 92.00 259 ARG A O 1
ATOM 2098 N N . GLN A 1 260 ? 65.097 -9.031 -44.119 1.00 92.25 260 GLN A N 1
ATOM 2099 C CA . GLN A 1 260 ? 64.871 -9.058 -42.671 1.00 92.25 260 GLN A CA 1
ATOM 2100 C C . GLN A 1 260 ? 63.618 -8.263 -42.292 1.00 92.25 260 GLN A C 1
ATOM 2102 O O . GLN A 1 260 ? 62.721 -8.821 -41.657 1.00 92.25 260 GLN A O 1
ATOM 2107 N N . LEU A 1 261 ? 63.501 -7.024 -42.772 1.00 90.69 261 LEU A N 1
ATOM 2108 C CA . LEU A 1 261 ? 62.334 -6.169 -42.546 1.00 90.69 261 LEU A CA 1
ATOM 2109 C C . LEU A 1 261 ? 61.050 -6.778 -43.122 1.00 90.69 261 LEU A C 1
ATOM 2111 O O . LEU A 1 261 ? 60.001 -6.725 -42.482 1.00 90.69 261 LEU A O 1
ATOM 2115 N N . LEU A 1 262 ? 61.115 -7.421 -44.292 1.00 89.62 262 LEU A N 1
ATOM 2116 C CA . LEU A 1 262 ? 59.980 -8.139 -44.873 1.00 89.62 262 LEU A CA 1
ATOM 2117 C C . LEU A 1 262 ? 59.533 -9.295 -43.967 1.00 89.62 262 LEU A C 1
ATOM 2119 O O . LEU A 1 262 ? 58.338 -9.465 -43.732 1.00 89.62 262 LEU A O 1
ATOM 2123 N N . ASN A 1 263 ? 60.474 -10.065 -43.416 1.00 91.56 263 ASN A N 1
ATOM 2124 C CA . ASN A 1 263 ? 60.156 -11.152 -42.489 1.00 91.56 263 ASN A CA 1
ATOM 2125 C C . ASN A 1 263 ? 59.543 -10.635 -41.178 1.00 91.56 263 ASN A C 1
ATOM 2127 O O . ASN A 1 263 ? 58.618 -11.256 -40.650 1.00 91.56 263 ASN A O 1
ATOM 2131 N N . GLU A 1 264 ? 60.027 -9.512 -40.645 1.00 92.25 264 GLU A N 1
ATOM 2132 C CA . GLU A 1 264 ? 59.429 -8.859 -39.473 1.00 92.25 264 GLU A CA 1
ATOM 2133 C C . GLU A 1 264 ? 58.024 -8.338 -39.770 1.00 92.25 264 GLU A C 1
ATOM 2135 O O . GLU A 1 264 ? 57.097 -8.589 -38.996 1.00 92.25 264 GLU A O 1
ATOM 2140 N N . ARG A 1 265 ? 57.835 -7.708 -40.932 1.00 89.81 265 ARG A N 1
ATOM 2141 C CA . ARG A 1 265 ? 56.528 -7.255 -41.401 1.00 89.81 265 ARG A CA 1
ATOM 2142 C C . ARG A 1 265 ? 55.541 -8.414 -41.515 1.00 89.81 265 ARG A C 1
ATOM 2144 O O . ARG A 1 265 ? 54.445 -8.307 -40.978 1.00 89.81 265 ARG A O 1
ATOM 2151 N N . ILE A 1 266 ? 55.932 -9.534 -42.127 1.00 90.12 266 ILE A N 1
ATOM 2152 C CA . ILE A 1 266 ? 55.075 -10.727 -42.245 1.00 90.12 266 ILE A CA 1
ATOM 2153 C C . ILE A 1 266 ? 54.686 -11.262 -40.858 1.00 90.12 266 ILE A C 1
ATOM 2155 O O . ILE A 1 266 ? 53.531 -11.629 -40.636 1.00 90.12 266 ILE A O 1
ATOM 2159 N N . LYS A 1 267 ? 55.620 -11.282 -39.894 1.00 92.50 267 LYS A N 1
ATOM 2160 C CA . LYS A 1 267 ? 55.318 -11.690 -38.510 1.00 92.50 267 LYS A CA 1
ATOM 2161 C C . LYS A 1 267 ? 54.300 -10.753 -37.855 1.00 92.50 267 LYS A C 1
ATOM 2163 O O . LYS A 1 267 ? 53.344 -11.238 -37.252 1.00 92.50 267 LYS A O 1
ATOM 2168 N N . LEU A 1 268 ? 54.487 -9.439 -37.979 1.00 91.31 268 LEU A N 1
ATOM 2169 C CA . LEU A 1 268 ? 53.579 -8.436 -37.417 1.00 91.31 268 LEU A CA 1
ATOM 2170 C C . LEU A 1 268 ? 52.198 -8.472 -38.084 1.00 91.31 268 LEU A C 1
ATOM 2172 O O . LEU A 1 268 ? 51.193 -8.458 -37.379 1.00 91.31 268 LEU A O 1
ATOM 2176 N N . GLU A 1 269 ? 52.128 -8.615 -39.409 1.00 87.94 269 GLU A N 1
ATOM 2177 C CA . GLU A 1 269 ? 50.872 -8.802 -40.150 1.00 87.94 269 GLU A CA 1
ATOM 2178 C C . GLU A 1 269 ? 50.149 -10.088 -39.715 1.00 87.94 269 GLU A C 1
ATOM 2180 O O . GLU A 1 269 ? 48.926 -10.094 -39.557 1.00 87.94 269 GLU A O 1
ATOM 2185 N N . GLY A 1 270 ? 50.891 -11.164 -39.432 1.00 90.38 270 GLY A N 1
ATOM 2186 C CA . GLY A 1 270 ? 50.350 -12.402 -38.865 1.00 90.38 270 GLY A CA 1
ATOM 2187 C C . GLY A 1 270 ? 49.773 -12.234 -37.452 1.00 90.38 270 GLY A C 1
ATOM 2188 O O . GLY A 1 270 ? 48.747 -12.828 -37.119 1.00 90.38 270 GLY A O 1
ATOM 2189 N N . ILE A 1 271 ? 50.401 -11.411 -36.607 1.00 92.62 271 ILE A N 1
ATOM 2190 C CA . ILE A 1 271 ? 49.869 -11.076 -35.275 1.00 92.62 271 ILE A CA 1
ATOM 2191 C C . ILE A 1 271 ? 48.622 -10.201 -35.414 1.00 92.62 271 ILE A C 1
ATOM 2193 O O . ILE A 1 271 ? 47.610 -10.485 -34.777 1.00 92.62 271 ILE A O 1
ATOM 2197 N N . MET A 1 272 ? 48.674 -9.181 -36.271 1.00 89.75 272 MET A N 1
ATOM 2198 C CA . MET A 1 272 ? 47.562 -8.268 -36.520 1.00 89.75 272 MET A CA 1
ATOM 2199 C C . MET A 1 272 ? 46.326 -9.032 -37.000 1.00 89.75 272 MET A C 1
ATOM 2201 O O . MET A 1 272 ? 45.270 -8.924 -36.386 1.00 89.75 272 MET A O 1
ATOM 2205 N N . THR A 1 273 ? 46.479 -9.904 -38.000 1.00 89.62 273 THR A N 1
ATOM 2206 C CA . THR A 1 273 ? 45.384 -10.751 -38.498 1.00 89.62 273 THR A CA 1
ATOM 2207 C C . THR A 1 273 ? 44.839 -11.702 -37.432 1.00 89.62 273 THR A C 1
ATOM 2209 O O . THR A 1 273 ? 43.622 -11.858 -37.329 1.00 89.62 273 THR A O 1
ATOM 2212 N N . ARG A 1 274 ? 45.684 -12.302 -36.580 1.00 91.31 274 ARG A N 1
ATOM 2213 C CA . ARG A 1 274 ? 45.213 -13.116 -35.440 1.00 91.31 274 ARG A CA 1
ATOM 2214 C C . ARG A 1 274 ? 44.394 -12.303 -34.440 1.00 91.31 274 ARG A C 1
ATOM 2216 O O . ARG A 1 274 ? 43.340 -12.766 -34.012 1.00 91.31 274 ARG A O 1
ATOM 2223 N N . VAL A 1 275 ? 44.861 -11.109 -34.074 1.00 89.88 275 VAL A N 1
ATOM 2224 C CA . VAL A 1 275 ? 44.165 -10.222 -33.128 1.00 89.88 275 VAL A CA 1
ATOM 2225 C C . VAL A 1 275 ? 42.852 -9.716 -33.725 1.00 89.88 275 VAL A C 1
ATOM 2227 O O . VAL A 1 275 ? 41.830 -9.741 -33.044 1.00 89.88 275 VAL A O 1
ATOM 2230 N N . GLU A 1 276 ? 42.842 -9.328 -35.000 1.00 85.19 276 GLU A N 1
ATOM 2231 C CA . GLU A 1 276 ? 41.629 -8.927 -35.721 1.00 85.19 276 GLU A CA 1
ATOM 2232 C C . GLU A 1 276 ? 40.610 -10.065 -35.794 1.00 85.19 276 GLU A C 1
ATOM 2234 O O . GLU A 1 276 ? 39.420 -9.845 -35.563 1.00 85.19 276 GLU A O 1
ATOM 2239 N N . THR A 1 277 ? 41.071 -11.290 -36.064 1.00 90.50 277 THR A N 1
ATOM 2240 C CA . THR A 1 277 ? 40.208 -12.478 -36.086 1.00 90.50 277 THR A CA 1
ATOM 2241 C C . THR A 1 277 ? 39.624 -12.734 -34.700 1.00 90.50 277 THR A C 1
ATOM 2243 O O . THR A 1 277 ? 38.413 -12.876 -34.563 1.00 90.50 277 THR A O 1
ATOM 2246 N N . TYR A 1 278 ? 40.443 -12.698 -33.646 1.00 88.19 278 TYR A N 1
ATOM 2247 C CA . TYR A 1 278 ? 39.967 -12.870 -32.272 1.00 88.19 278 TYR A CA 1
ATOM 2248 C C . TYR A 1 278 ? 38.957 -11.785 -31.860 1.00 88.19 278 TYR A C 1
ATOM 2250 O O . TYR A 1 278 ? 37.914 -12.085 -31.275 1.00 88.19 278 TYR A O 1
ATOM 2258 N N . LEU A 1 279 ? 39.214 -10.523 -32.214 1.00 88.12 279 LEU A N 1
ATOM 2259 C CA . LEU A 1 279 ? 38.309 -9.411 -31.938 1.00 88.12 279 LEU A CA 1
ATOM 2260 C C . LEU A 1 279 ? 36.963 -9.587 -32.654 1.00 88.12 279 LEU A C 1
ATOM 2262 O O . LEU A 1 279 ? 35.913 -9.426 -32.034 1.00 88.12 279 LEU A O 1
ATOM 2266 N N . ASN A 1 280 ? 36.985 -9.904 -33.950 1.00 83.00 280 ASN A N 1
ATOM 2267 C CA . ASN A 1 280 ? 35.779 -9.959 -34.772 1.00 83.00 280 ASN A CA 1
ATOM 2268 C C . ASN A 1 280 ? 34.979 -11.249 -34.570 1.00 83.00 280 ASN A C 1
ATOM 2270 O O . ASN A 1 280 ? 33.750 -11.203 -34.529 1.00 83.00 280 ASN A O 1
ATOM 2274 N N . GLU A 1 281 ? 35.646 -12.395 -34.447 1.00 85.88 281 GLU A N 1
ATOM 2275 C CA . GLU A 1 281 ? 34.973 -13.689 -34.359 1.00 85.88 281 GLU A CA 1
ATOM 2276 C C . GLU A 1 281 ? 34.582 -14.072 -32.937 1.00 85.88 281 GLU A C 1
ATOM 2278 O O . GLU A 1 281 ? 33.579 -14.762 -32.773 1.00 85.88 281 GLU A O 1
ATOM 2283 N N . ASN A 1 282 ? 35.335 -13.629 -31.927 1.00 89.31 282 ASN A N 1
ATOM 2284 C CA . ASN A 1 282 ? 35.066 -13.971 -30.535 1.00 89.31 282 ASN A CA 1
ATOM 2285 C C . ASN A 1 282 ? 34.445 -12.787 -29.785 1.00 89.31 282 ASN A C 1
ATOM 2287 O O . ASN A 1 282 ? 33.258 -12.817 -29.466 1.00 89.31 282 ASN A O 1
ATOM 2291 N N . LEU A 1 283 ? 35.215 -11.716 -29.564 1.00 86.62 283 LEU A N 1
ATOM 2292 C CA . LEU A 1 283 ? 34.817 -10.642 -28.6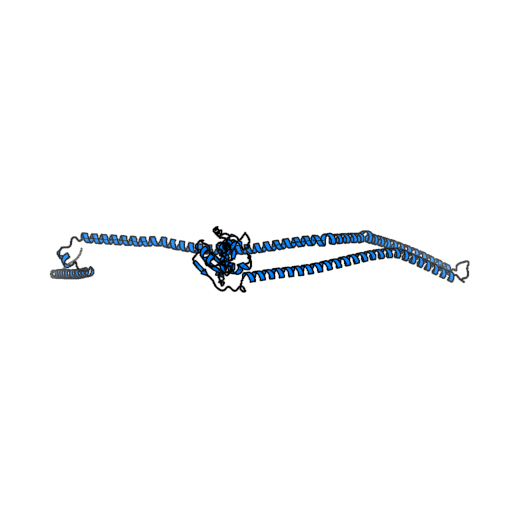46 1.00 86.62 283 LEU A CA 1
ATOM 2293 C C . LEU A 1 283 ? 33.584 -9.868 -29.124 1.00 86.62 283 LEU A C 1
ATOM 2295 O O . LEU A 1 283 ? 32.663 -9.652 -28.342 1.00 86.62 283 LEU A O 1
ATOM 2299 N N . ARG A 1 284 ? 33.529 -9.477 -30.404 1.00 85.38 284 ARG A N 1
ATOM 2300 C CA . ARG A 1 284 ? 32.374 -8.750 -30.958 1.00 85.38 284 ARG A CA 1
ATOM 2301 C C . ARG A 1 284 ? 31.114 -9.605 -30.996 1.00 85.38 284 ARG A C 1
ATOM 2303 O O . ARG A 1 284 ? 30.062 -9.124 -30.598 1.00 85.38 284 ARG A O 1
ATOM 2310 N N . LYS A 1 285 ? 31.222 -10.877 -31.398 1.00 87.44 285 LYS A N 1
ATOM 2311 C CA . LYS A 1 285 ? 30.074 -11.798 -31.366 1.00 87.44 285 LYS A CA 1
ATOM 2312 C C . LYS A 1 285 ? 29.582 -12.033 -29.942 1.00 87.44 285 LYS A C 1
ATOM 2314 O O . LYS A 1 285 ? 28.379 -12.105 -29.726 1.00 87.44 285 LYS A O 1
ATOM 2319 N N . ARG A 1 286 ? 30.496 -12.134 -28.972 1.00 87.31 286 ARG A N 1
ATOM 2320 C CA . ARG A 1 286 ? 30.131 -12.291 -27.563 1.00 87.31 286 ARG A CA 1
ATOM 2321 C C . ARG A 1 286 ? 29.454 -11.040 -27.010 1.00 87.31 286 ARG A C 1
ATOM 2323 O O . ARG A 1 286 ? 28.491 -11.177 -26.268 1.00 87.31 286 ARG A O 1
ATOM 2330 N N . LEU A 1 287 ? 29.920 -9.850 -27.389 1.00 85.69 287 LEU A N 1
ATOM 2331 C CA . LEU A 1 287 ? 29.257 -8.593 -27.044 1.00 85.69 287 LEU A CA 1
ATOM 2332 C C . LEU A 1 287 ? 27.840 -8.536 -27.630 1.00 85.69 287 LEU A C 1
ATOM 2334 O O . LEU A 1 287 ? 26.908 -8.304 -26.872 1.00 85.69 287 LEU A O 1
ATOM 2338 N N . ASP A 1 288 ? 27.670 -8.819 -28.928 1.00 85.44 288 ASP A N 1
ATOM 2339 C CA . ASP A 1 288 ? 26.345 -8.831 -29.570 1.00 85.44 288 ASP A CA 1
ATOM 2340 C C . ASP A 1 288 ? 25.405 -9.862 -28.895 1.00 85.44 288 ASP A C 1
ATOM 2342 O O . ASP A 1 288 ? 24.232 -9.572 -28.677 1.00 85.44 288 ASP A O 1
ATOM 2346 N N . GLN A 1 289 ? 25.914 -11.042 -28.501 1.00 86.00 289 GLN A N 1
ATOM 2347 C CA . GLN A 1 289 ? 25.149 -12.041 -27.733 1.00 86.00 289 GLN A CA 1
ATOM 2348 C C . GLN A 1 289 ? 24.702 -11.511 -26.366 1.00 86.00 289 GLN A C 1
ATOM 2350 O O . GLN A 1 289 ? 23.533 -11.631 -26.020 1.00 86.00 289 GLN A O 1
ATOM 2355 N N . VAL A 1 290 ? 25.613 -10.908 -25.598 1.00 85.06 290 VAL A N 1
ATOM 2356 C CA . VAL A 1 290 ? 25.298 -10.367 -24.266 1.00 85.06 290 VAL A CA 1
ATOM 2357 C C . VAL A 1 290 ? 24.342 -9.177 -24.366 1.00 85.06 290 VAL A C 1
ATOM 2359 O O . VAL A 1 290 ? 23.451 -9.041 -23.535 1.00 85.06 290 VAL A O 1
ATOM 2362 N N . GLU A 1 291 ? 24.482 -8.323 -25.382 1.00 82.31 291 GLU A N 1
ATOM 2363 C CA . GLU A 1 291 ? 23.537 -7.229 -25.641 1.00 82.31 291 GLU A CA 1
ATOM 2364 C C . GLU A 1 291 ? 22.141 -7.755 -25.993 1.00 82.31 291 GLU A C 1
ATOM 2366 O O . GLU A 1 291 ? 21.142 -7.182 -25.551 1.00 82.31 291 GLU A O 1
ATOM 2371 N N . GLN A 1 292 ? 22.061 -8.850 -26.753 1.00 82.62 292 GLN A N 1
ATOM 2372 C CA . GLN A 1 292 ? 20.794 -9.504 -27.059 1.00 82.62 292 GLN A CA 1
ATOM 2373 C C . GLN A 1 292 ? 20.167 -10.124 -25.803 1.00 82.62 292 GLN A C 1
ATOM 2375 O O . GLN A 1 292 ? 19.010 -9.830 -25.517 1.00 82.62 292 GLN A O 1
ATOM 2380 N N . GLU A 1 293 ? 20.931 -10.882 -25.012 1.00 80.06 293 GLU A N 1
ATOM 2381 C CA . GLU A 1 293 ? 20.478 -11.445 -23.730 1.00 80.06 293 GLU A CA 1
ATOM 2382 C C . GLU A 1 293 ? 20.009 -10.342 -22.760 1.00 80.06 293 GLU A C 1
ATOM 2384 O O . GLU A 1 293 ? 18.974 -10.481 -22.113 1.00 80.06 293 GLU A O 1
ATOM 2389 N N . LEU A 1 294 ? 20.717 -9.208 -22.690 1.00 75.31 294 LEU A N 1
ATOM 2390 C CA . LEU A 1 294 ? 20.344 -8.065 -21.850 1.00 75.31 294 LEU A CA 1
ATOM 2391 C C . LEU A 1 294 ? 19.046 -7.393 -22.324 1.00 75.31 294 LEU A C 1
ATOM 2393 O O . LEU A 1 294 ? 18.240 -6.957 -21.500 1.00 75.31 294 LEU A O 1
ATOM 2397 N N . ASN A 1 295 ? 18.850 -7.266 -23.638 1.00 73.06 295 ASN A N 1
ATOM 2398 C CA . ASN A 1 295 ? 17.621 -6.708 -24.198 1.00 73.06 295 ASN A CA 1
ATOM 2399 C C . ASN A 1 295 ? 16.437 -7.656 -24.002 1.00 73.06 295 ASN A C 1
ATOM 2401 O O . ASN A 1 295 ? 15.370 -7.186 -23.615 1.00 73.06 295 ASN A O 1
ATOM 2405 N N . GLU A 1 296 ? 16.637 -8.962 -24.182 1.00 72.81 296 GLU A N 1
ATOM 2406 C CA . GLU A 1 296 ? 15.637 -9.981 -23.866 1.00 72.81 296 GLU A CA 1
ATOM 2407 C C . GLU A 1 296 ? 15.264 -9.902 -22.378 1.00 72.81 296 GLU A C 1
ATOM 2409 O O . GLU A 1 296 ? 14.100 -9.659 -22.080 1.00 72.81 296 GLU A O 1
ATOM 2414 N N . LEU A 1 297 ? 16.231 -9.909 -21.448 1.00 65.38 297 LEU A N 1
ATOM 2415 C CA . LEU A 1 297 ? 15.975 -9.701 -20.011 1.00 65.38 297 LEU A CA 1
ATOM 2416 C C . LEU A 1 297 ? 15.214 -8.397 -19.718 1.00 65.38 297 LEU A C 1
ATOM 2418 O O . LEU A 1 297 ? 14.310 -8.355 -18.884 1.00 65.38 297 LEU A O 1
ATOM 2422 N N . ARG A 1 298 ? 15.562 -7.298 -20.391 1.00 64.00 298 ARG A N 1
ATOM 2423 C CA . ARG A 1 298 ? 14.873 -6.012 -20.208 1.00 64.00 298 ARG A CA 1
ATOM 2424 C C . ARG A 1 298 ? 13.429 -6.040 -20.703 1.00 64.00 298 ARG A C 1
ATOM 2426 O O . ARG A 1 298 ? 12.595 -5.349 -20.119 1.00 64.00 298 ARG A O 1
ATOM 2433 N N . GLU A 1 299 ? 13.136 -6.800 -21.753 1.00 62.62 299 GLU A N 1
ATOM 2434 C CA . GLU A 1 299 ? 11.793 -6.931 -22.320 1.00 62.62 299 GLU A CA 1
ATOM 2435 C C . GLU A 1 299 ? 10.938 -7.988 -21.604 1.00 62.62 299 GLU A C 1
ATOM 2437 O O . GLU A 1 299 ? 9.734 -7.771 -21.459 1.00 62.62 299 GLU A O 1
ATOM 2442 N N . THR A 1 300 ? 11.529 -9.077 -21.099 1.00 57.38 300 THR A N 1
ATOM 2443 C CA . THR A 1 300 ? 10.801 -10.164 -20.421 1.00 57.38 300 THR A CA 1
ATOM 2444 C C . THR A 1 300 ? 10.827 -10.115 -18.898 1.00 57.38 300 THR A C 1
ATOM 2446 O O . THR A 1 300 ? 9.900 -10.651 -18.302 1.00 57.38 300 THR A O 1
ATOM 2449 N N . GLU A 1 301 ? 11.814 -9.487 -18.247 1.00 52.03 301 GLU A N 1
ATOM 2450 C CA . GLU A 1 301 ? 11.964 -9.529 -16.778 1.00 52.03 301 GLU A CA 1
ATOM 2451 C C . GLU A 1 301 ? 11.801 -8.162 -16.096 1.00 52.03 301 GLU A C 1
ATOM 2453 O O . GLU A 1 301 ? 11.242 -8.078 -15.003 1.00 52.03 301 GLU A O 1
ATOM 2458 N N . GLY A 1 302 ? 12.193 -7.060 -16.742 1.00 50.66 302 GLY A N 1
ATOM 2459 C CA . GLY A 1 302 ? 12.138 -5.728 -16.118 1.00 50.66 302 GLY A CA 1
ATOM 2460 C C . GLY A 1 302 ? 10.725 -5.236 -15.767 1.00 50.66 302 GLY A C 1
ATOM 2461 O O . GLY A 1 302 ? 10.568 -4.423 -14.862 1.00 50.66 302 GLY A O 1
ATOM 2462 N N . GLY A 1 303 ? 9.698 -5.724 -16.468 1.00 56.38 303 GLY A N 1
ATOM 2463 C CA . GLY A 1 303 ? 8.298 -5.404 -16.183 1.00 56.38 303 GLY A CA 1
ATOM 2464 C C . GLY A 1 303 ? 7.660 -6.404 -15.226 1.00 56.38 303 GLY A C 1
ATOM 2465 O O . GLY A 1 303 ? 7.229 -6.031 -14.146 1.00 56.38 303 GLY A O 1
ATOM 2466 N N . THR A 1 304 ? 7.627 -7.678 -15.607 1.00 60.97 304 THR A N 1
ATOM 2467 C CA . THR A 1 304 ? 6.888 -8.743 -14.908 1.00 60.97 304 THR A CA 1
ATOM 2468 C C . THR A 1 304 ? 7.572 -9.212 -13.629 1.00 60.97 304 THR A C 1
ATOM 2470 O O . THR A 1 304 ? 6.892 -9.367 -12.617 1.00 60.97 304 THR A O 1
ATOM 2473 N N . VAL A 1 305 ? 8.900 -9.389 -13.625 1.00 61.84 305 VAL A N 1
ATOM 2474 C CA . VAL A 1 305 ? 9.646 -9.793 -12.421 1.00 61.84 305 VAL A CA 1
ATOM 2475 C C . VAL A 1 305 ? 9.735 -8.624 -11.453 1.00 61.84 305 VAL A C 1
ATOM 2477 O O . VAL A 1 305 ? 9.550 -8.826 -10.259 1.00 61.84 305 VAL A O 1
ATOM 2480 N N . LEU A 1 306 ? 9.914 -7.389 -11.932 1.00 65.75 306 LEU A N 1
ATOM 2481 C CA . LEU A 1 306 ? 9.860 -6.218 -11.056 1.00 65.75 306 LEU A CA 1
ATOM 2482 C C . LEU A 1 306 ? 8.466 -6.049 -10.437 1.00 65.75 306 LEU A C 1
ATOM 2484 O O . LEU A 1 306 ? 8.377 -5.831 -9.235 1.00 65.75 306 LEU A O 1
ATOM 2488 N N . THR A 1 307 ? 7.377 -6.222 -11.200 1.00 69.31 307 THR A N 1
ATOM 2489 C CA . THR A 1 307 ? 6.010 -6.194 -10.641 1.00 69.31 307 THR A CA 1
ATOM 2490 C C . THR A 1 307 ? 5.725 -7.363 -9.700 1.00 69.31 307 THR A C 1
ATOM 2492 O O . THR A 1 307 ? 5.069 -7.175 -8.682 1.00 69.31 307 THR A O 1
ATOM 2495 N N . ALA A 1 308 ? 6.230 -8.563 -10.001 1.00 73.38 308 ALA A N 1
ATOM 2496 C CA . ALA A 1 308 ? 6.047 -9.733 -9.146 1.00 73.38 308 ALA A CA 1
ATOM 2497 C C . ALA A 1 308 ? 6.827 -9.576 -7.838 1.00 73.38 308 ALA A C 1
ATOM 2499 O O . ALA A 1 308 ? 6.257 -9.723 -6.766 1.00 73.38 308 ALA A O 1
ATOM 2500 N N . THR A 1 309 ? 8.097 -9.175 -7.914 1.00 72.94 309 THR A N 1
ATOM 2501 C CA . THR A 1 309 ? 8.949 -8.952 -6.738 1.00 72.94 309 THR A CA 1
ATOM 2502 C C . THR A 1 309 ? 8.497 -7.756 -5.910 1.00 72.94 309 THR A C 1
ATOM 2504 O O . THR A 1 309 ? 8.567 -7.839 -4.691 1.00 72.94 309 THR A O 1
ATOM 2507 N N . THR A 1 310 ? 7.987 -6.674 -6.513 1.00 77.06 310 THR A N 1
ATOM 2508 C CA . THR A 1 310 ? 7.371 -5.561 -5.759 1.00 77.06 310 THR A CA 1
ATOM 2509 C C . THR A 1 310 ? 6.056 -5.973 -5.107 1.00 77.06 310 THR A C 1
ATOM 2511 O O . THR A 1 310 ? 5.840 -5.639 -3.946 1.00 77.06 310 THR A O 1
ATOM 2514 N N . SER A 1 311 ? 5.216 -6.761 -5.785 1.00 81.69 311 SER A N 1
ATOM 2515 C CA . SER A 1 311 ? 3.993 -7.319 -5.195 1.00 81.69 311 SER A CA 1
ATOM 2516 C C . SER A 1 311 ? 4.294 -8.287 -4.042 1.00 81.69 311 SER A C 1
ATOM 2518 O O . SER A 1 311 ? 3.640 -8.233 -3.000 1.00 81.69 311 SER A O 1
ATOM 2520 N N . GLU A 1 312 ? 5.320 -9.129 -4.183 1.00 85.69 312 GLU A N 1
ATOM 2521 C CA . GLU A 1 312 ? 5.817 -9.993 -3.112 1.00 85.69 312 GLU A CA 1
ATOM 2522 C C . GLU A 1 312 ? 6.409 -9.178 -1.957 1.00 85.69 312 GLU A C 1
ATOM 2524 O O . GLU A 1 312 ? 6.120 -9.477 -0.800 1.00 85.69 312 GLU A O 1
ATOM 2529 N N . LEU A 1 313 ? 7.174 -8.118 -2.244 1.00 85.44 313 LEU A N 1
ATOM 2530 C CA . LEU A 1 313 ? 7.701 -7.186 -1.241 1.00 85.44 313 LEU A CA 1
ATOM 2531 C C . LEU A 1 313 ? 6.584 -6.493 -0.463 1.00 85.44 313 LEU A C 1
ATOM 2533 O O . LEU A 1 313 ? 6.672 -6.408 0.759 1.00 85.44 313 LEU A O 1
ATOM 2537 N N . ASP A 1 314 ? 5.525 -6.043 -1.134 1.00 89.06 314 ASP A N 1
ATOM 2538 C CA . ASP A 1 314 ? 4.355 -5.451 -0.482 1.00 89.06 314 ASP A CA 1
ATOM 2539 C C . ASP A 1 314 ? 3.605 -6.479 0.369 1.00 89.06 314 ASP A C 1
ATOM 2541 O O . ASP A 1 314 ? 3.227 -6.187 1.507 1.00 89.06 314 ASP A O 1
ATOM 2545 N N . GLY A 1 315 ? 3.454 -7.710 -0.127 1.00 90.69 315 GLY A N 1
ATOM 2546 C CA . GLY A 1 315 ? 2.889 -8.819 0.640 1.00 90.69 315 GLY A CA 1
ATOM 2547 C C . GLY A 1 315 ? 3.711 -9.144 1.892 1.00 90.69 315 GLY A C 1
ATOM 2548 O O . GLY A 1 315 ? 3.154 -9.319 2.979 1.00 90.69 315 GLY A O 1
ATOM 2549 N N . ILE A 1 316 ? 5.039 -9.174 1.769 1.00 89.44 316 ILE A N 1
ATOM 2550 C CA . ILE A 1 316 ? 5.964 -9.390 2.887 1.00 89.44 316 ILE A CA 1
ATOM 2551 C C . ILE A 1 316 ? 5.913 -8.207 3.858 1.00 89.44 316 ILE A C 1
ATOM 2553 O O . ILE A 1 316 ? 5.783 -8.434 5.056 1.00 89.44 316 ILE A O 1
ATOM 2557 N N . ASN A 1 317 ? 5.930 -6.962 3.381 1.00 88.75 317 ASN A N 1
ATOM 2558 C CA . ASN A 1 317 ? 5.830 -5.768 4.224 1.00 88.75 317 ASN A CA 1
ATOM 2559 C C . ASN A 1 317 ? 4.510 -5.717 4.996 1.00 88.75 317 ASN A C 1
ATOM 2561 O O . ASN A 1 317 ? 4.500 -5.364 6.177 1.00 88.75 317 ASN A O 1
ATOM 2565 N N . LYS A 1 318 ? 3.396 -6.103 4.365 1.00 91.88 318 LYS A N 1
ATOM 2566 C CA . LYS A 1 318 ? 2.100 -6.208 5.040 1.00 91.88 318 LYS A CA 1
ATOM 2567 C C . LYS A 1 318 ? 2.141 -7.263 6.143 1.00 91.88 318 LYS A C 1
ATOM 2569 O O . LYS A 1 318 ? 1.765 -6.968 7.275 1.00 91.88 318 LYS A O 1
ATOM 2574 N N . ARG A 1 319 ? 2.689 -8.447 5.851 1.00 92.31 319 ARG A N 1
ATOM 2575 C CA . ARG A 1 319 ? 2.891 -9.499 6.859 1.00 92.31 319 ARG A CA 1
ATOM 2576 C C . ARG A 1 319 ? 3.799 -9.031 7.992 1.00 92.31 319 ARG A C 1
ATOM 2578 O O . ARG A 1 319 ? 3.482 -9.279 9.148 1.00 92.31 319 ARG A O 1
ATOM 2585 N N . VAL A 1 320 ? 4.895 -8.332 7.698 1.00 91.19 320 VAL A N 1
ATOM 2586 C CA . VAL A 1 320 ? 5.802 -7.777 8.715 1.00 91.19 320 VAL A CA 1
ATOM 2587 C C . VAL A 1 320 ? 5.060 -6.793 9.616 1.00 91.19 320 VAL A C 1
ATOM 2589 O O . VAL A 1 320 ? 5.156 -6.922 10.832 1.00 91.19 320 VAL A O 1
ATOM 2592 N N . LYS A 1 321 ? 4.257 -5.879 9.056 1.00 92.56 321 LYS A N 1
ATOM 2593 C CA . LYS A 1 321 ? 3.423 -4.955 9.843 1.00 92.56 321 LYS A CA 1
ATOM 2594 C C . LYS A 1 321 ? 2.417 -5.686 10.731 1.00 92.56 321 LYS A C 1
ATOM 2596 O O . LYS A 1 321 ? 2.319 -5.367 11.909 1.00 92.56 321 LYS A O 1
ATOM 2601 N N . GLU A 1 322 ? 1.710 -6.680 10.196 1.00 92.62 322 GLU A N 1
ATOM 2602 C CA . GLU A 1 322 ? 0.770 -7.503 10.972 1.00 92.62 322 GLU A CA 1
ATOM 2603 C C . GLU A 1 322 ? 1.482 -8.274 12.095 1.00 92.62 322 GLU A C 1
ATOM 2605 O O . GLU A 1 322 ? 0.963 -8.386 13.204 1.00 92.62 322 GLU A O 1
ATOM 2610 N N . THR A 1 323 ? 2.691 -8.777 11.834 1.00 90.44 323 THR A N 1
ATOM 2611 C CA . THR A 1 323 ? 3.480 -9.521 12.827 1.00 90.44 323 THR A CA 1
ATOM 2612 C C . THR A 1 323 ? 4.038 -8.597 13.911 1.00 90.44 323 THR A C 1
ATOM 2614 O O . THR A 1 323 ? 4.031 -8.972 15.079 1.00 90.44 323 THR A O 1
ATOM 2617 N N . LEU A 1 324 ? 4.477 -7.387 13.547 1.00 91.25 324 LEU A N 1
ATOM 2618 C CA . LEU A 1 324 ? 4.924 -6.358 14.492 1.00 91.25 324 LEU A CA 1
ATOM 2619 C C . LEU A 1 324 ? 3.778 -5.894 15.392 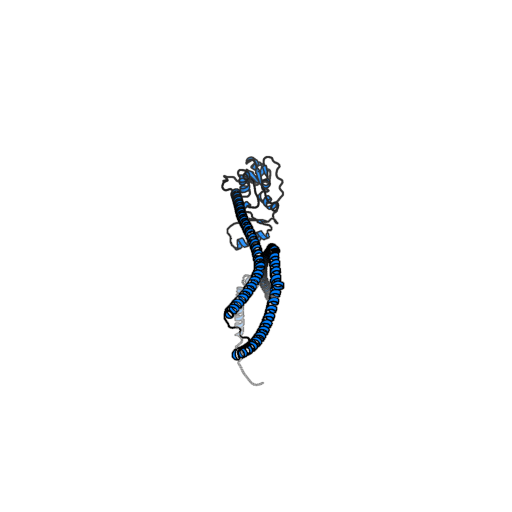1.00 91.25 324 LEU A C 1
ATOM 2621 O O . LEU A 1 324 ? 3.940 -5.911 16.605 1.00 91.25 324 LEU A O 1
ATOM 2625 N N . ALA A 1 325 ? 2.608 -5.590 14.823 1.00 91.69 325 ALA A N 1
ATOM 2626 C CA . ALA A 1 325 ? 1.423 -5.233 15.604 1.00 91.69 325 ALA A CA 1
ATOM 2627 C C . ALA A 1 325 ? 1.041 -6.352 16.587 1.00 91.69 325 ALA A C 1
ATOM 2629 O O . ALA A 1 325 ? 0.776 -6.104 17.758 1.00 91.69 325 ALA A O 1
ATOM 2630 N N . ARG A 1 326 ? 1.106 -7.613 16.139 1.00 93.38 326 ARG A N 1
ATOM 2631 C CA . ARG A 1 326 ? 0.853 -8.768 17.007 1.00 93.38 326 ARG A CA 1
ATOM 2632 C C . ARG A 1 326 ? 1.917 -8.944 18.096 1.00 93.38 326 ARG A C 1
ATOM 2634 O O . ARG A 1 326 ? 1.588 -9.439 19.169 1.00 93.38 326 ARG A O 1
ATOM 2641 N N . SER A 1 327 ? 3.168 -8.571 17.829 1.00 90.56 327 SER A N 1
ATOM 2642 C CA . SER A 1 327 ? 4.234 -8.553 18.837 1.00 90.56 327 SER A CA 1
ATOM 2643 C C . SER A 1 327 ? 3.965 -7.487 19.893 1.00 90.56 327 SER A C 1
ATOM 2645 O O . SER A 1 327 ? 4.007 -7.802 21.073 1.00 90.56 327 SER A O 1
ATOM 2647 N N . GLU A 1 328 ? 3.606 -6.268 19.481 1.00 93.69 328 GLU A N 1
ATOM 2648 C CA . GLU A 1 328 ? 3.248 -5.180 20.401 1.00 93.69 328 GLU A CA 1
ATOM 2649 C C . GLU A 1 328 ? 2.031 -5.547 21.266 1.00 93.69 328 GLU A C 1
ATOM 2651 O O . GLU A 1 328 ? 2.023 -5.307 22.476 1.00 93.69 328 GLU A O 1
ATOM 2656 N N . ASP A 1 329 ? 1.023 -6.201 20.680 1.00 92.38 329 ASP A N 1
ATOM 2657 C CA . ASP A 1 329 ? -0.130 -6.714 21.422 1.00 92.38 329 ASP A CA 1
ATOM 2658 C C . ASP A 1 329 ? 0.284 -7.756 22.471 1.00 92.38 329 ASP A C 1
ATOM 2660 O O . ASP A 1 329 ? -0.205 -7.708 23.606 1.00 92.38 329 ASP A O 1
ATOM 2664 N N . LEU A 1 330 ? 1.182 -8.681 22.107 1.00 90.81 330 LEU A N 1
ATOM 2665 C CA . LEU A 1 330 ? 1.715 -9.703 23.010 1.00 90.81 330 LEU A CA 1
ATOM 2666 C C . LEU A 1 330 ? 2.554 -9.093 24.134 1.00 90.81 330 LEU A C 1
ATOM 2668 O O . LEU A 1 330 ? 2.344 -9.469 25.284 1.00 90.81 330 LEU A O 1
ATOM 2672 N N . ASP A 1 331 ? 3.423 -8.128 23.837 1.00 91.94 331 ASP A N 1
ATOM 2673 C CA . ASP A 1 331 ? 4.211 -7.407 24.841 1.00 91.94 331 ASP A CA 1
ATOM 2674 C C . ASP A 1 331 ? 3.284 -6.673 25.822 1.00 91.94 331 ASP A C 1
ATOM 2676 O O . ASP A 1 331 ? 3.421 -6.796 27.039 1.00 91.94 331 ASP A O 1
ATOM 2680 N N . SER A 1 332 ? 2.224 -6.036 25.311 1.00 93.12 332 SER A N 1
ATOM 2681 C CA . SER A 1 332 ? 1.203 -5.408 26.157 1.00 93.12 332 SER A CA 1
ATOM 2682 C C . SER A 1 332 ? 0.425 -6.408 27.022 1.00 93.12 332 SER A C 1
ATOM 2684 O O . SER A 1 332 ? -0.167 -6.023 28.036 1.00 93.12 332 SER A O 1
ATOM 2686 N N . LEU A 1 333 ? 0.320 -7.668 26.586 1.00 93.00 333 LEU A N 1
ATOM 2687 C CA . LEU A 1 333 ? -0.300 -8.744 27.354 1.00 93.00 333 LEU A CA 1
ATOM 2688 C C . LEU A 1 333 ? 0.655 -9.224 28.445 1.00 93.00 333 LEU A C 1
ATOM 2690 O O . LEU A 1 333 ? 0.223 -9.401 29.581 1.00 93.00 333 LEU A O 1
ATOM 2694 N N . ILE A 1 334 ? 1.937 -9.381 28.111 1.00 92.75 334 ILE A N 1
ATOM 2695 C CA . ILE A 1 334 ? 2.994 -9.757 29.050 1.00 92.75 334 ILE A CA 1
ATOM 2696 C C . ILE A 1 334 ? 3.052 -8.735 30.186 1.00 92.75 334 ILE A C 1
ATOM 2698 O O . ILE A 1 334 ? 2.870 -9.125 31.338 1.00 92.75 334 ILE A O 1
ATOM 2702 N N . ASP A 1 335 ? 3.136 -7.440 29.877 1.00 93.06 335 ASP A N 1
ATOM 2703 C CA . ASP A 1 335 ? 3.169 -6.367 30.880 1.00 93.06 335 ASP A CA 1
ATOM 2704 C C . ASP A 1 335 ? 1.960 -6.409 31.832 1.00 93.06 335 ASP A C 1
ATOM 2706 O O . ASP A 1 335 ? 2.089 -6.218 33.046 1.00 93.06 335 ASP A O 1
ATOM 2710 N N . LYS A 1 336 ? 0.762 -6.696 31.302 1.00 92.75 336 LYS A N 1
ATOM 2711 C CA . LYS A 1 336 ? -0.453 -6.855 32.119 1.00 92.75 336 LYS A CA 1
ATOM 2712 C C . LYS A 1 336 ? -0.360 -8.074 33.025 1.00 92.75 336 LYS A C 1
ATOM 2714 O O . LYS A 1 336 ? -0.632 -7.959 34.218 1.00 92.75 336 LYS A O 1
ATOM 2719 N N . THR A 1 337 ? 0.048 -9.219 32.482 1.00 90.38 337 THR A N 1
ATOM 2720 C CA . THR A 1 337 ? 0.192 -10.445 33.276 1.00 90.38 337 THR A CA 1
ATOM 2721 C C . THR A 1 337 ? 1.267 -10.303 34.353 1.00 90.38 337 THR A C 1
ATOM 2723 O O . THR A 1 337 ? 1.070 -10.769 35.471 1.00 90.38 337 THR A O 1
ATOM 2726 N N . GLU A 1 338 ? 2.365 -9.591 34.087 1.00 92.00 338 GLU A N 1
ATOM 2727 C CA . GLU A 1 338 ? 3.386 -9.290 35.093 1.00 92.00 338 GLU A CA 1
ATOM 2728 C C . GLU A 1 338 ? 2.844 -8.393 36.213 1.00 92.00 338 GLU A C 1
ATOM 2730 O O . GLU A 1 338 ? 3.125 -8.628 37.395 1.00 92.00 338 GLU A O 1
ATOM 2735 N N . ALA A 1 339 ? 2.025 -7.393 35.872 1.00 92.56 339 ALA A N 1
ATOM 2736 C CA . ALA A 1 339 ? 1.357 -6.550 36.859 1.00 92.56 339 ALA A CA 1
ATOM 2737 C C . ALA A 1 339 ? 0.373 -7.353 37.731 1.00 92.56 339 ALA A C 1
ATOM 2739 O O . ALA A 1 339 ? 0.402 -7.226 38.959 1.00 92.56 339 ALA A O 1
ATOM 2740 N N . GLU A 1 340 ? -0.437 -8.223 37.121 1.00 92.56 340 GLU A N 1
ATOM 2741 C CA . GLU A 1 340 ? -1.363 -9.120 37.826 1.00 92.56 340 GLU A CA 1
ATOM 2742 C C . GLU A 1 340 ? -0.622 -10.088 38.752 1.00 92.56 340 GLU A C 1
ATOM 2744 O O . GLU A 1 340 ? -0.985 -10.230 39.921 1.00 92.56 340 GLU A O 1
ATOM 2749 N N . ILE A 1 341 ? 0.470 -10.700 38.280 1.00 91.69 341 ILE A N 1
ATOM 2750 C CA . ILE A 1 341 ? 1.333 -11.560 39.099 1.00 91.69 341 ILE A CA 1
ATOM 2751 C C . ILE A 1 341 ? 1.862 -10.780 40.306 1.00 91.69 341 ILE A C 1
ATOM 2753 O O . ILE A 1 341 ? 1.815 -11.275 41.434 1.00 91.69 341 ILE A O 1
ATOM 2757 N N . LYS A 1 342 ? 2.326 -9.542 40.106 1.00 94.06 342 LYS A N 1
ATOM 2758 C CA . LYS A 1 342 ? 2.850 -8.701 41.189 1.00 94.06 342 LYS A CA 1
ATOM 2759 C C . LYS A 1 342 ? 1.784 -8.370 42.234 1.00 94.06 342 LYS A C 1
ATOM 2761 O O . LYS A 1 342 ? 2.085 -8.365 43.429 1.00 94.06 342 LYS A O 1
ATOM 2766 N N . ASP A 1 343 ? 0.548 -8.118 41.819 1.00 92.62 343 ASP A N 1
ATOM 2767 C CA . ASP A 1 343 ? -0.557 -7.870 42.745 1.00 92.62 343 ASP A CA 1
ATOM 2768 C C . ASP A 1 343 ? -1.031 -9.146 43.449 1.00 92.62 343 ASP A C 1
ATOM 2770 O O . ASP A 1 343 ? -1.286 -9.115 44.659 1.00 92.62 343 ASP A O 1
ATOM 2774 N N . HIS A 1 344 ? -1.039 -10.289 42.760 1.00 89.69 344 HIS A N 1
ATOM 2775 C CA . HIS A 1 344 ? -1.276 -11.584 43.389 1.00 89.69 344 HIS A CA 1
ATOM 2776 C C . HIS A 1 344 ? -0.211 -11.910 44.441 1.00 89.69 344 HIS A C 1
ATOM 2778 O O . HIS A 1 344 ? -0.579 -12.316 45.544 1.00 89.69 344 HIS A O 1
ATOM 2784 N N . ILE A 1 345 ? 1.071 -11.639 44.177 1.00 91.31 345 ILE A N 1
ATOM 2785 C CA . ILE A 1 345 ? 2.155 -11.793 45.160 1.00 91.31 345 ILE A CA 1
ATOM 2786 C C . ILE A 1 345 ? 1.908 -10.907 46.390 1.00 91.31 345 ILE A C 1
ATOM 2788 O O . ILE A 1 345 ? 1.932 -11.411 47.513 1.00 91.31 345 ILE A O 1
ATOM 2792 N N . LYS A 1 346 ? 1.574 -9.621 46.207 1.00 92.81 346 LYS A N 1
ATOM 2793 C CA . LYS A 1 346 ? 1.236 -8.730 47.336 1.00 92.81 346 LYS A CA 1
ATOM 2794 C C . LYS A 1 346 ? 0.033 -9.239 48.127 1.00 92.81 346 LYS A C 1
ATOM 2796 O O . LYS A 1 346 ? 0.014 -9.154 49.353 1.00 92.81 346 LYS A O 1
ATOM 2801 N N . SER A 1 347 ? -0.997 -9.734 47.441 1.00 91.12 347 SER A N 1
ATOM 2802 C CA . SER A 1 347 ? -2.184 -10.284 48.099 1.00 91.12 347 SER A CA 1
ATOM 2803 C C . SER A 1 347 ? -1.839 -11.540 48.903 1.00 91.12 347 SER A C 1
ATOM 2805 O O . SER A 1 347 ? -2.272 -11.669 50.045 1.00 91.12 347 SER A O 1
ATOM 2807 N N . MET A 1 348 ? -0.987 -12.410 48.357 1.00 90.75 348 MET A N 1
ATOM 2808 C CA . MET A 1 348 ? -0.500 -13.611 49.024 1.00 90.75 348 MET A CA 1
ATOM 2809 C C . MET A 1 348 ? 0.315 -13.258 50.272 1.00 90.75 348 MET A C 1
ATOM 2811 O O . MET A 1 348 ? 0.085 -13.847 51.322 1.00 90.75 348 MET A O 1
ATOM 2815 N N . GLU A 1 349 ? 1.205 -12.263 50.206 1.00 91.88 349 GLU A N 1
ATOM 2816 C CA . GLU A 1 349 ? 1.949 -11.773 51.377 1.00 91.88 349 GLU A CA 1
ATOM 2817 C C . GLU A 1 349 ? 1.027 -11.202 52.460 1.00 91.88 349 GLU A C 1
ATOM 2819 O O . GLU A 1 349 ? 1.218 -11.490 53.644 1.00 91.88 349 GLU A O 1
ATOM 2824 N N . ARG A 1 350 ? -0.013 -10.447 52.075 1.00 91.94 350 ARG A N 1
ATOM 2825 C CA . ARG A 1 350 ? -1.030 -9.952 53.019 1.00 91.94 350 ARG A CA 1
ATOM 2826 C C . ARG A 1 350 ? -1.744 -11.102 53.722 1.00 91.94 350 ARG A C 1
ATOM 2828 O O . ARG A 1 350 ? -1.835 -11.092 54.946 1.00 91.94 350 ARG A O 1
ATOM 2835 N N . TRP A 1 351 ? -2.211 -12.099 52.971 1.00 87.00 351 TRP A N 1
ATOM 2836 C CA . TRP A 1 351 ? -2.873 -13.273 53.543 1.00 87.00 351 TRP A CA 1
ATOM 2837 C C . TRP A 1 351 ? -1.945 -14.076 54.448 1.00 87.00 351 TRP A C 1
ATOM 2839 O O . TRP A 1 351 ? -2.362 -14.479 55.528 1.00 87.00 351 TRP A O 1
ATOM 2849 N N . LYS A 1 352 ? -0.675 -14.229 54.067 1.00 92.12 352 LYS A N 1
ATOM 2850 C CA . LYS A 1 352 ? 0.339 -14.914 54.874 1.00 92.12 352 LYS A CA 1
ATOM 2851 C C . LYS A 1 352 ? 0.622 -14.185 56.194 1.00 92.12 352 LYS A C 1
ATOM 2853 O O . LYS A 1 352 ? 0.828 -14.829 57.220 1.00 92.12 352 LYS A O 1
ATOM 2858 N N . ASN A 1 353 ? 0.590 -12.850 56.196 1.00 90.81 353 ASN A N 1
ATOM 2859 C CA . ASN A 1 353 ? 0.693 -12.056 57.423 1.00 90.81 353 ASN A CA 1
ATOM 2860 C C . ASN A 1 353 ? -0.550 -12.201 58.310 1.00 90.81 353 ASN A C 1
ATOM 2862 O O . ASN A 1 353 ? -0.401 -12.414 59.510 1.00 90.81 353 ASN A O 1
ATOM 2866 N N . ILE A 1 354 ? -1.755 -12.152 57.732 1.00 89.38 354 ILE A N 1
ATOM 2867 C CA . ILE A 1 354 ? -3.011 -12.358 58.474 1.00 89.38 354 ILE A CA 1
ATOM 2868 C C . ILE A 1 354 ? -3.058 -13.767 59.077 1.00 89.38 354 ILE A C 1
ATOM 2870 O O . ILE A 1 354 ? -3.424 -13.930 60.238 1.00 89.38 354 ILE A O 1
ATOM 2874 N N . GLU A 1 355 ? -2.665 -14.788 58.314 1.00 86.69 355 GLU A N 1
ATOM 2875 C CA . GLU A 1 355 ? -2.561 -16.169 58.789 1.00 86.69 355 GLU A CA 1
ATOM 2876 C C . GLU A 1 355 ? -1.586 -16.271 59.968 1.00 86.69 355 GLU A C 1
ATOM 2878 O O . GLU A 1 355 ? -1.902 -16.892 60.983 1.00 86.69 355 GLU A O 1
ATOM 2883 N N . LYS A 1 356 ? -0.425 -15.611 59.876 1.00 90.75 356 LYS A N 1
ATOM 2884 C CA . LYS A 1 356 ? 0.558 -15.570 60.961 1.00 90.75 356 LYS A CA 1
ATOM 2885 C C . LYS A 1 356 ? 0.007 -14.887 62.217 1.00 90.75 356 LYS A C 1
ATOM 2887 O O . LYS A 1 356 ? 0.142 -15.447 63.301 1.00 90.75 356 LYS A O 1
ATOM 2892 N N . GLU A 1 357 ? -0.658 -13.739 62.083 1.00 88.69 357 GLU A N 1
ATOM 2893 C CA . GLU A 1 357 ? -1.307 -13.041 63.204 1.00 88.69 357 GLU A CA 1
ATOM 2894 C C . GLU A 1 357 ? -2.409 -13.888 63.855 1.00 88.69 357 GLU A C 1
ATOM 2896 O O . GLU A 1 357 ? -2.481 -13.977 65.081 1.00 88.69 357 GLU A O 1
ATOM 2901 N N . GLN A 1 358 ? -3.240 -14.556 63.051 1.00 83.81 358 GLN A N 1
ATOM 2902 C CA . GLN A 1 358 ? -4.270 -15.483 63.530 1.00 83.81 358 GLN A CA 1
ATOM 2903 C C . GLN A 1 358 ? -3.661 -16.685 64.260 1.00 83.81 358 GLN A C 1
ATOM 2905 O O . GLN A 1 358 ? -4.193 -17.119 65.284 1.00 83.81 358 GLN A O 1
ATOM 2910 N N . ASN A 1 359 ? -2.536 -17.213 63.777 1.00 85.06 359 ASN A N 1
ATOM 2911 C CA . ASN A 1 359 ? -1.838 -18.324 64.419 1.00 85.06 359 ASN A CA 1
ATOM 2912 C C . ASN A 1 359 ? -1.194 -17.891 65.753 1.00 85.06 359 ASN A C 1
ATOM 2914 O O . ASN A 1 359 ? -1.324 -18.575 66.772 1.00 85.06 359 ASN A O 1
ATOM 2918 N N . ASP A 1 360 ? -0.586 -16.703 65.801 1.00 85.19 360 ASP A N 1
ATOM 2919 C CA . ASP A 1 360 ? -0.053 -16.110 67.035 1.00 85.19 360 ASP A CA 1
ATOM 2920 C C . ASP A 1 360 ? -1.180 -15.804 68.048 1.00 85.19 360 ASP A C 1
ATOM 2922 O O . ASP A 1 360 ? -1.055 -16.085 69.246 1.00 85.19 360 ASP A O 1
ATOM 2926 N N . ALA A 1 361 ? -2.337 -15.317 67.591 1.00 81.12 361 ALA A N 1
ATOM 2927 C CA . ALA A 1 361 ? -3.528 -15.128 68.425 1.00 81.12 361 ALA A CA 1
ATOM 2928 C C . ALA A 1 361 ? -4.091 -16.467 68.944 1.00 81.12 361 ALA A C 1
ATOM 2930 O O . ALA A 1 361 ? -4.442 -16.599 70.124 1.00 81.12 361 ALA A O 1
ATOM 2931 N N . SER A 1 362 ? -4.120 -17.489 68.088 1.00 74.50 362 SER A N 1
ATOM 2932 C CA . SER A 1 362 ? -4.589 -18.837 68.425 1.00 74.50 362 SER A CA 1
ATOM 2933 C C . SER A 1 362 ? -3.672 -19.554 69.413 1.00 74.50 362 SER A C 1
ATOM 2935 O O . SER A 1 362 ? -4.150 -20.370 70.192 1.00 74.50 362 SER A O 1
ATOM 2937 N N . THR A 1 363 ? -2.374 -19.240 69.450 1.00 77.88 363 THR A N 1
ATOM 2938 C CA . THR A 1 363 ? -1.436 -19.807 70.439 1.00 77.88 363 THR A CA 1
ATOM 2939 C C . THR A 1 363 ? -1.405 -19.029 71.758 1.00 77.88 363 THR A C 1
ATOM 2941 O O . THR A 1 363 ? -1.187 -19.611 72.826 1.00 77.88 363 THR A O 1
ATOM 2944 N N . THR A 1 364 ? -1.649 -17.717 71.731 1.00 79.31 364 THR A N 1
ATOM 2945 C CA . THR A 1 364 ? -1.660 -16.863 72.934 1.00 79.31 364 THR A CA 1
ATOM 2946 C C . THR A 1 364 ? -2.959 -16.964 73.733 1.00 79.31 364 THR A C 1
ATOM 2948 O O . THR A 1 364 ? -2.922 -16.936 74.968 1.00 79.31 364 THR A O 1
ATOM 2951 N N . THR A 1 365 ? -4.097 -17.145 73.061 1.00 72.62 365 THR A N 1
ATOM 2952 C CA . THR A 1 365 ? -5.419 -17.247 73.697 1.00 72.62 365 THR A CA 1
ATOM 2953 C C . THR A 1 365 ? -5.527 -18.445 74.661 1.00 72.62 365 THR A C 1
ATOM 2955 O O . THR A 1 365 ? -5.863 -18.218 75.823 1.00 72.62 365 THR A O 1
ATOM 2958 N N . PRO A 1 366 ? -5.148 -19.690 74.299 1.00 80.31 366 PRO A N 1
ATOM 2959 C CA . PRO A 1 366 ? -5.163 -20.842 75.208 1.00 80.31 366 PRO A CA 1
ATOM 2960 C C . PRO A 1 366 ? -4.274 -20.635 76.435 1.00 80.31 366 PRO A C 1
ATOM 2962 O O . PRO A 1 366 ? -4.681 -20.937 77.552 1.00 80.31 366 PRO A O 1
ATOM 2965 N N . ARG A 1 367 ? -3.090 -20.033 76.254 1.00 80.94 367 ARG A N 1
ATOM 2966 C CA . ARG A 1 367 ? -2.163 -19.740 77.361 1.00 80.94 367 ARG A CA 1
ATOM 2967 C C . ARG A 1 367 ? -2.752 -18.747 78.364 1.00 80.94 367 ARG A C 1
ATOM 2969 O O . ARG A 1 367 ? -2.479 -18.844 79.561 1.00 80.94 367 ARG A O 1
ATOM 2976 N N . SER A 1 368 ? -3.530 -17.765 77.903 1.00 76.50 368 SER A N 1
ATOM 2977 C CA . SER A 1 368 ? -4.214 -16.825 78.799 1.00 76.50 368 SER A CA 1
ATOM 2978 C C . SER A 1 368 ? -5.399 -17.492 79.513 1.00 76.50 368 SER A C 1
ATOM 2980 O O . SER A 1 368 ? -5.554 -17.320 80.726 1.00 76.50 368 SER A O 1
ATOM 2982 N N . TRP A 1 369 ? -6.156 -18.338 78.805 1.00 71.69 369 TRP A N 1
ATOM 2983 C CA . TRP A 1 369 ? -7.240 -19.147 79.368 1.00 71.69 369 TRP A CA 1
ATOM 2984 C C . TRP A 1 369 ? -6.755 -20.1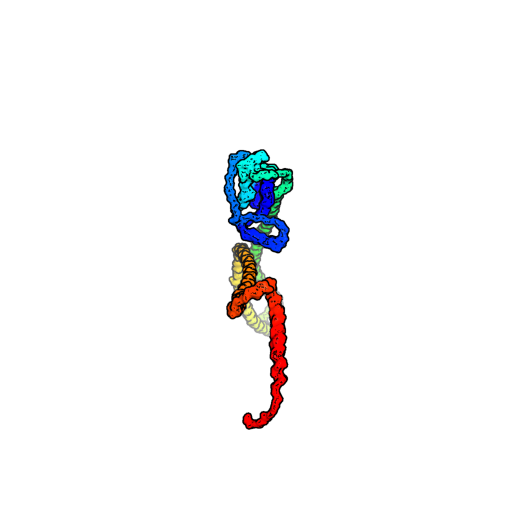44 80.421 1.00 71.69 369 TRP A C 1
ATOM 2986 O O . TRP A 1 369 ? -7.374 -20.253 81.480 1.00 71.69 369 TRP A O 1
ATOM 2996 N N . GLU A 1 370 ? -5.623 -20.814 80.204 1.00 83.44 370 GLU A N 1
ATOM 2997 C CA . GLU A 1 370 ? -4.993 -21.691 81.197 1.00 83.44 370 GLU A CA 1
ATOM 2998 C C . GLU A 1 370 ? -4.613 -20.920 82.466 1.00 83.44 370 GLU A C 1
ATOM 3000 O O . GLU A 1 370 ? -4.899 -21.367 83.579 1.00 83.44 370 GLU A O 1
ATOM 3005 N N . LYS A 1 371 ? -4.033 -19.716 82.330 1.00 86.31 371 LYS A N 1
ATOM 3006 C CA . LYS A 1 371 ? -3.717 -18.849 83.480 1.00 86.31 371 LYS A CA 1
ATOM 3007 C C . LYS A 1 371 ? -4.973 -18.458 84.263 1.00 86.31 371 LYS A C 1
ATOM 3009 O O . LYS A 1 371 ? -4.958 -18.508 85.495 1.00 86.31 371 LYS A O 1
ATOM 3014 N N . MET A 1 372 ? -6.049 -18.082 83.571 1.00 80.75 372 MET A N 1
ATOM 3015 C CA . MET A 1 372 ? -7.328 -17.724 84.197 1.00 80.75 372 MET A CA 1
ATOM 3016 C C . MET A 1 372 ? -7.980 -18.924 84.890 1.00 80.75 372 MET A C 1
ATOM 3018 O O . MET A 1 372 ? -8.405 -18.806 86.039 1.00 80.75 372 MET A O 1
ATOM 3022 N N . THR A 1 373 ? -7.966 -20.091 84.246 1.00 85.88 373 THR A N 1
ATOM 3023 C CA . THR A 1 373 ? -8.495 -21.350 84.789 1.00 85.88 373 THR A CA 1
ATOM 3024 C C . THR A 1 373 ? -7.734 -21.775 86.044 1.00 85.88 373 THR A C 1
ATOM 3026 O O . THR A 1 373 ? -8.342 -22.060 87.077 1.00 85.88 373 THR A O 1
ATOM 3029 N N . ASN A 1 374 ? -6.399 -21.717 86.017 1.00 88.06 374 ASN A N 1
ATOM 3030 C CA . ASN A 1 374 ? -5.561 -22.013 87.181 1.00 88.06 374 ASN A CA 1
ATOM 3031 C C . ASN A 1 374 ? -5.828 -21.042 88.341 1.00 88.06 374 ASN A C 1
ATOM 3033 O O . ASN A 1 374 ? -5.923 -21.455 89.501 1.00 88.06 374 ASN A O 1
ATOM 3037 N N . ARG A 1 375 ? -6.007 -19.749 88.041 1.00 88.69 375 ARG A N 1
ATOM 3038 C CA . ARG A 1 375 ? -6.343 -18.733 89.047 1.00 88.69 375 ARG A CA 1
ATOM 3039 C C . ARG A 1 375 ? -7.730 -18.961 89.649 1.00 88.69 375 ARG A C 1
ATOM 3041 O O . ARG A 1 375 ? -7.880 -18.862 90.867 1.00 88.69 375 ARG A O 1
ATOM 3048 N N . GLN A 1 376 ? -8.718 -19.308 88.828 1.00 86.12 376 GLN A N 1
ATOM 3049 C CA . GLN A 1 376 ? -10.061 -19.670 89.277 1.00 86.12 376 GLN A CA 1
ATOM 3050 C C . GLN A 1 376 ? -10.034 -20.916 90.171 1.00 86.12 376 GLN A C 1
ATOM 3052 O O . GLN A 1 376 ? -10.607 -20.892 91.259 1.00 86.12 376 GLN A O 1
ATOM 3057 N N . GLY A 1 377 ? -9.309 -21.965 89.771 1.00 88.31 377 GLY A N 1
ATOM 3058 C CA . GLY A 1 377 ? -9.137 -23.180 90.571 1.00 88.31 377 GLY A CA 1
ATOM 3059 C C . GLY A 1 377 ? -8.498 -22.901 91.935 1.00 88.31 377 GLY A C 1
ATOM 3060 O O . GLY A 1 377 ? -8.969 -23.397 92.959 1.00 88.31 377 GLY A O 1
ATOM 3061 N N . MET A 1 378 ? -7.475 -22.041 91.986 1.00 87.81 378 MET A N 1
ATOM 3062 C CA . MET A 1 378 ? -6.846 -21.635 93.248 1.00 87.81 378 MET A CA 1
ATOM 3063 C C . MET A 1 378 ? -7.804 -20.835 94.150 1.00 87.81 378 MET A C 1
ATOM 3065 O O . MET A 1 378 ? -7.828 -21.048 95.363 1.00 87.81 378 MET A O 1
ATOM 3069 N N . LEU A 1 379 ? -8.609 -19.933 93.582 1.00 86.62 379 LEU A N 1
ATOM 3070 C CA . LEU A 1 379 ? -9.616 -19.176 94.335 1.00 86.62 379 LEU A CA 1
ATOM 3071 C C . LEU A 1 379 ? -10.743 -20.073 94.859 1.00 86.62 379 LEU A C 1
ATOM 3073 O O . LEU A 1 379 ? -11.192 -19.874 95.986 1.00 86.62 379 LEU A O 1
ATOM 3077 N N . LEU A 1 380 ? -11.167 -21.075 94.086 1.00 87.69 380 LEU A N 1
ATOM 3078 C CA . LEU A 1 380 ? -12.151 -22.065 94.527 1.00 87.69 380 LEU A CA 1
ATOM 3079 C C . LEU A 1 380 ? -11.623 -22.905 95.691 1.00 87.69 380 LEU A C 1
ATOM 3081 O O . LEU A 1 380 ? -12.331 -23.035 96.686 1.00 87.69 380 LEU A O 1
ATOM 3085 N N . LYS A 1 381 ? -10.366 -23.368 95.633 1.00 89.56 381 LYS A N 1
ATOM 3086 C CA . LYS A 1 381 ? -9.722 -24.053 96.768 1.00 89.56 381 LYS A CA 1
ATOM 3087 C C . LYS A 1 381 ? -9.695 -23.175 98.021 1.00 89.56 381 LYS A C 1
ATOM 3089 O O . LYS A 1 381 ? -10.109 -23.617 99.086 1.00 89.56 381 LYS A O 1
ATOM 309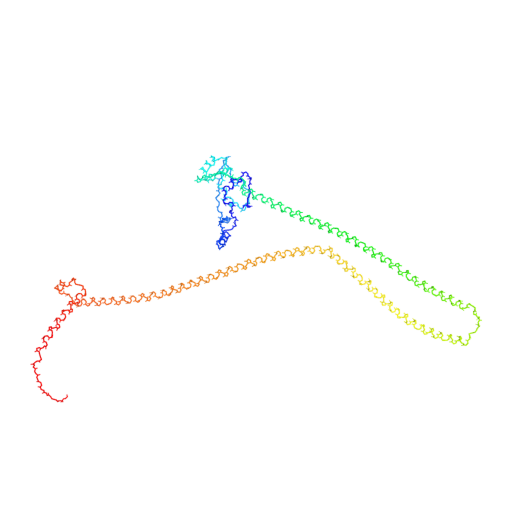4 N N . LYS A 1 382 ? -9.305 -21.900 97.892 1.00 88.19 382 LYS A N 1
ATOM 3095 C CA . LYS A 1 382 ? -9.342 -20.944 99.017 1.00 88.19 382 LYS A CA 1
ATOM 3096 C C . LYS A 1 382 ? -10.757 -20.728 99.556 1.00 88.19 382 LYS A C 1
ATOM 3098 O O . LYS A 1 382 ? -10.942 -20.662 100.768 1.00 88.19 382 LYS A O 1
ATOM 3103 N N . LYS A 1 383 ? -11.762 -20.629 98.678 1.00 87.38 383 LYS A N 1
ATOM 3104 C CA . LYS A 1 383 ? -13.173 -20.529 99.078 1.00 87.38 383 LYS A CA 1
ATOM 3105 C C . LYS A 1 383 ? -13.599 -21.768 99.861 1.00 87.38 383 LYS A C 1
ATOM 3107 O O . LYS A 1 383 ? -14.250 -21.629 100.891 1.00 87.38 383 LYS A O 1
ATOM 3112 N N . GLU A 1 384 ? -13.232 -22.956 99.396 1.00 87.62 384 GLU A N 1
ATOM 3113 C CA . GLU A 1 384 ? -13.565 -24.220 100.049 1.00 87.62 384 GLU A CA 1
ATOM 3114 C C . GLU A 1 384 ? -12.877 -24.362 101.413 1.00 87.62 384 GLU A C 1
ATOM 3116 O O . GLU A 1 384 ? -13.536 -24.725 102.385 1.00 87.62 384 GLU A O 1
ATOM 3121 N N . GLU A 1 385 ? -11.606 -23.971 101.529 1.00 86.69 385 GLU A N 1
ATOM 3122 C CA . GLU A 1 385 ? -10.894 -23.886 102.810 1.00 86.69 385 GLU A CA 1
ATOM 3123 C C . GLU A 1 385 ? -11.560 -22.900 103.775 1.00 86.69 385 GLU A C 1
ATOM 3125 O O . GLU A 1 385 ? -11.756 -23.223 104.946 1.00 86.69 385 GLU A O 1
ATOM 3130 N N . CYS A 1 386 ? -11.947 -21.710 103.305 1.00 83.12 386 CYS A N 1
ATOM 3131 C CA . CYS A 1 386 ? -12.698 -20.750 104.112 1.00 83.12 386 CYS A CA 1
ATOM 3132 C C . CYS A 1 386 ? -14.050 -21.325 104.552 1.00 83.12 386 CYS A C 1
ATOM 3134 O O . CYS A 1 386 ? -14.392 -21.225 105.725 1.00 83.12 386 CYS A O 1
ATOM 3136 N N . MET A 1 387 ? -14.790 -21.977 103.654 1.00 80.94 387 MET A N 1
ATOM 3137 C CA . MET A 1 387 ? -16.058 -22.647 103.972 1.00 80.94 387 MET A CA 1
ATOM 3138 C C . MET A 1 387 ? -15.871 -23.816 104.945 1.00 80.94 387 MET A C 1
ATOM 3140 O O . MET A 1 387 ? -16.742 -24.078 105.771 1.00 80.94 387 MET A O 1
ATOM 3144 N N . LYS A 1 388 ? -14.748 -24.537 104.865 1.00 84.88 388 LYS A N 1
ATOM 3145 C CA . LYS A 1 388 ? -14.392 -25.593 105.816 1.00 84.88 388 LYS A CA 1
ATOM 3146 C C . LYS A 1 388 ? -14.089 -24.999 107.190 1.00 84.88 388 LYS A C 1
ATOM 3148 O O . LYS A 1 388 ? -14.688 -25.444 108.157 1.00 84.88 388 LYS A O 1
ATOM 3153 N N . LYS A 1 389 ? -13.285 -23.934 107.264 1.00 82.50 389 LYS A N 1
ATOM 3154 C CA . LYS A 1 389 ? -13.020 -23.194 108.510 1.00 82.50 389 LYS A CA 1
ATOM 3155 C C . LYS A 1 389 ? -14.298 -22.623 109.126 1.00 82.50 389 LYS A C 1
ATOM 3157 O O . LYS A 1 389 ? -14.473 -22.715 110.331 1.00 82.50 389 LYS A O 1
ATOM 3162 N N . ILE A 1 390 ? -15.210 -22.081 108.314 1.00 76.31 390 ILE A N 1
ATOM 3163 C CA . ILE A 1 390 ? -16.523 -21.614 108.788 1.00 76.31 390 ILE A CA 1
ATOM 3164 C C . ILE A 1 390 ? -17.316 -22.774 109.408 1.00 76.31 390 ILE A C 1
ATOM 3166 O O . ILE A 1 390 ? -17.913 -22.592 110.462 1.00 76.31 390 ILE A O 1
ATOM 3170 N N . ARG A 1 391 ? -17.293 -23.968 108.799 1.00 78.56 391 ARG A N 1
ATOM 3171 C CA . ARG A 1 391 ? -17.952 -25.166 109.351 1.00 78.56 391 ARG A CA 1
ATOM 3172 C C . ARG A 1 391 ? -17.273 -25.696 110.621 1.00 78.56 391 ARG A C 1
ATOM 3174 O O . ARG A 1 391 ? -17.972 -26.079 111.551 1.00 78.56 391 ARG A O 1
ATOM 3181 N N . GLU A 1 392 ? -15.941 -25.703 110.673 1.00 79.31 392 GLU A N 1
ATOM 3182 C CA . GLU A 1 392 ? -15.147 -26.166 111.826 1.00 79.31 392 GLU A CA 1
ATOM 3183 C C . GLU A 1 392 ? -15.291 -25.257 113.057 1.00 79.31 392 GLU A C 1
ATOM 3185 O O . GLU A 1 392 ? -15.197 -25.737 114.182 1.00 79.31 392 GLU A O 1
ATOM 3190 N N . LEU A 1 393 ? -15.560 -23.962 112.862 1.00 72.19 393 LEU A N 1
ATOM 3191 C CA . LEU A 1 393 ? -15.803 -23.008 113.951 1.00 72.19 393 LEU A CA 1
ATOM 3192 C C . LEU A 1 393 ? -17.156 -23.218 114.666 1.00 72.19 393 LEU A C 1
ATOM 3194 O O . LEU A 1 393 ? -17.374 -22.621 115.719 1.00 72.19 393 LEU A O 1
ATOM 3198 N N . GLY A 1 394 ? -18.030 -24.090 114.147 1.00 66.94 394 GLY A N 1
ATOM 3199 C CA . GLY A 1 394 ? -19.300 -24.456 114.777 1.00 66.94 394 GLY A CA 1
ATOM 3200 C C . GLY A 1 394 ? -20.390 -23.381 114.680 1.00 66.94 394 GLY A C 1
ATOM 3201 O O . GLY A 1 394 ? -20.194 -22.291 114.141 1.00 66.94 394 GLY A O 1
ATOM 3202 N N . SER A 1 395 ? -21.588 -23.705 115.174 1.00 65.44 395 SER A N 1
ATOM 3203 C CA . SER A 1 395 ? -22.723 -22.776 115.186 1.00 65.44 395 SER A CA 1
ATOM 3204 C C . SER A 1 395 ? -22.490 -21.653 116.194 1.00 65.44 395 SER A C 1
ATOM 3206 O O . SER A 1 395 ? -22.307 -21.913 117.384 1.00 65.44 395 SER A O 1
ATOM 3208 N N . LEU A 1 396 ? -22.535 -20.405 115.726 1.00 62.66 396 LEU A N 1
ATOM 3209 C CA . LEU A 1 396 ? -22.491 -19.236 116.600 1.00 62.66 396 LEU A CA 1
ATOM 3210 C C . LEU A 1 396 ? -23.685 -19.237 117.581 1.00 62.66 396 LEU A C 1
ATOM 3212 O O . LEU A 1 396 ? -24.798 -19.574 117.172 1.00 62.66 396 LEU A O 1
ATOM 3216 N N . PRO A 1 397 ? -23.489 -18.820 118.846 1.00 64.00 397 PRO A N 1
ATOM 3217 C CA . PRO A 1 397 ? -24.579 -18.623 119.802 1.00 64.00 397 PRO A CA 1
ATOM 3218 C C . PRO A 1 397 ? -25.614 -17.608 119.285 1.00 64.00 397 PRO A C 1
ATOM 3220 O O . PRO A 1 397 ? -25.238 -16.593 118.695 1.00 64.00 397 PRO A O 1
ATOM 3223 N N . GLN A 1 398 ? -26.907 -17.836 119.548 1.00 60.75 398 GLN A N 1
ATOM 3224 C CA . GLN A 1 398 ? -28.008 -16.969 119.083 1.00 60.75 398 GLN A CA 1
ATOM 3225 C C . GLN A 1 398 ? -27.862 -15.498 119.521 1.00 60.75 398 GLN A C 1
ATOM 3227 O O . GLN A 1 398 ? -28.152 -14.600 118.733 1.00 60.75 398 GLN A O 1
ATOM 3232 N N . GLU A 1 399 ? -27.284 -15.234 120.698 1.00 59.47 399 GLU A N 1
ATOM 3233 C CA . GLU A 1 399 ? -27.010 -13.868 121.180 1.00 59.47 399 GLU A CA 1
ATOM 3234 C C . GLU A 1 399 ? -25.999 -13.085 120.317 1.00 59.47 399 GLU A C 1
ATOM 3236 O O . GLU A 1 399 ? -26.041 -11.853 120.269 1.00 59.47 399 GLU A O 1
ATOM 3241 N N . ALA A 1 400 ? -25.077 -13.776 119.635 1.00 61.59 400 ALA A N 1
ATOM 3242 C CA . ALA A 1 400 ? -24.108 -13.148 118.735 1.00 61.59 400 ALA A CA 1
ATOM 3243 C C . ALA A 1 400 ? -24.722 -12.838 117.361 1.00 61.59 400 ALA A C 1
ATOM 3245 O O . ALA A 1 400 ? -24.312 -11.875 116.709 1.00 61.59 400 ALA A O 1
ATOM 3246 N N . PHE A 1 401 ? -25.718 -13.625 116.940 1.00 65.12 401 PHE A N 1
ATOM 3247 C CA . PHE A 1 401 ? -26.425 -13.430 115.677 1.00 65.12 401 PHE A CA 1
ATOM 3248 C C . PHE A 1 401 ? -27.320 -12.184 115.743 1.00 65.12 401 PHE A C 1
ATOM 3250 O O . PHE A 1 401 ? -27.252 -11.342 114.857 1.00 65.12 401 PHE A O 1
ATOM 3257 N N . GLU A 1 402 ? -28.075 -11.978 116.826 1.00 64.12 402 GLU A N 1
ATOM 3258 C CA . GLU A 1 402 ? -28.965 -10.809 116.950 1.00 64.12 402 GLU A CA 1
ATOM 3259 C C . GLU A 1 402 ? -28.218 -9.470 117.072 1.00 64.12 402 GLU A C 1
ATOM 3261 O O . GLU A 1 402 ? -28.687 -8.454 116.559 1.00 64.12 402 GLU A O 1
ATOM 3266 N N . LYS A 1 403 ? -27.034 -9.447 117.701 1.00 60.91 403 LYS A N 1
ATOM 3267 C CA . LYS A 1 403 ? -26.283 -8.201 117.954 1.00 60.91 403 LYS A CA 1
ATOM 3268 C C . LYS A 1 403 ? -25.432 -7.712 116.778 1.00 60.91 403 LYS A C 1
ATOM 3270 O O . LYS A 1 403 ? -25.172 -6.513 116.697 1.00 60.91 403 LYS A O 1
ATOM 3275 N N . TYR A 1 404 ? -24.972 -8.600 115.891 1.00 65.81 404 TYR A N 1
ATOM 3276 C CA . TYR A 1 404 ? -23.936 -8.262 114.897 1.00 65.81 404 TYR A CA 1
ATOM 3277 C C . TYR A 1 404 ? -24.324 -8.519 113.425 1.00 65.81 404 TYR A C 1
ATOM 3279 O O . TYR A 1 404 ? -23.502 -8.286 112.539 1.00 65.81 404 TYR A O 1
ATOM 3287 N N . GLN A 1 405 ? -25.564 -8.934 113.131 1.00 68.25 405 GLN A N 1
ATOM 3288 C CA . GLN A 1 405 ? -26.011 -9.315 111.777 1.00 68.25 405 GLN A CA 1
ATOM 3289 C C . GLN A 1 405 ? -26.039 -8.171 110.747 1.00 68.25 405 GLN A C 1
ATOM 3291 O O . GLN A 1 405 ? -25.863 -8.412 109.555 1.00 68.25 405 GLN A O 1
ATOM 3296 N N . THR A 1 406 ? -26.268 -6.926 111.169 1.00 69.44 406 THR A N 1
ATOM 3297 C CA . THR A 1 406 ? -26.417 -5.772 110.258 1.00 69.44 406 THR A CA 1
ATOM 3298 C C . THR A 1 406 ? -25.105 -5.034 109.970 1.00 69.44 406 THR A C 1
ATOM 3300 O O . THR A 1 406 ? -25.103 -4.033 109.254 1.00 69.44 406 THR A O 1
ATOM 3303 N N . LEU A 1 407 ? -23.974 -5.514 110.498 1.00 73.19 407 LEU A N 1
ATOM 3304 C CA . LEU A 1 407 ? -22.672 -4.857 110.361 1.00 73.19 407 LEU A CA 1
ATOM 3305 C C . LEU A 1 407 ? -21.926 -5.329 109.106 1.00 73.19 407 LEU A C 1
ATOM 3307 O O . LEU A 1 407 ? -21.880 -6.514 108.780 1.00 73.19 407 LEU A O 1
ATOM 3311 N N . THR A 1 408 ? -21.256 -4.402 108.419 1.00 72.81 408 THR A N 1
ATOM 3312 C CA . THR A 1 408 ? -20.373 -4.755 107.292 1.00 72.81 408 THR A CA 1
ATOM 3313 C C . THR A 1 408 ? -19.085 -5.434 107.770 1.00 72.81 408 THR A C 1
ATOM 3315 O O . THR A 1 408 ? -18.619 -5.196 108.884 1.00 72.81 408 THR A O 1
ATOM 3318 N N . LEU A 1 409 ? -18.441 -6.231 106.902 1.00 72.44 409 LEU A N 1
ATOM 3319 C CA . LEU A 1 409 ? -17.220 -6.993 107.225 1.00 72.44 409 LEU A CA 1
ATOM 3320 C C . LEU A 1 409 ? -16.132 -6.138 107.908 1.00 72.44 409 LEU A C 1
ATOM 3322 O O . LEU A 1 409 ? -15.504 -6.584 108.867 1.00 72.44 409 LEU A O 1
ATOM 3326 N N . LYS A 1 410 ? -15.940 -4.892 107.446 1.00 71.88 410 LYS A N 1
ATOM 3327 C CA . LYS A 1 410 ? -14.986 -3.946 108.048 1.00 71.88 410 LYS A CA 1
ATOM 3328 C C . LYS A 1 410 ? -15.379 -3.562 109.481 1.00 71.88 410 LYS A C 1
ATOM 3330 O O . LYS A 1 410 ? -14.521 -3.565 110.354 1.00 71.88 410 LYS A O 1
ATOM 3335 N N . GLN A 1 411 ? -16.659 -3.297 109.743 1.00 73.12 411 GLN A N 1
ATOM 3336 C CA . GLN A 1 411 ? -17.161 -2.929 111.074 1.00 73.12 411 GLN A CA 1
ATOM 3337 C C . GLN A 1 411 ? -17.087 -4.102 112.067 1.00 73.12 411 GLN A C 1
ATOM 3339 O O . GLN A 1 411 ? -16.714 -3.903 113.225 1.00 73.12 411 GLN A O 1
ATOM 3344 N N . VAL A 1 412 ? -17.357 -5.331 111.609 1.00 68.31 412 VAL A N 1
ATOM 3345 C CA . VAL A 1 412 ? -17.200 -6.555 112.419 1.00 68.31 412 VAL A CA 1
ATOM 3346 C C . VAL A 1 412 ? -15.732 -6.775 112.807 1.00 68.31 412 VAL A C 1
ATOM 3348 O O . VAL A 1 412 ? -15.432 -7.123 113.949 1.00 68.31 412 VAL A O 1
ATOM 3351 N N . GLN A 1 413 ? -14.794 -6.520 111.890 1.00 70.94 413 GLN A N 1
ATOM 3352 C CA . GLN A 1 413 ? -13.359 -6.621 112.176 1.00 70.94 413 GLN A CA 1
ATOM 3353 C C . GLN A 1 413 ? -12.886 -5.582 113.204 1.00 70.94 413 GLN A C 1
ATOM 3355 O O . GLN A 1 413 ? -12.103 -5.931 114.088 1.00 70.94 413 GLN A O 1
ATOM 3360 N N . THR A 1 414 ? -13.384 -4.344 113.143 1.00 71.88 414 THR A N 1
ATOM 3361 C CA . THR A 1 414 ? -13.044 -3.293 114.118 1.00 71.88 414 THR A CA 1
ATOM 3362 C C . THR A 1 414 ? -13.564 -3.622 115.522 1.00 71.88 414 THR A C 1
ATOM 3364 O O . THR A 1 414 ? -12.818 -3.521 116.494 1.00 71.88 414 THR A O 1
ATOM 3367 N N . GLN A 1 415 ? -14.808 -4.098 115.638 1.00 65.19 415 GLN A N 1
ATOM 3368 C CA . GLN A 1 415 ? -15.388 -4.549 116.914 1.00 65.19 415 GLN A CA 1
ATOM 3369 C C . GLN A 1 415 ? -14.614 -5.738 117.509 1.00 65.19 415 GLN A C 1
ATOM 3371 O O . GLN A 1 415 ? -14.311 -5.755 118.703 1.00 65.19 415 GLN A O 1
ATOM 3376 N N . ARG A 1 416 ? -14.201 -6.698 116.667 1.00 69.19 416 ARG A N 1
ATOM 3377 C CA . ARG A 1 416 ? -13.350 -7.821 117.089 1.00 69.19 416 ARG A CA 1
ATOM 3378 C C . ARG A 1 416 ? -12.003 -7.347 117.643 1.00 69.19 416 ARG A C 1
ATOM 3380 O O . ARG A 1 416 ? -11.549 -7.883 118.650 1.00 69.19 416 ARG A O 1
ATOM 3387 N N . GLN A 1 417 ? -11.364 -6.361 117.013 1.00 68.38 417 GLN A N 1
ATOM 3388 C CA . GLN A 1 417 ? -10.100 -5.798 117.505 1.00 68.38 417 GLN A CA 1
ATOM 3389 C C . GLN A 1 417 ? -10.272 -5.095 118.861 1.00 68.38 417 GLN A C 1
ATOM 3391 O O . GLN A 1 417 ? -9.440 -5.286 119.746 1.00 68.38 417 GLN A O 1
ATOM 3396 N N . GLY A 1 418 ? -11.377 -4.366 119.060 1.00 65.62 418 GLY A N 1
ATOM 3397 C CA . GLY A 1 418 ? -11.712 -3.747 120.348 1.00 65.62 418 GLY A CA 1
ATOM 3398 C C . GLY A 1 418 ? -11.891 -4.768 121.479 1.00 65.62 418 GLY A C 1
ATOM 3399 O O . GLY A 1 418 ? -11.304 -4.621 122.548 1.00 65.62 418 GLY A O 1
ATOM 3400 N N . LEU A 1 419 ? -12.622 -5.858 121.227 1.00 64.12 419 LEU A N 1
ATOM 3401 C CA . LEU A 1 419 ? -12.815 -6.942 122.202 1.00 64.12 419 LEU A CA 1
ATOM 3402 C C . LEU A 1 419 ? -11.515 -7.703 122.514 1.00 64.12 419 LEU A C 1
ATOM 3404 O O . LEU A 1 419 ? -11.270 -8.070 123.663 1.00 64.12 419 LEU A O 1
ATOM 3408 N N . MET A 1 420 ? -10.649 -7.899 121.516 1.00 61.97 420 MET A N 1
ATOM 3409 C CA . MET A 1 420 ? -9.353 -8.562 121.697 1.00 61.97 420 MET A CA 1
ATOM 3410 C C . MET A 1 420 ? -8.401 -7.731 122.576 1.00 61.97 420 MET A C 1
ATOM 3412 O O . MET A 1 420 ? -7.687 -8.293 123.405 1.00 61.97 420 MET A O 1
ATOM 3416 N N . MET A 1 421 ? -8.451 -6.398 122.469 1.00 61.81 421 MET A N 1
ATOM 3417 C CA . MET A 1 421 ? -7.707 -5.473 123.338 1.00 61.81 421 MET A CA 1
ATOM 3418 C C . MET A 1 421 ? -8.183 -5.519 124.798 1.00 61.81 421 MET A C 1
ATOM 3420 O O . MET A 1 421 ? -7.358 -5.531 125.713 1.00 61.81 421 MET A O 1
ATOM 3424 N N . ILE A 1 422 ? -9.497 -5.611 125.026 1.00 60.72 422 ILE A N 1
ATOM 3425 C CA . ILE A 1 422 ? -10.079 -5.729 126.376 1.00 60.72 422 ILE A CA 1
ATOM 3426 C C . ILE A 1 422 ? -9.675 -7.065 127.026 1.00 60.72 422 ILE A C 1
ATOM 3428 O O . ILE A 1 422 ? -9.287 -7.102 128.196 1.00 60.72 422 ILE A O 1
ATOM 3432 N N . HIS A 1 423 ? -9.687 -8.163 126.262 1.00 59.53 423 HIS A N 1
ATOM 3433 C CA . HIS A 1 423 ? -9.247 -9.472 126.753 1.00 59.53 423 HIS A CA 1
ATOM 3434 C C . HIS A 1 423 ? -7.742 -9.493 127.086 1.00 59.53 423 HIS A C 1
ATOM 3436 O O . HIS A 1 423 ? -7.329 -10.116 128.069 1.00 59.53 423 HIS A O 1
ATOM 3442 N N . PHE A 1 424 ? -6.919 -8.784 126.308 1.00 59.66 424 PHE A N 1
ATOM 3443 C CA . PHE A 1 424 ? -5.484 -8.649 126.568 1.00 59.66 424 PHE A CA 1
ATOM 3444 C C . PHE A 1 424 ? -5.217 -7.854 127.862 1.00 59.66 424 PHE A C 1
ATOM 3446 O O . PHE A 1 424 ? -4.409 -8.272 128.692 1.00 59.66 424 PHE A O 1
ATOM 3453 N N . GLN A 1 425 ? -5.964 -6.771 128.115 1.00 58.84 425 GLN A N 1
ATOM 3454 C CA . GLN A 1 425 ? -5.868 -6.000 129.366 1.00 58.84 425 GLN A CA 1
ATOM 3455 C C . GLN A 1 425 ? -6.265 -6.812 130.613 1.00 58.84 425 GLN A C 1
ATOM 3457 O O . GLN A 1 425 ? -5.625 -6.680 131.660 1.00 58.84 425 GLN A O 1
ATOM 3462 N N . HIS A 1 426 ? -7.263 -7.696 130.511 1.00 57.81 426 HIS A N 1
ATOM 3463 C CA . HIS A 1 426 ? -7.641 -8.586 131.615 1.00 57.81 426 HIS A CA 1
ATOM 3464 C C . HIS A 1 426 ? -6.565 -9.635 131.943 1.00 57.81 426 HIS A C 1
ATOM 3466 O O . HIS A 1 426 ? -6.296 -9.882 133.119 1.00 57.81 426 HIS A O 1
ATOM 3472 N N . GLN A 1 427 ? -5.887 -10.198 130.936 1.00 58.19 427 GLN A N 1
ATOM 3473 C CA . GLN A 1 427 ? -4.799 -11.166 131.146 1.00 58.19 427 GLN A CA 1
ATOM 3474 C C . GLN A 1 427 ? -3.565 -10.548 131.825 1.00 58.19 427 GLN A C 1
ATOM 3476 O O . GLN A 1 427 ? -2.891 -11.216 132.613 1.00 58.19 427 GLN A O 1
ATOM 3481 N N . HIS A 1 428 ? -3.283 -9.269 131.567 1.00 57.72 428 HIS A N 1
ATOM 3482 C CA . HIS A 1 428 ? -2.169 -8.562 132.200 1.00 57.72 428 HIS A CA 1
ATOM 3483 C C . HIS A 1 428 ? -2.439 -8.188 133.668 1.00 57.72 428 HIS A C 1
ATOM 3485 O O . HIS A 1 428 ? -1.505 -8.213 134.467 1.00 57.72 428 HIS A O 1
ATOM 3491 N N . ARG A 1 429 ? -3.698 -7.947 134.072 1.00 53.44 429 ARG A N 1
ATOM 3492 C CA . ARG A 1 429 ? -4.056 -7.706 135.487 1.00 53.44 429 ARG A CA 1
ATOM 3493 C C . ARG A 1 429 ? -3.880 -8.940 136.384 1.00 53.44 429 ARG A C 1
ATOM 3495 O O . ARG A 1 429 ? -3.510 -8.778 137.542 1.00 53.44 429 ARG A O 1
ATOM 3502 N N . SER A 1 430 ? -4.054 -10.157 135.860 1.00 51.81 430 SER A N 1
ATOM 3503 C CA . SER A 1 430 ? -3.816 -11.395 136.627 1.00 51.81 430 SER A CA 1
ATOM 3504 C C . SER A 1 430 ? -2.335 -11.757 136.810 1.00 51.81 430 SER A C 1
ATOM 3506 O O . SER A 1 430 ? -2.016 -12.489 137.740 1.00 51.81 430 SER A O 1
ATOM 3508 N N . LYS A 1 431 ? -1.412 -11.251 135.977 1.00 54.03 431 LYS A N 1
ATOM 3509 C CA . LYS A 1 431 ? 0.025 -11.591 136.072 1.00 54.03 431 LYS A CA 1
ATOM 3510 C C . LYS A 1 431 ? 0.828 -10.736 137.065 1.00 54.03 431 LYS A C 1
ATOM 3512 O O . LYS A 1 431 ? 1.905 -11.153 137.471 1.00 54.03 431 LYS A O 1
ATOM 3517 N N . VAL A 1 432 ? 0.316 -9.582 137.503 1.00 54.06 432 VAL A N 1
ATOM 3518 C CA . VAL A 1 432 ? 1.050 -8.657 138.399 1.00 54.06 432 VAL A CA 1
ATOM 3519 C C . VAL A 1 432 ? 0.954 -9.054 139.887 1.00 54.06 432 VAL A C 1
ATOM 3521 O O . VAL A 1 432 ? 1.763 -8.614 140.693 1.00 54.06 432 VAL A O 1
ATOM 3524 N N . VAL A 1 433 ? 0.046 -9.962 140.266 1.00 52.31 433 VAL A N 1
ATOM 3525 C CA . VAL A 1 433 ? -0.143 -10.403 141.668 1.0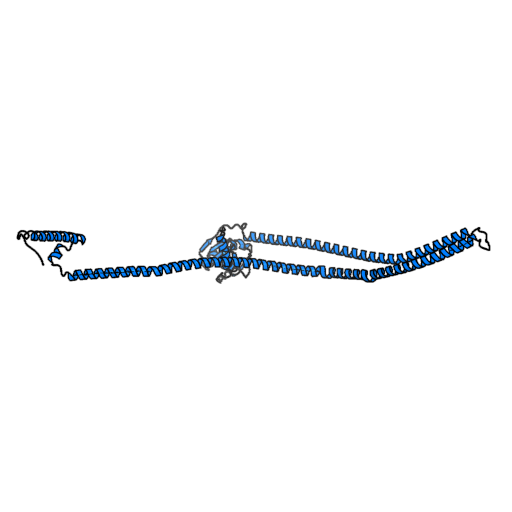0 52.31 433 VAL A CA 1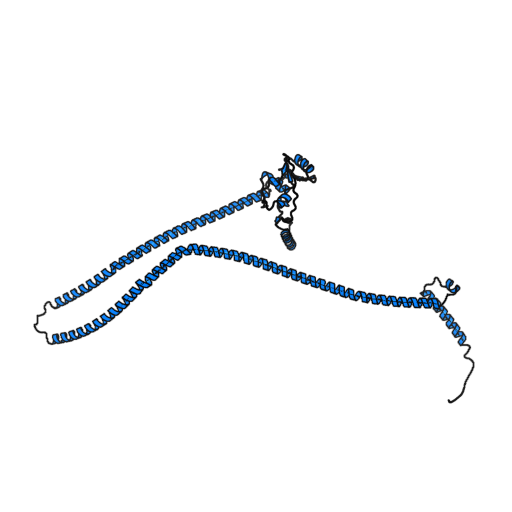
ATOM 3526 C C . VAL A 1 433 ? 0.810 -11.552 142.082 1.00 52.31 433 VAL A C 1
ATOM 3528 O O . VAL A 1 433 ? 0.840 -11.933 143.245 1.00 52.31 433 VAL A O 1
ATOM 3531 N N . HIS A 1 434 ? 1.635 -12.099 141.179 1.00 51.66 434 HIS A N 1
ATOM 3532 C CA . HIS A 1 434 ? 2.465 -13.295 141.446 1.00 51.66 434 HIS A CA 1
ATOM 3533 C C . HIS A 1 434 ? 3.988 -13.062 141.603 1.00 51.66 434 HIS A C 1
ATOM 3535 O O . HIS A 1 434 ? 4.721 -14.035 141.720 1.00 51.66 434 HIS A O 1
ATOM 3541 N N . ILE A 1 435 ? 4.496 -11.818 141.636 1.00 51.62 435 ILE A N 1
ATOM 3542 C CA . ILE A 1 435 ? 5.959 -11.530 141.631 1.00 51.62 435 ILE A CA 1
ATOM 3543 C C . ILE A 1 435 ? 6.448 -10.884 142.953 1.00 51.62 435 ILE A C 1
ATOM 3545 O O . ILE A 1 435 ? 7.322 -10.026 142.951 1.00 51.62 435 ILE A O 1
ATOM 3549 N N . HIS A 1 436 ? 5.888 -11.252 144.113 1.00 45.81 436 HIS A N 1
ATOM 3550 C CA . HIS A 1 436 ? 6.334 -10.758 145.438 1.00 45.81 436 HIS A CA 1
ATOM 3551 C C . HIS A 1 436 ? 6.510 -11.876 146.485 1.00 45.81 436 HIS A C 1
ATOM 3553 O O . HIS A 1 436 ? 6.144 -11.726 147.646 1.00 45.81 436 HIS A O 1
ATOM 3559 N N . THR A 1 437 ? 7.087 -13.015 146.096 1.00 44.25 437 THR A N 1
ATOM 3560 C CA . THR A 1 437 ? 7.604 -14.018 147.043 1.00 44.25 437 THR A CA 1
ATOM 3561 C C . THR A 1 437 ? 8.808 -14.755 146.448 1.00 44.25 437 THR A C 1
ATOM 3563 O O . THR A 1 437 ? 8.743 -15.239 145.326 1.00 44.25 437 THR A O 1
ATOM 3566 N N . GLN A 1 438 ? 9.863 -14.853 147.264 1.00 41.62 438 GLN A N 1
ATOM 3567 C CA . GLN A 1 438 ? 11.096 -15.648 147.137 1.00 41.62 438 GLN A CA 1
ATOM 3568 C C . GLN A 1 438 ? 12.330 -15.008 146.468 1.00 41.62 438 GLN A C 1
ATOM 3570 O O . GLN A 1 438 ? 12.505 -14.953 145.256 1.00 41.62 438 GLN A O 1
ATOM 3575 N N . ILE A 1 439 ? 13.184 -14.568 147.395 1.00 40.41 439 ILE A N 1
ATOM 3576 C CA . ILE A 1 439 ? 14.606 -14.219 147.376 1.00 40.41 439 ILE A CA 1
ATOM 3577 C C . ILE A 1 439 ? 15.436 -15.528 147.436 1.00 40.41 439 ILE A C 1
ATOM 3579 O O . ILE A 1 439 ? 15.105 -16.360 148.276 1.00 40.41 439 ILE A O 1
ATOM 3583 N N . ASP A 1 440 ? 16.435 -15.675 146.540 1.00 37.50 440 ASP A N 1
ATOM 3584 C CA . ASP A 1 440 ? 17.860 -16.119 146.674 1.00 37.50 440 ASP A CA 1
ATOM 3585 C C . ASP A 1 440 ? 18.325 -17.162 147.740 1.00 37.50 440 ASP A C 1
ATOM 3587 O O . ASP A 1 440 ? 17.635 -17.387 148.729 1.00 37.50 440 ASP A O 1
ATOM 3591 N N . PRO A 1 441 ? 19.602 -17.643 147.747 1.00 49.44 441 PRO A N 1
ATOM 3592 C CA . PRO A 1 441 ? 20.566 -17.975 146.673 1.00 49.44 441 PRO A CA 1
ATOM 3593 C C . PRO A 1 441 ? 21.376 -19.292 146.921 1.00 49.44 441 PRO A C 1
ATOM 3595 O O . PRO A 1 441 ? 21.350 -19.880 147.999 1.00 49.44 441 PRO A O 1
ATOM 3598 N N . GLY A 1 442 ? 22.219 -19.675 145.946 1.00 36.28 442 GLY A N 1
ATOM 3599 C CA . GLY A 1 442 ? 23.341 -20.632 146.084 1.00 36.28 442 GLY A CA 1
ATOM 3600 C C . GLY A 1 442 ? 23.167 -21.935 145.290 1.00 36.28 442 GLY A C 1
ATOM 3601 O O . GLY A 1 442 ? 22.055 -22.407 145.135 1.00 36.28 442 GLY A O 1
ATOM 3602 N N . LEU A 1 443 ? 24.183 -22.634 144.779 1.00 38.28 443 LEU A N 1
ATOM 3603 C CA . LEU A 1 443 ? 25.611 -22.413 144.549 1.00 38.28 443 LEU A CA 1
ATOM 3604 C C . LEU A 1 443 ? 26.082 -23.708 143.824 1.00 38.28 443 LEU A C 1
ATOM 3606 O O . LEU A 1 443 ? 25.752 -24.793 144.277 1.00 38.28 443 LEU A O 1
ATOM 3610 N N . PHE A 1 444 ? 26.887 -23.583 142.764 1.00 39.91 444 PHE A N 1
ATOM 3611 C CA . PHE A 1 444 ? 27.924 -24.539 142.321 1.00 39.91 444 PHE A CA 1
ATOM 3612 C C . PHE A 1 444 ? 27.585 -25.970 141.826 1.00 39.91 444 PHE A C 1
ATOM 3614 O O . PHE A 1 444 ? 27.252 -26.861 142.592 1.00 39.91 444 PHE A O 1
ATOM 3621 N N . LYS A 1 445 ? 27.976 -26.181 140.557 1.00 41.19 445 LYS A N 1
ATOM 3622 C CA . LYS A 1 445 ? 28.625 -27.370 139.961 1.00 41.19 445 LYS A CA 1
ATOM 3623 C C . LYS A 1 445 ? 27.903 -28.725 140.044 1.00 41.19 445 LYS A C 1
ATOM 3625 O O . LYS A 1 445 ? 28.198 -29.523 140.924 1.00 41.19 445 LYS A O 1
ATOM 3630 N N . GLU A 1 446 ? 27.142 -29.012 138.989 1.00 40.22 446 GLU A N 1
ATOM 3631 C CA . GLU A 1 446 ? 27.334 -30.127 138.038 1.00 40.22 446 GLU A CA 1
ATOM 3632 C C . GLU A 1 446 ? 26.798 -29.701 136.665 1.00 40.22 446 GLU A C 1
ATOM 3634 O O . GLU A 1 446 ? 25.830 -28.902 136.642 1.00 40.22 446 GLU A O 1
#